Protein AF-0000000084582503 (afdb_homodimer)

Secondary structure (DSSP, 8-state):
--HHHHHHHHHHHHHHHHHHHH-HHHHHHHHHHHHH--S--TT-HHHHHHHS--TT--HHHHHHHHHHHHHHHHHH-THHHH-SS-EEEEETT--HHHHHHHHHTT-EEEEE-HHHHHHHHHTTSS--HHHHHHHHHHHSPBPSSPPTTHHHHHHHHHHH-TT--S--EEEE---SSS-SEEEETTTTEEEEETT---SSSSSSS-SS---HHHHHHHHHHHHHHHHHHHHTT-------HHHHHHHHIIIIIS-TT-HHHHHHHHHTTTTTTSS----HHHHHTTS--GGG-----------------------------------/--HHHHHHHHHHHHHHHHHHHH-HHHHHHHHHHHHH--S--TT-HHHHHHHS--TT--HHHHHHHHHHHHHHHHHH-HHHHH-SS-EEEEETT--HHHHHHHHHTT-EEEEE-HHHHHHHHHTTSS--HHHHHHHHHHHSPBPSSPPTTHHHHHHHHHHH-TT--S--EEEE---SSS-SEEEETTTTEEEEETT---SSSSSSS-SS---HHHHHHHHHHHHHHHHHHHTTT-------HHHHHHHHIIIIIS-TT-HHHHHHHHHTTTTSSSS----HHHHHTTS--TT------------------------------------

Radius of gyration: 34.37 Å; Cα contacts (8 Å, |Δi|>4): 760; chains: 2; bounding box: 88×118×80 Å

Sequence (654 aa):
MGALSELYLSTLGAALDVAFRSLPDLAVELAIDMLTDPRSEPHSLGRSLALAPLADIDEEGAVRYRDAFVEAWRMIDPSTAAASLPPYPCSTAASSEETELVQSLGYRPILVQTHVRQILEASQAYPSIKMHAESLLLGSPGSAQDPAGTDRLIAALTLLFPALEGDIVSIRRYDRPYPRVLWDSGTQMFVMSGSLGCAEHLTDNRTEPCFCWVGSALLDAVASWRAKTASDGGGGQHISDEAVFHALLRCVGSDAGDEERLQQSTSSWSSYSSGKACSEEEVRARLPCAEDAGSGELEYIDPTGPPPVRPSSSQFSHPSAADATAHMGALSELYLSTLGAALDVAFRSLPDLAVELAIDMLTDPRSEPHSLGRSLALAPLADIDEEGAVRYRDAFVEAWRMIDPSTAAASLPPYPCSTAASSEETELVQSLGYRPILVQTHVRQILEASQAYPSIKMHAESLLLGSPGSAQDPAGTDRLIAALTLLFPALEGDIVSIRRYDRPYPRVLWDSGTQMFVMSGSLGCAEHLTDNRTEPCFCWVGSALLDAVASWRAKTASDGGGGQHISDEAVFHALLRCVGSDAGDEERLQQSTSSWSSYSSGKACSEEEVRARLPCAEDAGSGELEYIDPTGPPPVRPSSSQFSHPSAADATAH

Foldseek 3Di:
DDPVVLVVLQVLLVVLLCCLLPPLVVLLVLLLCQQPVPDPPCRGSLNSNLVYQLPPQDPSSLQSNLVSNQVNCCVVPVVQVVDPFHEAEDEPPDDPVQQVLCVLVRHHYDYGHPSNVSNNCSNVNHNRSLVVLVLCQVLAFFDPDADPCVLLLLQLVCQQCVVDDEAQETEGADQGVPDAWAQDPVVNHIYGYRNFADPPVVPDDDPDGDNVSSLVHLVSHVVNVCVVVVVVVPPDDDDDPVSSVVSNCVRPVPPPVVVVVSVVSCVRHVPPPPDDRPDPVVSVVVPPPVPPPPPPPPPPPPPPDPDPDPDDPPDPDDDDDDDPPPD/DDPVVLVVLQVLLVVLLCCLLPPLVVLLVLLLCQQPVPDPPCRGSLNSNLVYQLPPQDPSSLQSNLSSNQVNCCVVPVVQVVDPFHEAEDEPPDDPVQQVLCVLVRHHYDYGHPSNVSNNCSNVNHNRSLVVLVVCLVLAFFDPDADPCVLLLLQLVCQQCVVDDEAQETEGADQGVPPAWAQDPVVNHIYGYRNFADPPPVPDPDPDGDNVSSLVHLVSHVVNVCVVVVVVVPPDDDDDPVSSVVSNCVRPVDCVVVVVVSVVSCVRHVPPPPPDRPDNVVSVVVPPPVPPPPPPPPPPPPPPDDDPDPPDPPDPDDDDDDDPDDD

pLDDT: mean 72.65, std 26.57, range [20.52, 97.75]

Nearest PDB structures (foldseek):
  3s6d-assembly1_A-2  TM=3.192E-01  e=8.938E+00  Coccidioides immitis RS
  6g4q-assembly1_B  TM=2.443E-01  e=4.879E+00  Homo sapiens
  7jl3-assembly1_A  TM=1.257E-01  e=9.978E+00  Homo sapiens
  6g4q-assembly1_B  TM=2.442E-01  e=5.165E+00  Homo sapiens
  7jl3-assembly1_A  TM=1.384E-01  e=4.634E+00  Homo sapiens

Structure (mmCIF, N/CA/C/O backbone):
data_AF-0000000084582503-model_v1
#
loop_
_entity.id
_entity.type
_entity.pdbx_description
1 polymer 'Uncharacterized protein'
#
loop_
_atom_site.group_PDB
_atom_site.id
_atom_site.type_symbol
_atom_site.label_atom_id
_atom_site.label_alt_id
_atom_site.label_comp_id
_atom_site.label_asym_id
_atom_site.label_entity_id
_atom_site.label_seq_id
_atom_site.pdbx_PDB_ins_code
_atom_site.Cartn_x
_atom_site.Cartn_y
_atom_site.Cartn_z
_atom_site.occupancy
_atom_site.B_iso_or_equiv
_atom_site.auth_seq_id
_atom_site.auth_comp_id
_atom_site.auth_asym_id
_atom_site.auth_atom_id
_atom_site.pdbx_PDB_model_num
ATOM 1 N N . MET A 1 1 ? 9.305 -29.672 -8.227 1 52.03 1 MET A N 1
ATOM 2 C CA . MET A 1 1 ? 10.68 -29.922 -8.641 1 52.03 1 MET A CA 1
ATOM 3 C C . MET A 1 1 ? 11.359 -30.906 -7.699 1 52.03 1 MET A C 1
ATOM 5 O O . MET A 1 1 ? 11.07 -30.938 -6.5 1 52.03 1 MET A O 1
ATOM 9 N N . GLY A 1 2 ? 11.859 -31.953 -8.25 1 56.31 2 GLY A N 1
ATOM 10 C CA . GLY A 1 2 ? 12.516 -32.938 -7.41 1 56.31 2 GLY A CA 1
ATOM 11 C C . GLY A 1 2 ? 13.773 -32.406 -6.742 1 56.31 2 GLY A C 1
ATOM 12 O O . GLY A 1 2 ? 14.305 -31.375 -7.137 1 56.31 2 GLY A O 1
ATOM 13 N N . ALA A 1 3 ? 14.203 -32.938 -5.719 1 67.44 3 ALA A N 1
ATOM 14 C CA . ALA A 1 3 ? 15.367 -32.562 -4.918 1 67.44 3 ALA A CA 1
ATOM 15 C C . ALA A 1 3 ? 16.609 -32.438 -5.789 1 67.44 3 ALA A C 1
ATOM 17 O O . ALA A 1 3 ? 17.422 -31.531 -5.602 1 67.44 3 ALA A O 1
ATOM 18 N N . LEU A 1 4 ? 16.766 -33.312 -6.699 1 68.19 4 LEU A N 1
ATOM 19 C CA . LEU A 1 4 ? 17.953 -33.281 -7.551 1 68.19 4 LEU A CA 1
ATOM 20 C C . LEU A 1 4 ? 17.922 -32.125 -8.508 1 68.19 4 LEU A C 1
ATOM 22 O O . LEU A 1 4 ? 18.953 -31.5 -8.773 1 68.19 4 LEU A O 1
ATOM 26 N N . SER A 1 5 ? 16.781 -31.859 -8.977 1 67.94 5 SER A N 1
ATOM 27 C CA . SER A 1 5 ? 16.625 -30.703 -9.859 1 67.94 5 SER A CA 1
ATOM 28 C C . SER A 1 5 ? 16.922 -29.406 -9.125 1 67.94 5 SER A C 1
ATOM 30 O O . SER A 1 5 ? 17.578 -28.516 -9.672 1 67.94 5 SER A O 1
ATOM 32 N N . GLU A 1 6 ? 16.531 -29.438 -7.875 1 69.62 6 GLU A N 1
ATOM 33 C CA . GLU A 1 6 ? 16.797 -28.25 -7.055 1 69.62 6 GLU A CA 1
ATOM 34 C C . GLU A 1 6 ? 18.297 -28.109 -6.785 1 69.62 6 GLU A C 1
ATOM 36 O O . GLU A 1 6 ? 18.828 -27 -6.824 1 69.62 6 GLU A O 1
ATOM 41 N N . LEU A 1 7 ? 18.906 -29.219 -6.531 1 74.5 7 LEU A N 1
ATOM 42 C CA . LEU A 1 7 ? 20.344 -29.203 -6.301 1 74.5 7 LEU A CA 1
ATOM 43 C C . LEU A 1 7 ? 21.094 -28.734 -7.547 1 74.5 7 LEU A C 1
ATOM 45 O O . LEU A 1 7 ? 22.062 -27.969 -7.457 1 74.5 7 LEU A O 1
ATOM 49 N N . TYR A 1 8 ? 20.641 -29.25 -8.656 1 71.69 8 TYR A N 1
ATOM 50 C CA . TYR A 1 8 ? 21.25 -28.844 -9.922 1 71.69 8 TYR A CA 1
ATOM 51 C C . TYR A 1 8 ? 21.141 -27.328 -10.125 1 71.69 8 TYR A C 1
ATOM 53 O O . TYR A 1 8 ? 22.125 -26.672 -10.43 1 71.69 8 TYR A O 1
ATOM 61 N N . LEU A 1 9 ? 20.031 -26.844 -9.891 1 74.81 9 LEU A N 1
ATOM 62 C CA . LEU A 1 9 ? 19.797 -25.422 -10.125 1 74.81 9 LEU A CA 1
ATOM 63 C C . LEU A 1 9 ? 20.594 -24.578 -9.141 1 74.81 9 LEU A C 1
ATOM 65 O O . LEU A 1 9 ? 21.141 -23.531 -9.508 1 74.81 9 LEU A O 1
ATOM 69 N N . SER A 1 10 ? 20.734 -25.062 -7.957 1 78.56 10 SER A N 1
ATOM 70 C CA . SER A 1 10 ? 21.5 -24.344 -6.945 1 78.56 10 SER A CA 1
ATOM 71 C C . SER A 1 10 ? 22.984 -24.312 -7.297 1 78.56 10 SER A C 1
ATOM 73 O O . SER A 1 10 ? 23.656 -23.281 -7.152 1 78.56 10 SER A O 1
ATOM 75 N N . THR A 1 11 ? 23.438 -25.422 -7.758 1 81.88 11 THR A N 1
ATOM 76 C CA . THR A 1 11 ? 24.844 -25.516 -8.133 1 81.88 11 THR A CA 1
ATOM 77 C C . THR A 1 11 ? 25.125 -24.656 -9.359 1 81.88 11 THR A C 1
ATOM 79 O O . THR A 1 11 ? 26.172 -24.016 -9.43 1 81.88 11 THR A O 1
ATOM 82 N N . LEU A 1 12 ? 24.234 -24.734 -10.25 1 82.38 12 LEU A N 1
ATOM 83 C CA . LEU A 1 12 ? 24.375 -23.891 -11.43 1 82.38 12 LEU A CA 1
ATOM 84 C C . LEU A 1 12 ? 24.391 -22.422 -11.047 1 82.38 12 LEU A C 1
ATOM 86 O O . LEU A 1 12 ? 25.219 -21.656 -11.539 1 82.38 12 LEU A O 1
ATOM 90 N N . GLY A 1 13 ? 23.562 -22.047 -10.211 1 85.62 13 GLY A N 1
ATOM 91 C CA . GLY A 1 13 ? 23.516 -20.688 -9.727 1 85.62 13 GLY A CA 1
ATOM 92 C C . GLY A 1 13 ? 24.812 -20.234 -9.07 1 85.62 13 GLY A C 1
ATOM 93 O O . GLY A 1 13 ? 25.297 -19.125 -9.32 1 85.62 13 GLY A O 1
ATOM 94 N N . ALA A 1 14 ? 25.344 -21.094 -8.305 1 84.81 14 ALA A N 1
ATOM 95 C CA . ALA A 1 14 ? 26.594 -20.797 -7.637 1 84.81 14 ALA A CA 1
ATOM 96 C C . ALA A 1 14 ? 27.734 -20.625 -8.648 1 84.81 14 ALA A C 1
ATOM 98 O O . ALA A 1 14 ? 28.578 -19.75 -8.5 1 84.81 14 ALA A O 1
ATOM 99 N N . ALA A 1 15 ? 27.719 -21.469 -9.562 1 86.56 15 ALA A N 1
ATOM 100 C CA . ALA A 1 15 ? 28.734 -21.391 -10.602 1 86.56 15 ALA A CA 1
ATOM 101 C C . ALA A 1 15 ? 28.641 -20.078 -11.375 1 86.56 15 ALA A C 1
ATOM 103 O O . ALA A 1 15 ? 29.656 -19.453 -11.703 1 86.56 15 ALA A O 1
ATOM 104 N N . LEU A 1 16 ? 27.469 -19.75 -11.648 1 89.25 16 LEU A N 1
ATOM 105 C CA . LEU A 1 16 ? 27.234 -18.516 -12.367 1 89.25 16 LEU A CA 1
ATOM 106 C C . LEU A 1 16 ? 27.703 -17.312 -11.547 1 89.25 16 LEU A C 1
ATOM 108 O O . LEU A 1 16 ? 28.281 -16.375 -12.094 1 89.25 16 LEU A O 1
ATOM 112 N N . ASP A 1 17 ? 27.453 -17.328 -10.312 1 91.12 17 ASP A N 1
ATOM 113 C CA . ASP A 1 17 ? 27.891 -16.266 -9.422 1 91.12 17 ASP A CA 1
ATOM 114 C C . ASP A 1 17 ? 29.406 -16.125 -9.461 1 91.12 17 ASP A C 1
ATOM 116 O O . ASP A 1 17 ? 29.938 -15 -9.547 1 91.12 17 ASP A O 1
ATOM 120 N N . VAL A 1 18 ? 30.031 -17.234 -9.422 1 88 18 VAL A N 1
ATOM 121 C CA . VAL A 1 18 ? 31.484 -17.219 -9.477 1 88 18 VAL A CA 1
ATOM 122 C C . VAL A 1 18 ? 31.953 -16.609 -10.797 1 88 18 VAL A C 1
ATOM 124 O O . VAL A 1 18 ? 32.906 -15.828 -10.828 1 88 18 VAL A O 1
ATOM 127 N N . ALA A 1 19 ? 31.297 -16.969 -11.812 1 89.5 19 ALA A N 1
ATOM 128 C CA . ALA A 1 19 ? 31.656 -16.453 -13.133 1 89.5 19 ALA A CA 1
ATOM 129 C C . ALA A 1 19 ? 31.5 -14.93 -13.164 1 89.5 19 ALA A C 1
ATOM 131 O O . ALA A 1 19 ? 32.375 -14.227 -13.664 1 89.5 19 ALA A O 1
ATOM 132 N N . PHE A 1 20 ? 30.484 -14.383 -12.656 1 93.38 20 PHE A N 1
ATOM 133 C CA . PHE A 1 20 ? 30.234 -12.953 -12.656 1 93.38 20 PHE A CA 1
ATOM 134 C C . PHE A 1 20 ? 31.312 -12.219 -11.844 1 93.38 20 PHE A C 1
ATOM 136 O O . PHE A 1 20 ? 31.719 -11.109 -12.211 1 93.38 20 PHE A O 1
ATOM 143 N N . ARG A 1 21 ? 31.781 -12.859 -10.836 1 92.25 21 ARG A N 1
ATOM 144 C CA . ARG A 1 21 ? 32.688 -12.18 -9.906 1 92.25 21 ARG A CA 1
ATOM 145 C C . ARG A 1 21 ? 34.125 -12.32 -10.352 1 92.25 21 ARG A C 1
ATOM 147 O O . ARG A 1 21 ? 34.969 -11.5 -10.008 1 92.25 21 ARG A O 1
ATOM 154 N N . SER A 1 22 ? 34.344 -13.406 -11.133 1 91.88 22 SER A N 1
ATOM 155 C CA . SER A 1 22 ? 35.781 -13.703 -11.328 1 91.88 22 SER A CA 1
ATOM 156 C C . SER A 1 22 ? 36.125 -13.703 -12.805 1 91.88 22 SER A C 1
ATOM 158 O O . SER A 1 22 ? 37.312 -13.641 -13.164 1 91.88 22 SER A O 1
ATOM 160 N N . LEU A 1 23 ? 35.188 -13.812 -13.688 1 92.5 23 LEU A N 1
ATOM 161 C CA . LEU A 1 23 ? 35.469 -13.898 -15.117 1 92.5 23 LEU A CA 1
ATOM 162 C C . LEU A 1 23 ? 34.719 -12.805 -15.883 1 92.5 23 LEU A C 1
ATOM 164 O O . LEU A 1 23 ? 33.625 -13.039 -16.391 1 92.5 23 LEU A O 1
ATOM 168 N N . PRO A 1 24 ? 35.375 -11.68 -16.094 1 93.19 24 PRO A N 1
ATOM 169 C CA . PRO A 1 24 ? 34.656 -10.508 -16.625 1 93.19 24 PRO A CA 1
ATOM 170 C C . PRO A 1 24 ? 34.094 -10.734 -18.016 1 93.19 24 PRO A C 1
ATOM 172 O O . PRO A 1 24 ? 32.969 -10.367 -18.297 1 93.19 24 PRO A O 1
ATOM 175 N N . ASP A 1 25 ? 34.844 -11.367 -18.891 1 90.81 25 ASP A N 1
ATOM 176 C CA . ASP A 1 25 ? 34.406 -11.562 -20.266 1 90.81 25 ASP A CA 1
ATOM 177 C C . ASP A 1 25 ? 33.219 -12.516 -20.328 1 90.81 25 ASP A C 1
ATOM 179 O O . ASP A 1 25 ? 32.25 -12.266 -21.047 1 90.81 25 ASP A O 1
ATOM 183 N N . LEU A 1 26 ? 33.344 -13.469 -19.516 1 92.19 26 LEU A N 1
ATOM 184 C CA . LEU A 1 26 ? 32.25 -14.422 -19.469 1 92.19 26 LEU A CA 1
ATOM 185 C C . LEU A 1 26 ? 31.016 -13.789 -18.844 1 92.19 26 LEU A C 1
ATOM 187 O O . LEU A 1 26 ? 29.891 -14.07 -19.266 1 92.19 26 LEU A O 1
ATOM 191 N N . ALA A 1 27 ? 31.266 -13.023 -17.844 1 93.75 27 ALA A N 1
ATOM 192 C CA . ALA A 1 27 ? 30.172 -12.359 -17.156 1 93.75 27 ALA A CA 1
ATOM 193 C C . ALA A 1 27 ? 29.328 -11.523 -18.141 1 93.75 27 ALA A C 1
ATOM 195 O O . ALA A 1 27 ? 28.109 -11.523 -18.062 1 93.75 27 ALA A O 1
ATOM 196 N N . VAL A 1 28 ? 29.938 -10.938 -19.047 1 93.44 28 VAL A N 1
ATOM 197 C CA . VAL A 1 28 ? 29.266 -10.109 -20.031 1 93.44 28 VAL A CA 1
ATOM 198 C C . VAL A 1 28 ? 28.406 -10.992 -20.938 1 93.44 28 VAL A C 1
ATOM 200 O O . VAL A 1 28 ? 27.234 -10.664 -21.203 1 93.44 28 VAL A O 1
ATOM 203 N N . GLU A 1 29 ? 28.922 -12.094 -21.375 1 91 29 GLU A N 1
ATOM 204 C CA . GLU A 1 29 ? 28.188 -13.016 -22.234 1 91 29 GLU A CA 1
ATOM 205 C C . GLU A 1 29 ? 26.969 -13.586 -21.516 1 91 29 GLU A C 1
ATOM 207 O O . GLU A 1 29 ? 25.891 -13.711 -22.109 1 91 29 GLU A O 1
ATOM 212 N N . LEU A 1 30 ? 27.219 -13.859 -20.328 1 90.75 30 LEU A N 1
ATOM 213 C CA . LEU A 1 30 ? 26.109 -14.375 -19.516 1 90.75 30 LEU A CA 1
ATOM 214 C C . LEU A 1 30 ? 25.031 -13.312 -19.344 1 90.75 30 LEU A C 1
ATOM 216 O O . LEU A 1 30 ? 23.828 -13.617 -19.406 1 90.75 30 LEU A O 1
ATOM 220 N N . ALA A 1 31 ? 25.438 -12.117 -19.062 1 93.12 31 ALA A N 1
ATOM 221 C CA . ALA A 1 31 ? 24.5 -11.016 -18.922 1 93.12 31 ALA A CA 1
ATOM 222 C C . ALA A 1 31 ? 23.688 -10.82 -20.203 1 93.12 31 ALA A C 1
ATOM 224 O O . ALA A 1 31 ? 22.469 -10.617 -20.156 1 93.12 31 ALA A O 1
ATOM 225 N N . ILE A 1 32 ? 24.328 -10.945 -21.344 1 90.25 32 ILE A N 1
ATOM 226 C CA . ILE A 1 32 ? 23.656 -10.812 -22.625 1 90.25 32 ILE A CA 1
ATOM 227 C C . ILE A 1 32 ? 22.609 -11.914 -22.766 1 90.25 32 ILE A C 1
ATOM 229 O O . ILE A 1 32 ? 21.469 -11.656 -23.188 1 90.25 32 ILE A O 1
ATOM 233 N N . ASP A 1 33 ? 23 -13.078 -22.406 1 87.31 33 ASP A N 1
ATOM 234 C CA . ASP A 1 33 ? 22.062 -14.203 -22.484 1 87.31 33 ASP A CA 1
ATOM 235 C C . ASP A 1 33 ? 20.828 -13.961 -21.609 1 87.31 33 ASP A C 1
ATOM 237 O O . ASP A 1 33 ? 19.703 -14.172 -22.062 1 87.31 33 ASP A O 1
ATOM 241 N N . MET A 1 34 ? 21.016 -13.469 -20.469 1 88.12 34 MET A N 1
ATOM 242 C CA . MET A 1 34 ? 19.922 -13.234 -19.547 1 88.12 34 MET A CA 1
ATOM 243 C C . MET A 1 34 ? 19 -12.133 -20.047 1 88.12 34 MET A C 1
ATOM 245 O O . MET A 1 34 ? 17.781 -12.203 -19.875 1 88.12 34 MET A O 1
ATOM 249 N N . LEU A 1 35 ? 19.547 -11.18 -20.672 1 89.94 35 LEU A N 1
ATOM 250 C CA . LEU A 1 35 ? 18.797 -10.016 -21.125 1 89.94 35 LEU A CA 1
ATOM 251 C C . LEU A 1 35 ? 18.016 -10.328 -22.406 1 89.94 35 LEU A C 1
ATOM 253 O O . LEU A 1 35 ? 17 -9.695 -22.688 1 89.94 35 LEU A O 1
ATOM 257 N N . THR A 1 36 ? 18.469 -11.234 -23.109 1 85.62 36 THR A N 1
ATOM 258 C CA . THR A 1 36 ? 17.844 -11.516 -24.406 1 85.62 36 THR A CA 1
ATOM 259 C C . THR A 1 36 ? 17.016 -12.797 -24.328 1 85.62 36 THR A C 1
ATOM 261 O O . THR A 1 36 ? 16.406 -13.203 -25.328 1 85.62 36 THR A O 1
ATOM 264 N N . ASP A 1 37 ? 17.094 -13.352 -23.188 1 74.62 37 ASP A N 1
ATOM 265 C CA . ASP A 1 37 ? 16.312 -14.562 -23 1 74.62 37 ASP A CA 1
ATOM 266 C C . ASP A 1 37 ? 14.82 -14.281 -23.125 1 74.62 37 ASP A C 1
ATOM 268 O O . ASP A 1 37 ? 14.258 -13.516 -22.344 1 74.62 37 ASP A O 1
ATOM 272 N N . PRO A 1 38 ? 14.281 -14.641 -24.281 1 60.06 38 PRO A N 1
ATOM 273 C CA . PRO A 1 38 ? 12.859 -14.312 -24.453 1 60.06 38 PRO A CA 1
ATOM 274 C C . PRO A 1 38 ? 11.992 -14.883 -23.328 1 60.06 38 PRO A C 1
ATOM 276 O O . PRO A 1 38 ? 11.031 -14.242 -22.906 1 60.06 38 PRO A O 1
ATOM 279 N N . ARG A 1 39 ? 11.664 -16.266 -23.438 1 58.84 39 ARG A N 1
ATOM 280 C CA . ARG A 1 39 ? 10.539 -16.938 -22.797 1 58.84 39 ARG A CA 1
ATOM 281 C C . ARG A 1 39 ? 10.875 -17.297 -21.359 1 58.84 39 ARG A C 1
ATOM 283 O O . ARG A 1 39 ? 12.055 -17.406 -21 1 58.84 39 ARG A O 1
ATOM 290 N N . SER A 1 40 ? 10.062 -16.984 -20.547 1 53.19 40 SER A N 1
ATOM 291 C CA . SER A 1 40 ? 9.867 -17.453 -19.172 1 53.19 40 SER A CA 1
ATOM 292 C C . SER A 1 40 ? 10.242 -18.922 -19.031 1 53.19 40 SER A C 1
ATOM 294 O O . SER A 1 40 ? 9.492 -19.719 -18.453 1 53.19 40 SER A O 1
ATOM 296 N N . GLU A 1 41 ? 11.367 -19.312 -19.719 1 53.97 41 GLU A N 1
ATOM 297 C CA . GLU A 1 41 ? 11.68 -20.719 -19.469 1 53.97 41 GLU A CA 1
ATOM 298 C C . GLU A 1 41 ? 12.156 -20.922 -18.031 1 53.97 41 GLU A C 1
ATOM 300 O O . GLU A 1 41 ? 13.031 -20.203 -17.547 1 53.97 41 GLU A O 1
ATOM 305 N N . PRO A 1 42 ? 11.531 -21.703 -17.344 1 58.03 42 PRO A N 1
ATOM 306 C CA . PRO A 1 42 ? 11.82 -21.906 -15.93 1 58.03 42 PRO A CA 1
ATOM 307 C C . PRO A 1 42 ? 13.273 -22.297 -15.664 1 58.03 42 PRO A C 1
ATOM 309 O O . PRO A 1 42 ? 13.789 -22.047 -14.57 1 58.03 42 PRO A O 1
ATOM 312 N N . HIS A 1 43 ? 14.039 -22.781 -16.781 1 62.19 43 HIS A N 1
ATOM 313 C CA . HIS A 1 43 ? 15.383 -23.281 -16.5 1 62.19 43 HIS A CA 1
ATOM 314 C C . HIS A 1 43 ? 16.438 -22.453 -17.203 1 62.19 43 HIS A C 1
ATOM 316 O O . HIS A 1 43 ? 17.531 -22.953 -17.516 1 62.19 43 HIS A O 1
ATOM 322 N N . SER A 1 44 ? 16.203 -21.281 -17.422 1 72.88 44 SER A N 1
ATOM 323 C CA . SER A 1 44 ? 17.188 -20.391 -18.016 1 72.88 44 SER A CA 1
ATOM 324 C C . SER A 1 44 ? 18.281 -20.031 -17 1 72.88 44 SER A C 1
ATOM 326 O O . SER A 1 44 ? 18.094 -20.188 -15.797 1 72.88 44 SER A O 1
ATOM 328 N N . LEU A 1 45 ? 19.5 -19.625 -17.547 1 75.62 45 LEU A N 1
ATOM 329 C CA . LEU A 1 45 ? 20.625 -19.234 -16.688 1 75.62 45 LEU A CA 1
ATOM 330 C C . LEU A 1 45 ? 20.219 -18.125 -15.742 1 75.62 45 LEU A C 1
ATOM 332 O O . LEU A 1 45 ? 20.562 -18.156 -14.555 1 75.62 45 LEU A O 1
ATOM 336 N N . GLY A 1 46 ? 19.484 -17.234 -16.297 1 79.94 46 GLY A N 1
ATOM 337 C CA . GLY A 1 46 ? 19.047 -16.109 -15.484 1 79.94 46 GLY A CA 1
ATOM 338 C C . GLY A 1 46 ? 18.141 -16.531 -14.344 1 79.94 46 GLY A C 1
ATOM 339 O O . GLY A 1 46 ? 18.281 -16.047 -13.211 1 79.94 46 GLY A O 1
ATOM 340 N N . ARG A 1 47 ? 17.297 -17.375 -14.586 1 77.69 47 ARG A N 1
ATOM 341 C CA . ARG A 1 47 ? 16.359 -17.844 -13.562 1 77.69 47 ARG A CA 1
ATOM 342 C C . ARG A 1 47 ? 17.062 -18.719 -12.531 1 77.69 47 ARG A C 1
ATOM 344 O O . ARG A 1 47 ? 16.734 -18.688 -11.344 1 77.69 47 ARG A O 1
ATOM 351 N N . SER A 1 48 ? 18.031 -19.469 -13 1 76.25 48 SER A N 1
ATOM 352 C CA . SER A 1 48 ? 18.828 -20.266 -12.078 1 76.25 48 SER A CA 1
ATOM 353 C C . SER A 1 48 ? 19.625 -19.391 -11.125 1 76.25 48 SER A C 1
ATOM 355 O O . SER A 1 48 ? 19.719 -19.688 -9.93 1 76.25 48 SER A O 1
ATOM 357 N N . LEU A 1 49 ? 20.172 -18.391 -11.672 1 85.12 49 LEU A N 1
ATOM 358 C CA . LEU A 1 49 ? 20.969 -17.469 -10.859 1 85.12 49 LEU A CA 1
ATOM 359 C C . LEU A 1 49 ? 20.078 -16.719 -9.883 1 85.12 49 LEU A C 1
ATOM 361 O O . LEU A 1 49 ? 20.469 -16.469 -8.742 1 85.12 49 LEU A O 1
ATOM 365 N N . ALA A 1 50 ? 18.906 -16.438 -10.344 1 79.62 50 ALA A N 1
ATOM 366 C CA . ALA A 1 50 ? 17.969 -15.672 -9.516 1 79.62 50 ALA A CA 1
ATOM 367 C C . ALA A 1 50 ? 17.531 -16.484 -8.297 1 79.62 50 ALA A C 1
ATOM 369 O O . ALA A 1 50 ? 17.141 -15.906 -7.273 1 79.62 50 ALA A O 1
ATOM 370 N N . LEU A 1 51 ? 17.578 -17.672 -8.406 1 73.12 51 LEU A N 1
ATOM 371 C CA . LEU A 1 51 ? 17.156 -18.547 -7.328 1 73.12 51 LEU A CA 1
ATOM 372 C C . LEU A 1 51 ? 18.312 -18.828 -6.363 1 73.12 51 LEU A C 1
ATOM 374 O O . LEU A 1 51 ? 18.094 -19.312 -5.258 1 73.12 51 LEU A O 1
ATOM 378 N N . ALA A 1 52 ? 19.516 -18.484 -6.809 1 73.75 52 ALA A N 1
ATOM 379 C CA . ALA A 1 52 ? 20.688 -18.734 -5.984 1 73.75 52 ALA A CA 1
ATOM 380 C C . ALA A 1 52 ? 20.828 -17.703 -4.875 1 73.75 52 ALA A C 1
ATOM 382 O O . ALA A 1 52 ? 20.453 -16.547 -5.055 1 73.75 52 ALA A O 1
ATOM 383 N N . PRO A 1 53 ? 21.125 -18.156 -3.717 1 75 53 PRO A N 1
ATOM 384 C CA . PRO A 1 53 ? 21.375 -17.188 -2.65 1 75 53 PRO A CA 1
ATOM 385 C C . PRO A 1 53 ? 22.594 -16.297 -2.93 1 75 53 PRO A C 1
ATOM 387 O O . PRO A 1 53 ? 23.734 -16.734 -2.768 1 75 53 PRO A O 1
ATOM 390 N N . LEU A 1 54 ? 22.422 -15.266 -3.615 1 75.19 54 LEU A N 1
ATOM 391 C CA . LEU A 1 54 ? 23.484 -14.305 -3.857 1 75.19 54 LEU A CA 1
ATOM 392 C C . LEU A 1 54 ? 23.797 -13.5 -2.598 1 75.19 54 LEU A C 1
ATOM 394 O O . LEU A 1 54 ? 24.047 -12.297 -2.67 1 75.19 54 LEU A O 1
ATOM 398 N N . ALA A 1 55 ? 23.734 -14.227 -1.506 1 66.94 55 ALA A N 1
ATOM 399 C CA . ALA A 1 55 ? 23.984 -13.57 -0.227 1 66.94 55 ALA A CA 1
ATOM 400 C C . ALA A 1 55 ? 25.469 -13.258 -0.052 1 66.94 55 ALA A C 1
ATOM 402 O O . ALA A 1 55 ? 26.328 -13.961 -0.601 1 66.94 55 ALA A O 1
ATOM 403 N N . ASP A 1 56 ? 25.875 -12.148 0.403 1 77.31 56 ASP A N 1
ATOM 404 C CA . ASP A 1 56 ? 27.203 -11.758 0.88 1 77.31 56 ASP A CA 1
ATOM 405 C C . ASP A 1 56 ? 28.078 -11.281 -0.272 1 77.31 56 ASP A C 1
ATOM 407 O O . ASP A 1 56 ? 29.266 -11.641 -0.354 1 77.31 56 ASP A O 1
ATOM 411 N N . ILE A 1 57 ? 27.453 -10.781 -1.192 1 85.31 57 ILE A N 1
ATOM 412 C CA . ILE A 1 57 ? 28.25 -10.156 -2.246 1 85.31 57 ILE A CA 1
ATOM 413 C C . ILE A 1 57 ? 28.844 -8.852 -1.734 1 85.31 57 ILE A C 1
ATOM 415 O O . ILE A 1 57 ? 28.125 -7.961 -1.278 1 85.31 57 ILE A O 1
ATOM 419 N N . ASP A 1 58 ? 30.141 -8.789 -1.771 1 86.31 58 ASP A N 1
ATOM 420 C CA . ASP A 1 58 ? 30.828 -7.594 -1.304 1 86.31 58 ASP A CA 1
ATOM 421 C C . ASP A 1 58 ? 30.812 -6.496 -2.365 1 86.31 58 ASP A C 1
ATOM 423 O O . ASP A 1 58 ? 30.203 -6.668 -3.43 1 86.31 58 ASP A O 1
ATOM 427 N N . GLU A 1 59 ? 31.438 -5.453 -2.088 1 90.5 59 GLU A N 1
ATOM 428 C CA . GLU A 1 59 ? 31.406 -4.281 -2.959 1 90.5 59 GLU A CA 1
ATOM 429 C C . GLU A 1 59 ? 32.062 -4.582 -4.309 1 90.5 59 GLU A C 1
ATOM 431 O O . GLU A 1 59 ? 31.547 -4.164 -5.352 1 90.5 59 GLU A O 1
ATOM 436 N N . GLU A 1 60 ? 33.094 -5.316 -4.238 1 92.06 60 GLU A N 1
ATOM 437 C CA . GLU A 1 60 ? 33.812 -5.66 -5.477 1 92.06 60 GLU A CA 1
ATOM 438 C C . GLU A 1 60 ? 32.938 -6.523 -6.379 1 92.06 60 GLU A C 1
ATOM 440 O O . GLU A 1 60 ? 32.875 -6.312 -7.594 1 92.06 60 GLU A O 1
ATOM 445 N N . GLY A 1 61 ? 32.344 -7.414 -5.734 1 92 61 GLY A N 1
ATOM 446 C CA . GLY A 1 61 ? 31.438 -8.258 -6.484 1 92 61 GLY A CA 1
ATOM 447 C C . GLY A 1 61 ? 30.297 -7.488 -7.113 1 92 61 GLY A C 1
ATOM 448 O O . GLY A 1 61 ? 29.922 -7.738 -8.266 1 92 61 GLY A O 1
ATOM 449 N N . ALA A 1 62 ? 29.766 -6.594 -6.406 1 93.75 62 ALA A N 1
ATOM 450 C CA . ALA A 1 62 ? 28.672 -5.762 -6.902 1 93.75 62 ALA A CA 1
ATOM 451 C C . ALA A 1 62 ? 29.109 -4.961 -8.125 1 93.75 62 ALA A C 1
ATOM 453 O O . ALA A 1 62 ? 28.359 -4.863 -9.102 1 93.75 62 ALA A O 1
ATOM 454 N N . VAL A 1 63 ? 30.297 -4.516 -8.047 1 94.31 63 VAL A N 1
ATOM 455 C CA . VAL A 1 63 ? 30.828 -3.723 -9.148 1 94.31 63 VAL A CA 1
ATOM 456 C C . VAL A 1 63 ? 31.016 -4.602 -10.383 1 94.31 63 VAL A C 1
ATOM 458 O O . VAL A 1 63 ? 30.703 -4.184 -11.5 1 94.31 63 VAL A O 1
ATOM 461 N N . ARG A 1 64 ? 31.438 -5.809 -10.125 1 94.44 64 ARG A N 1
ATOM 462 C CA . ARG A 1 64 ? 31.656 -6.727 -11.242 1 94.44 64 ARG A CA 1
ATOM 463 C C . ARG A 1 64 ? 30.328 -7.051 -11.938 1 94.44 64 ARG A C 1
ATOM 465 O O . ARG A 1 64 ? 30.266 -7.082 -13.172 1 94.44 64 ARG A O 1
ATOM 472 N N . TYR A 1 65 ? 29.344 -7.281 -11.141 1 95.19 65 TYR A N 1
ATOM 473 C CA . TYR A 1 65 ? 28.031 -7.516 -11.711 1 95.19 65 TYR A CA 1
ATOM 474 C C . TYR A 1 65 ? 27.562 -6.316 -12.531 1 95.19 65 TYR A C 1
ATOM 476 O O . TYR A 1 65 ? 27.078 -6.473 -13.648 1 95.19 65 TYR A O 1
ATOM 484 N N . ARG A 1 66 ? 27.688 -5.199 -11.977 1 94.94 66 ARG A N 1
ATOM 485 C CA . ARG A 1 66 ? 27.25 -3.977 -12.633 1 94.94 66 ARG A CA 1
ATOM 486 C C . ARG A 1 66 ? 27.984 -3.773 -13.953 1 94.94 66 ARG A C 1
ATOM 488 O O . ARG A 1 66 ? 27.359 -3.492 -14.984 1 94.94 66 ARG A O 1
ATOM 495 N N . ASP A 1 67 ? 29.25 -3.932 -13.898 1 93.62 67 ASP A N 1
ATOM 496 C CA . ASP A 1 67 ? 30.062 -3.734 -15.102 1 93.62 67 ASP A CA 1
ATOM 497 C C . ASP A 1 67 ? 29.641 -4.695 -16.203 1 93.62 67 ASP A C 1
ATOM 499 O O . ASP A 1 67 ? 29.562 -4.312 -17.375 1 93.62 67 ASP A O 1
ATOM 503 N N . ALA A 1 68 ? 29.406 -5.859 -15.773 1 94.69 68 ALA A N 1
ATOM 504 C CA . ALA A 1 68 ? 29.016 -6.871 -16.75 1 94.69 68 ALA A CA 1
ATOM 505 C C . ALA A 1 68 ? 27.719 -6.48 -17.453 1 94.69 68 ALA A C 1
ATOM 507 O O . ALA A 1 68 ? 27.625 -6.543 -18.672 1 94.69 68 ALA A O 1
ATOM 508 N N . PHE A 1 69 ? 26.734 -6.059 -16.719 1 94.62 69 PHE A N 1
ATOM 509 C CA . PHE A 1 69 ? 25.438 -5.75 -17.297 1 94.62 69 PHE A CA 1
ATOM 510 C C . PHE A 1 69 ? 25.484 -4.441 -18.078 1 94.62 69 PHE A C 1
ATOM 512 O O . PHE A 1 69 ? 24.828 -4.297 -19.109 1 94.62 69 PHE A O 1
ATOM 519 N N . VAL A 1 70 ? 26.219 -3.484 -17.594 1 93.06 70 VAL A N 1
ATOM 520 C CA . VAL A 1 70 ? 26.359 -2.225 -18.312 1 93.06 70 VAL A CA 1
ATOM 521 C C . VAL A 1 70 ? 26.984 -2.486 -19.688 1 93.06 70 VAL A C 1
ATOM 523 O O . VAL A 1 70 ? 26.516 -1.963 -20.703 1 93.06 70 VAL A O 1
ATOM 526 N N . GLU A 1 71 ? 28.016 -3.287 -19.656 1 92.38 71 GLU A N 1
ATOM 527 C CA . GLU A 1 71 ? 28.641 -3.631 -20.922 1 92.38 71 GLU A CA 1
ATOM 528 C C . GLU A 1 71 ? 27.688 -4.406 -21.828 1 92.38 71 GLU A C 1
ATOM 530 O O . GLU A 1 71 ? 27.641 -4.172 -23.047 1 92.38 71 GLU A O 1
ATOM 535 N N . ALA A 1 72 ? 26.984 -5.266 -21.234 1 93.25 72 ALA A N 1
ATOM 536 C CA . ALA A 1 72 ? 26 -6.023 -22.016 1 93.25 72 ALA A CA 1
ATOM 537 C C . ALA A 1 72 ? 24.984 -5.098 -22.656 1 93.25 72 ALA A C 1
ATOM 539 O O . ALA A 1 72 ? 24.688 -5.234 -23.844 1 93.25 72 ALA A O 1
ATOM 540 N N . TRP A 1 73 ? 24.453 -4.184 -21.891 1 92.31 73 TRP A N 1
ATOM 541 C CA . TRP A 1 73 ? 23.484 -3.23 -22.422 1 92.31 73 TRP A CA 1
ATOM 542 C C . TRP A 1 73 ? 24.094 -2.43 -23.578 1 92.31 73 TRP A C 1
ATOM 544 O O . TRP A 1 73 ? 23.422 -2.197 -24.594 1 92.31 73 TRP A O 1
ATOM 554 N N . ARG A 1 74 ? 25.266 -2.006 -23.422 1 90.62 74 ARG A N 1
ATOM 555 C CA . ARG A 1 74 ? 25.953 -1.241 -24.469 1 90.62 74 ARG A CA 1
ATOM 556 C C . ARG A 1 74 ? 26.062 -2.045 -25.75 1 90.62 74 ARG A C 1
ATOM 558 O O . ARG A 1 74 ? 25.922 -1.497 -26.844 1 90.62 74 ARG A O 1
ATOM 565 N N . MET A 1 75 ? 26.344 -3.258 -25.609 1 90.69 75 MET A N 1
ATOM 566 C CA . MET A 1 75 ? 26.531 -4.121 -26.766 1 90.69 75 MET A CA 1
ATOM 567 C C . MET A 1 75 ? 25.203 -4.406 -27.453 1 90.69 75 MET A C 1
ATOM 569 O O . MET A 1 75 ? 25.141 -4.48 -28.688 1 90.69 75 MET A O 1
ATOM 573 N N . ILE A 1 76 ? 24.156 -4.582 -26.656 1 90.56 76 ILE A N 1
ATOM 574 C CA . ILE A 1 76 ? 22.828 -4.891 -27.203 1 90.56 76 ILE A CA 1
ATOM 575 C C . ILE A 1 76 ? 22.25 -3.654 -27.891 1 90.56 76 ILE A C 1
ATOM 577 O O . ILE A 1 76 ? 21.641 -3.754 -28.953 1 90.56 76 ILE A O 1
ATOM 581 N N . ASP A 1 77 ? 22.297 -2.549 -27.188 1 87.31 77 ASP A N 1
ATOM 582 C CA . ASP A 1 77 ? 21.797 -1.277 -27.703 1 87.31 77 ASP A CA 1
ATOM 583 C C . ASP A 1 77 ? 22.828 -0.167 -27.516 1 87.31 77 ASP A C 1
ATOM 585 O O . ASP A 1 77 ? 22.891 0.465 -26.453 1 87.31 77 ASP A O 1
ATOM 589 N N . PRO A 1 78 ? 23.469 0.148 -28.516 1 83.12 78 PRO A N 1
ATOM 590 C CA . PRO A 1 78 ? 24.547 1.131 -28.422 1 83.12 78 PRO A CA 1
ATOM 591 C C . PRO A 1 78 ? 24.047 2.527 -28.062 1 83.12 78 PRO A C 1
ATOM 593 O O . PRO A 1 78 ? 24.828 3.375 -27.625 1 83.12 78 PRO A O 1
ATOM 596 N N . SER A 1 79 ? 22.75 2.74 -28.203 1 80.69 79 SER A N 1
ATOM 597 C CA . SER A 1 79 ? 22.203 4.047 -27.828 1 80.69 79 SER A CA 1
ATOM 598 C C . SER A 1 79 ? 22.25 4.262 -26.328 1 80.69 79 SER A C 1
ATOM 600 O O . SER A 1 79 ? 22.219 5.402 -25.859 1 80.69 79 SER A O 1
ATOM 602 N N . THR A 1 80 ? 22.344 3.162 -25.625 1 75.69 80 THR A N 1
ATOM 603 C CA . THR A 1 80 ? 22.438 3.252 -24.172 1 75.69 80 THR A CA 1
ATOM 604 C C . THR A 1 80 ? 23.734 3.961 -23.766 1 75.69 80 THR A C 1
ATOM 606 O O . THR A 1 80 ? 23.75 4.715 -22.797 1 75.69 80 THR A O 1
ATOM 609 N N . ALA A 1 81 ? 24.75 3.662 -24.531 1 67.12 81 ALA A N 1
ATOM 610 C CA . ALA A 1 81 ? 26.047 4.289 -24.266 1 67.12 81 ALA A CA 1
ATOM 611 C C . ALA A 1 81 ? 26 5.785 -24.547 1 67.12 81 ALA A C 1
ATOM 613 O O . ALA A 1 81 ? 26.734 6.566 -23.938 1 67.12 81 ALA A O 1
ATOM 614 N N . ALA A 1 82 ? 25.188 6.109 -25.406 1 67.06 82 ALA A N 1
ATOM 615 C CA . ALA A 1 82 ? 25.109 7.5 -25.844 1 67.06 82 ALA A CA 1
ATOM 616 C C . ALA A 1 82 ? 24.203 8.32 -24.938 1 67.06 82 ALA A C 1
ATOM 618 O O . ALA A 1 82 ? 24.203 9.555 -25 1 67.06 82 ALA A O 1
ATOM 619 N N . ALA A 1 83 ? 23.672 7.629 -24.094 1 69.25 83 ALA A N 1
ATOM 620 C CA . ALA A 1 83 ? 22.688 8.328 -23.266 1 69.25 83 ALA A CA 1
ATOM 621 C C . ALA A 1 83 ? 23.375 9.188 -22.219 1 69.25 83 ALA A C 1
ATOM 623 O O . ALA A 1 83 ? 24.422 8.812 -21.672 1 69.25 83 ALA A O 1
ATOM 624 N N . SER A 1 84 ? 22.891 10.305 -22.062 1 78.5 84 SER A N 1
ATOM 625 C CA . SER A 1 84 ? 23.422 11.289 -21.141 1 78.5 84 SER A CA 1
ATOM 626 C C . SER A 1 84 ? 23.234 10.836 -19.688 1 78.5 84 SER A C 1
ATOM 628 O O . SER A 1 84 ? 24.031 11.188 -18.812 1 78.5 84 SER A O 1
ATOM 630 N N . LEU A 1 85 ? 22.281 9.953 -19.516 1 86.88 85 LEU A N 1
ATOM 631 C CA . LEU A 1 85 ? 22 9.516 -18.156 1 86.88 85 LEU A CA 1
ATOM 632 C C . LEU A 1 85 ? 22.406 8.055 -17.953 1 86.88 85 LEU A C 1
ATOM 634 O O . LEU A 1 85 ? 22.203 7.23 -18.859 1 86.88 85 LEU A O 1
ATOM 638 N N . PRO A 1 86 ? 23 7.785 -16.891 1 88.88 86 PRO A N 1
ATOM 639 C CA . PRO A 1 86 ? 23.344 6.387 -16.609 1 88.88 86 PRO A CA 1
ATOM 640 C C . PRO A 1 86 ? 22.109 5.492 -16.484 1 88.88 86 PRO A C 1
ATOM 642 O O . PRO A 1 86 ? 21.062 5.941 -16 1 88.88 86 PRO A O 1
ATOM 645 N N . PRO A 1 87 ? 22.297 4.309 -16.828 1 90.38 87 PRO A N 1
ATOM 646 C CA . PRO A 1 87 ? 21.156 3.395 -16.797 1 90.38 87 PRO A CA 1
ATOM 647 C C . PRO A 1 87 ? 20.844 2.904 -15.383 1 90.38 87 PRO A C 1
ATOM 649 O O . PRO A 1 87 ? 21.75 2.75 -14.555 1 90.38 87 PRO A O 1
ATOM 652 N N . TYR A 1 88 ? 19.562 2.697 -15.109 1 94.69 88 TYR A N 1
ATOM 653 C CA . TYR A 1 88 ? 19.078 2.023 -13.906 1 94.69 88 TYR A CA 1
ATOM 654 C C . TYR A 1 88 ? 17.984 1.012 -14.258 1 94.69 88 TYR A C 1
ATOM 656 O O . TYR A 1 88 ? 16.938 1.378 -14.797 1 94.69 88 TYR A O 1
ATOM 664 N N . PRO A 1 89 ? 18.219 -0.192 -14.023 1 95 89 PRO A N 1
ATOM 665 C CA . PRO A 1 89 ? 17.281 -1.237 -14.453 1 95 89 PRO A CA 1
ATOM 666 C C . PRO A 1 89 ? 15.984 -1.23 -13.656 1 95 89 PRO A C 1
ATOM 668 O O . PRO A 1 89 ? 16.016 -1.097 -12.43 1 95 89 PRO A O 1
ATOM 671 N N . CYS A 1 90 ? 14.891 -1.345 -14.352 1 94.19 90 CYS A N 1
ATOM 672 C CA . CYS A 1 90 ? 13.555 -1.496 -13.781 1 94.19 90 CYS A CA 1
ATOM 673 C C . CYS A 1 90 ? 12.875 -2.756 -14.312 1 94.19 90 CYS A C 1
ATOM 675 O O . CYS A 1 90 ? 13.031 -3.102 -15.484 1 94.19 90 CYS A O 1
ATOM 677 N N . SER A 1 91 ? 12.188 -3.344 -13.414 1 92.44 91 SER A N 1
ATOM 678 C CA . SER A 1 91 ? 11.445 -4.52 -13.852 1 92.44 91 SER A CA 1
ATOM 679 C C . SER A 1 91 ? 10.359 -4.148 -14.859 1 92.44 91 SER A C 1
ATOM 681 O O . SER A 1 91 ? 9.727 -3.1 -14.734 1 92.44 91 SER A O 1
ATOM 683 N N . THR A 1 92 ? 10.141 -5.051 -15.781 1 88.62 92 THR A N 1
ATOM 684 C CA . THR A 1 92 ? 9.031 -4.871 -16.703 1 88.62 92 THR A CA 1
ATOM 685 C C . THR A 1 92 ? 7.699 -4.848 -15.961 1 88.62 92 THR A C 1
ATOM 687 O O . THR A 1 92 ? 6.699 -4.344 -16.484 1 88.62 92 THR A O 1
ATOM 690 N N . ALA A 1 93 ? 7.727 -5.375 -14.797 1 85.12 93 ALA A N 1
ATOM 691 C CA . ALA A 1 93 ? 6.527 -5.391 -13.961 1 85.12 93 ALA A CA 1
ATOM 692 C C . ALA A 1 93 ? 6.496 -4.188 -13.023 1 85.12 93 ALA A C 1
ATOM 694 O O . ALA A 1 93 ? 5.598 -4.066 -12.188 1 85.12 93 ALA A O 1
ATOM 695 N N . ALA A 1 94 ? 7.438 -3.332 -13.219 1 85.38 94 ALA A N 1
ATOM 696 C CA . ALA A 1 94 ? 7.539 -2.195 -12.312 1 85.38 94 ALA A CA 1
ATOM 697 C C . ALA A 1 94 ? 6.406 -1.2 -12.547 1 85.38 94 ALA A C 1
ATOM 699 O O . ALA A 1 94 ? 5.914 -1.066 -13.672 1 85.38 94 ALA A O 1
ATOM 700 N N . SER A 1 95 ? 6.055 -0.563 -11.508 1 84.31 95 SER A N 1
ATOM 701 C CA . SER A 1 95 ? 5.031 0.473 -11.602 1 84.31 95 SER A CA 1
ATOM 702 C C . SER A 1 95 ? 5.562 1.715 -12.305 1 84.31 95 SER A C 1
ATOM 704 O O . SER A 1 95 ? 6.777 1.915 -12.391 1 84.31 95 SER A O 1
ATOM 706 N N . SER A 1 96 ? 4.633 2.447 -12.789 1 87.5 96 SER A N 1
ATOM 707 C CA . SER A 1 96 ? 5.008 3.719 -13.398 1 87.5 96 SER A CA 1
ATOM 708 C C . SER A 1 96 ? 5.68 4.641 -12.391 1 87.5 96 SER A C 1
ATOM 710 O O . SER A 1 96 ? 6.598 5.387 -12.734 1 87.5 96 SER A O 1
ATOM 712 N N . GLU A 1 97 ? 5.301 4.547 -11.203 1 85.56 97 GLU A N 1
ATOM 713 C CA . GLU A 1 97 ? 5.871 5.363 -10.141 1 85.56 97 GLU A CA 1
ATOM 714 C C . GLU A 1 97 ? 7.355 5.066 -9.953 1 85.56 97 GLU A C 1
ATOM 716 O O . GLU A 1 97 ? 8.156 5.98 -9.727 1 85.56 97 GLU A O 1
ATOM 721 N N . GLU A 1 98 ? 7.633 3.838 -10.109 1 90.12 98 GLU A N 1
ATOM 722 C CA . 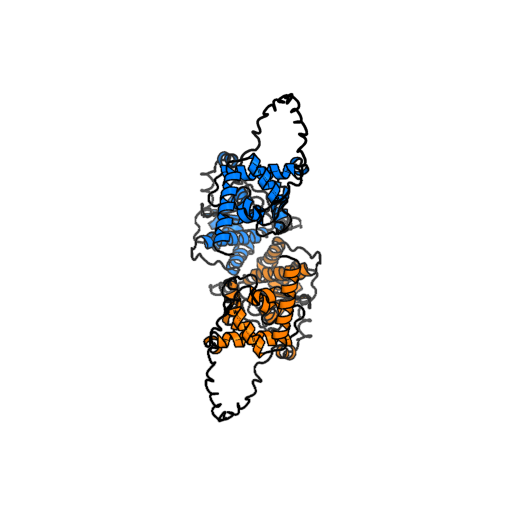GLU A 1 98 ? 9.031 3.443 -9.961 1 90.12 98 GLU A CA 1
ATOM 723 C C . GLU A 1 98 ? 9.891 4.008 -11.094 1 90.12 98 GLU A C 1
ATOM 725 O O . GLU A 1 98 ? 10.977 4.527 -10.852 1 90.12 98 GLU A O 1
ATOM 730 N N . THR A 1 99 ? 9.383 3.951 -12.234 1 92.25 99 THR A N 1
ATOM 731 C CA . THR A 1 99 ? 10.102 4.469 -13.391 1 92.25 99 THR A CA 1
ATOM 732 C C . THR A 1 99 ? 10.281 5.98 -13.289 1 92.25 99 THR A C 1
ATOM 734 O O . THR A 1 99 ? 11.344 6.512 -13.617 1 92.25 99 THR A O 1
ATOM 737 N N . GLU A 1 100 ? 9.266 6.629 -12.836 1 92.31 100 GLU A N 1
ATOM 738 C CA . GLU A 1 100 ? 9.336 8.078 -12.656 1 92.31 100 GLU A CA 1
ATOM 739 C C . GLU A 1 100 ? 10.375 8.453 -11.609 1 92.31 100 GLU A C 1
ATOM 741 O O . GLU A 1 100 ? 11.078 9.453 -11.758 1 92.31 100 GLU A O 1
ATOM 746 N N . LEU A 1 101 ? 10.43 7.672 -10.633 1 93.5 101 LEU A N 1
ATOM 747 C CA . LEU A 1 101 ? 11.422 7.93 -9.594 1 93.5 101 LEU A CA 1
ATOM 748 C C . LEU A 1 101 ? 12.836 7.785 -10.148 1 93.5 101 LEU A C 1
ATOM 750 O O . LEU A 1 101 ? 13.711 8.594 -9.836 1 93.5 101 LEU A O 1
ATOM 754 N N . VAL A 1 102 ? 13.039 6.777 -10.953 1 94.94 102 VAL A N 1
ATOM 755 C CA . VAL A 1 102 ? 14.336 6.574 -11.578 1 94.94 102 VAL A CA 1
ATOM 756 C C . VAL A 1 102 ? 14.727 7.82 -12.375 1 94.94 102 VAL A C 1
ATOM 758 O O . VAL A 1 102 ? 15.852 8.32 -12.25 1 94.94 102 VAL A O 1
ATOM 761 N N . GLN A 1 103 ? 13.82 8.32 -13.062 1 93.62 103 GLN A N 1
ATOM 762 C CA . GLN A 1 103 ? 14.062 9.508 -13.883 1 93.62 103 GLN A CA 1
ATOM 763 C C . GLN A 1 103 ? 14.305 10.734 -13.008 1 93.62 103 GLN A C 1
ATOM 765 O O . GLN A 1 103 ? 15.211 11.523 -13.281 1 93.62 103 GLN A O 1
ATOM 770 N N . SER A 1 104 ? 13.555 10.82 -11.984 1 93.38 104 SER A N 1
ATOM 771 C CA . SER A 1 104 ? 13.68 11.969 -11.094 1 93.38 104 SER A CA 1
ATOM 772 C C . SER A 1 104 ? 15.039 11.992 -10.398 1 93.38 104 SER A C 1
ATOM 774 O O . SER A 1 104 ? 15.516 13.047 -9.984 1 93.38 104 SER A O 1
ATOM 776 N N . LEU A 1 105 ? 15.641 10.844 -10.305 1 94.44 105 LEU A N 1
ATOM 777 C CA . LEU A 1 105 ? 16.938 10.742 -9.641 1 94.44 105 LEU A CA 1
ATOM 778 C C . LEU A 1 105 ? 18.078 10.922 -10.641 1 94.44 105 LEU A C 1
ATOM 780 O O . LEU A 1 105 ? 19.25 10.828 -10.273 1 94.44 105 LEU A O 1
ATOM 784 N N . GLY A 1 106 ? 17.719 11.125 -11.867 1 91.69 106 GLY A N 1
ATOM 785 C CA . GLY A 1 106 ? 18.719 11.438 -12.875 1 91.69 106 GLY A CA 1
ATOM 786 C C . GLY A 1 106 ? 19.234 10.203 -13.594 1 91.69 106 GLY A C 1
ATOM 787 O O . GLY A 1 106 ? 20.375 10.18 -14.055 1 91.69 106 GLY A O 1
ATOM 788 N N . TYR A 1 107 ? 18.453 9.148 -13.578 1 93.12 107 TYR A N 1
ATOM 789 C CA . TYR A 1 107 ? 18.828 7.926 -14.273 1 93.12 107 TYR A CA 1
ATOM 790 C C . TYR A 1 107 ? 17.891 7.645 -15.438 1 93.12 107 TYR A C 1
ATOM 792 O O . TYR A 1 107 ? 16.797 8.203 -15.5 1 93.12 107 TYR A O 1
ATOM 800 N N . ARG A 1 108 ? 18.375 6.832 -16.328 1 91.81 108 ARG A N 1
ATOM 801 C CA . ARG A 1 108 ? 17.547 6.324 -17.422 1 91.81 108 ARG A CA 1
ATOM 802 C C . ARG A 1 108 ? 16.984 4.945 -17.094 1 91.81 108 ARG A C 1
ATOM 804 O O . ARG A 1 108 ? 17.75 3.992 -16.906 1 91.81 108 ARG A O 1
ATOM 811 N N . PRO A 1 109 ? 15.75 4.871 -17.094 1 93.38 109 PRO A N 1
ATOM 812 C CA . PRO A 1 109 ? 15.203 3.541 -16.828 1 93.38 109 PRO A CA 1
ATOM 813 C C . PRO A 1 109 ? 15.406 2.57 -17.984 1 93.38 109 PRO A C 1
ATOM 815 O O . PRO A 1 109 ? 15.125 2.908 -19.141 1 93.38 109 PRO A O 1
ATOM 818 N N . ILE A 1 110 ? 15.945 1.4 -17.688 1 91.94 110 ILE A N 1
ATOM 819 C CA . ILE A 1 110 ? 16.062 0.304 -18.641 1 91.94 110 ILE A CA 1
ATOM 820 C C . ILE A 1 110 ? 15.203 -0.873 -18.188 1 91.94 110 ILE A C 1
ATOM 822 O O . ILE A 1 110 ? 15.352 -1.357 -17.062 1 91.94 110 ILE A O 1
ATOM 826 N N . LEU A 1 111 ? 14.305 -1.264 -19.031 1 91 111 LEU A N 1
ATOM 827 C CA . LEU A 1 111 ? 13.391 -2.334 -18.656 1 91 111 LEU A CA 1
ATOM 828 C C . LEU A 1 111 ? 14.062 -3.695 -18.781 1 91 111 LEU A C 1
ATOM 830 O O . LEU A 1 111 ? 14.688 -3.992 -19.797 1 91 111 LEU A O 1
ATOM 834 N N . VAL A 1 112 ? 13.945 -4.43 -17.75 1 91.88 112 VAL A N 1
ATOM 835 C CA . VAL A 1 112 ? 14.484 -5.781 -17.734 1 91.88 112 VAL A CA 1
ATOM 836 C C . VAL A 1 112 ? 13.445 -6.754 -17.188 1 91.88 112 VAL A C 1
ATOM 838 O O . VAL A 1 112 ? 12.508 -6.344 -16.5 1 91.88 112 VAL A O 1
ATOM 841 N N . GLN A 1 113 ? 13.617 -8.008 -17.484 1 88.31 113 GLN A N 1
ATOM 842 C CA . GLN A 1 113 ? 12.727 -9.031 -16.953 1 88.31 113 GLN A CA 1
ATOM 843 C C . GLN A 1 113 ? 12.844 -9.117 -15.43 1 88.31 113 GLN A C 1
ATOM 845 O O . GLN A 1 113 ? 13.883 -8.781 -14.867 1 88.31 113 GLN A O 1
ATOM 850 N N . THR A 1 114 ? 11.867 -9.602 -14.805 1 88.19 114 THR A N 1
ATOM 851 C CA . THR A 1 114 ? 11.766 -9.609 -13.352 1 88.19 114 THR A CA 1
ATOM 852 C C . THR A 1 114 ? 12.922 -10.391 -12.727 1 88.19 114 THR A C 1
ATOM 854 O O . THR A 1 114 ? 13.484 -9.969 -11.719 1 88.19 114 THR A O 1
ATOM 857 N N . HIS A 1 115 ? 13.25 -11.477 -13.344 1 85.75 115 HIS A N 1
ATOM 858 C CA . HIS A 1 115 ? 14.297 -12.297 -12.742 1 85.75 115 HIS A CA 1
ATOM 859 C C . HIS A 1 115 ? 15.656 -11.609 -12.844 1 85.75 115 HIS A C 1
ATOM 861 O O . HIS A 1 115 ? 16.5 -11.758 -11.953 1 85.75 115 HIS A O 1
ATOM 867 N N . VAL A 1 116 ? 15.836 -10.883 -13.859 1 91.06 116 VAL A N 1
ATOM 868 C CA . VAL A 1 116 ? 17.094 -10.141 -14.008 1 91.06 116 VAL A CA 1
ATOM 869 C C . VAL A 1 116 ? 17.172 -9.055 -12.945 1 91.06 116 VAL A C 1
ATOM 871 O O . VAL A 1 116 ? 18.234 -8.859 -12.336 1 91.06 116 VAL A O 1
ATOM 874 N N . ARG A 1 117 ? 16.062 -8.375 -12.766 1 93.69 117 ARG A N 1
ATOM 875 C CA . ARG A 1 117 ? 16.016 -7.34 -11.734 1 93.69 117 ARG A CA 1
ATOM 876 C C . ARG A 1 117 ? 16.344 -7.926 -10.367 1 93.69 117 ARG A C 1
ATOM 878 O O . ARG A 1 117 ? 17.078 -7.309 -9.578 1 93.69 117 ARG A O 1
ATOM 885 N N . GLN A 1 118 ? 15.922 -9.078 -10.172 1 89.75 118 GLN A N 1
ATOM 886 C CA . GLN A 1 118 ? 16.172 -9.766 -8.906 1 89.75 118 GLN A CA 1
ATOM 887 C C . GLN A 1 118 ? 17.656 -10.062 -8.727 1 89.75 118 GLN A C 1
ATOM 889 O O . GLN A 1 118 ? 18.203 -9.898 -7.633 1 89.75 118 GLN A O 1
ATOM 894 N N . ILE A 1 119 ? 18.266 -10.445 -9.75 1 91.44 119 ILE A N 1
ATOM 895 C CA . ILE A 1 119 ? 19.688 -10.742 -9.719 1 91.44 119 ILE A CA 1
ATOM 896 C C . ILE A 1 119 ? 20.469 -9.469 -9.391 1 91.44 119 ILE A C 1
ATOM 898 O O . ILE A 1 119 ? 21.359 -9.484 -8.531 1 91.44 119 ILE A O 1
ATOM 902 N N . LEU A 1 120 ? 20.094 -8.469 -10.016 1 94.69 120 LEU A N 1
ATOM 903 C CA . LEU A 1 120 ? 20.828 -7.215 -9.883 1 94.69 120 LEU A CA 1
ATOM 904 C C . LEU A 1 120 ? 20.625 -6.621 -8.492 1 94.69 120 LEU A C 1
ATOM 906 O O . LEU A 1 120 ? 21.531 -5.977 -7.949 1 94.69 120 LEU A O 1
ATOM 910 N N . GLU A 1 121 ? 19.516 -6.82 -7.922 1 92.5 121 GLU A N 1
ATOM 911 C CA . GLU A 1 121 ? 19.266 -6.371 -6.559 1 92.5 121 GLU A CA 1
ATOM 912 C C . GLU A 1 121 ? 19.984 -7.246 -5.543 1 92.5 121 GLU A C 1
ATOM 914 O O . GLU A 1 121 ? 20.641 -6.738 -4.629 1 92.5 121 GLU A O 1
ATOM 919 N N . ALA A 1 122 ? 19.922 -8.508 -5.801 1 90 122 ALA A N 1
ATOM 920 C CA . ALA A 1 122 ? 20.531 -9.461 -4.871 1 90 122 ALA A CA 1
ATOM 921 C C . ALA A 1 122 ? 22.047 -9.32 -4.871 1 90 122 ALA A C 1
ATOM 923 O O . ALA A 1 122 ? 22.703 -9.516 -3.838 1 90 122 ALA A O 1
ATOM 924 N N . SER A 1 123 ? 22.578 -9.031 -5.977 1 92.44 123 SER A N 1
ATOM 925 C CA . SER A 1 123 ? 24.016 -8.859 -6.105 1 92.44 123 SER A CA 1
ATOM 926 C C . SER A 1 123 ? 24.453 -7.488 -5.594 1 92.44 123 SER A C 1
ATOM 928 O O . SER A 1 123 ? 25.641 -7.172 -5.594 1 92.44 123 SER A O 1
ATOM 930 N N . GLN A 1 124 ? 23.469 -6.594 -5.312 1 91.44 124 GLN A N 1
ATOM 931 C CA . GLN A 1 124 ? 23.703 -5.238 -4.824 1 91.44 124 GLN A CA 1
ATOM 932 C C . GLN A 1 124 ? 24.297 -4.359 -5.922 1 91.44 124 GLN A C 1
ATOM 934 O O . GLN A 1 124 ? 24.766 -3.252 -5.648 1 91.44 124 GLN A O 1
ATOM 939 N N . ALA A 1 125 ? 24.297 -4.945 -7.117 1 93.44 125 ALA A N 1
ATOM 940 C CA . ALA A 1 125 ? 24.766 -4.137 -8.242 1 93.44 125 ALA A CA 1
ATOM 941 C C . ALA A 1 125 ? 23.859 -2.928 -8.461 1 93.44 125 ALA A C 1
ATOM 943 O O . ALA A 1 125 ? 24.328 -1.827 -8.75 1 93.44 125 ALA A O 1
ATOM 944 N N . TYR A 1 126 ? 22.594 -3.189 -8.336 1 94.38 126 TYR A N 1
ATOM 945 C CA . TYR A 1 126 ? 21.578 -2.158 -8.422 1 94.38 126 TYR A CA 1
ATOM 946 C C . TYR A 1 126 ? 20.5 -2.357 -7.355 1 94.38 126 TYR A C 1
ATOM 948 O O . TYR A 1 126 ? 19.484 -3.014 -7.598 1 94.38 126 TYR A O 1
ATOM 956 N N . PRO A 1 127 ? 20.688 -1.718 -6.289 1 92.56 127 PRO A N 1
ATOM 957 C CA . PRO A 1 127 ? 19.641 -1.809 -5.277 1 92.56 127 PRO A CA 1
ATOM 958 C C . PRO A 1 127 ? 18.297 -1.262 -5.773 1 92.56 127 PRO A C 1
ATOM 960 O O . PRO A 1 127 ? 18.234 -0.654 -6.844 1 92.56 127 PRO A O 1
ATOM 963 N N . SER A 1 128 ? 17.234 -1.591 -5.004 1 93.69 128 SER A N 1
ATOM 964 C CA . SER A 1 128 ? 15.969 -0.976 -5.367 1 93.69 128 SER A CA 1
ATOM 965 C C . SER A 1 128 ? 16.094 0.541 -5.453 1 93.69 128 SER A C 1
ATOM 967 O O . SER A 1 128 ? 16.844 1.153 -4.688 1 93.69 128 SER A O 1
ATOM 969 N N . ILE A 1 129 ? 15.375 1.084 -6.379 1 94.5 129 ILE A N 1
ATOM 970 C CA . ILE A 1 129 ? 15.484 2.523 -6.598 1 94.5 129 ILE A CA 1
ATOM 971 C C . ILE A 1 129 ? 15.062 3.268 -5.332 1 94.5 129 ILE A C 1
ATOM 973 O O . ILE A 1 129 ? 15.602 4.336 -5.027 1 94.5 129 ILE A O 1
ATOM 977 N N . LYS A 1 130 ? 14.125 2.736 -4.605 1 93.81 130 LYS A N 1
ATOM 978 C CA . LYS A 1 130 ? 13.695 3.338 -3.348 1 93.81 130 LYS A CA 1
ATOM 979 C C . LYS A 1 130 ? 14.812 3.324 -2.316 1 93.81 130 LYS A C 1
ATOM 981 O O . LYS A 1 130 ? 15.094 4.344 -1.677 1 93.81 130 LYS A O 1
ATOM 986 N N . MET A 1 131 ? 15.5 2.221 -2.25 1 92.94 131 MET A N 1
ATOM 987 C CA . MET A 1 131 ? 16.625 2.111 -1.321 1 92.94 131 MET A CA 1
ATOM 988 C C . MET A 1 131 ? 17.75 3.064 -1.712 1 92.94 131 MET A C 1
ATOM 990 O O . MET A 1 131 ? 18.375 3.67 -0.846 1 92.94 131 MET A O 1
ATOM 994 N N . HIS A 1 132 ? 17.891 3.088 -2.963 1 93.94 132 HIS A N 1
ATOM 995 C CA . HIS A 1 132 ? 18.906 4.008 -3.463 1 93.94 132 HIS A CA 1
ATOM 996 C C . HIS A 1 132 ? 18.562 5.449 -3.094 1 93.94 132 HIS A C 1
ATOM 998 O O . HIS A 1 132 ? 19.422 6.188 -2.602 1 93.94 132 HIS A O 1
ATOM 1004 N N . ALA A 1 133 ? 17.375 5.848 -3.293 1 96.62 133 ALA A N 1
ATOM 1005 C CA . ALA A 1 133 ? 16.922 7.199 -2.965 1 96.62 133 ALA A CA 1
ATOM 1006 C C . ALA A 1 133 ? 17.078 7.48 -1.474 1 96.62 133 ALA A C 1
ATOM 1008 O O . ALA A 1 133 ? 17.484 8.57 -1.082 1 96.62 133 ALA A O 1
ATOM 1009 N N . GLU A 1 134 ? 16.719 6.562 -0.655 1 96.12 134 GLU A N 1
ATOM 1010 C CA . GLU A 1 134 ? 16.844 6.707 0.792 1 96.12 134 GLU A CA 1
ATOM 1011 C C . GLU A 1 134 ? 18.297 6.938 1.205 1 96.12 134 GLU A C 1
ATOM 1013 O O . GLU A 1 134 ? 18.578 7.785 2.053 1 96.12 134 GLU A O 1
ATOM 1018 N N . SER A 1 135 ? 19.156 6.164 0.561 1 94.31 135 SER A N 1
ATOM 1019 C CA . SER A 1 135 ? 20.562 6.324 0.858 1 94.31 135 SER A CA 1
ATOM 1020 C C . SER A 1 135 ? 21.062 7.711 0.463 1 94.31 135 SER A C 1
ATOM 1022 O O . SER A 1 135 ? 21.906 8.297 1.153 1 94.31 135 SER A O 1
ATOM 1024 N N . LEU A 1 136 ? 20.562 8.195 -0.59 1 95.56 136 LEU A N 1
ATOM 1025 C CA . LEU A 1 136 ? 20.953 9.523 -1.046 1 95.56 136 LEU A CA 1
ATOM 1026 C C . LEU A 1 136 ? 20.531 10.586 -0.035 1 95.56 136 LEU A C 1
ATOM 1028 O O . LEU A 1 136 ? 21.312 11.492 0.28 1 95.56 136 LEU A O 1
ATOM 1032 N N . LEU A 1 137 ? 19.328 10.508 0.427 1 96.88 137 LEU A N 1
ATOM 1033 C CA . LEU A 1 137 ? 18.859 11.453 1.43 1 96.88 137 LEU A CA 1
ATOM 1034 C C . LEU A 1 137 ? 19.703 11.375 2.693 1 96.88 137 LEU A C 1
ATOM 1036 O O . LEU A 1 137 ? 20.156 12.406 3.207 1 96.88 137 LEU A O 1
ATOM 1040 N N . LEU A 1 138 ? 19.953 10.188 3.156 1 96.38 138 LEU A N 1
ATOM 1041 C CA . LEU A 1 138 ? 20.703 9.992 4.395 1 96.38 138 LEU A CA 1
ATOM 1042 C C . LEU A 1 138 ? 22.141 10.492 4.254 1 96.38 138 LEU A C 1
ATOM 1044 O O . LEU A 1 138 ? 22.75 10.93 5.23 1 96.38 138 LEU A O 1
ATOM 1048 N N . GLY A 1 139 ? 22.625 10.398 3.055 1 95.06 139 GLY A N 1
ATOM 1049 C CA . GLY A 1 139 ? 24.016 10.797 2.807 1 95.06 139 GLY A CA 1
ATOM 1050 C C . GLY A 1 139 ? 24.156 12.258 2.432 1 95.06 139 GLY A C 1
ATOM 1051 O O . GLY A 1 139 ? 25.266 12.758 2.295 1 95.06 139 GLY A O 1
ATOM 1052 N N . SER A 1 140 ? 23.109 12.906 2.271 1 95.81 140 SER A N 1
ATOM 1053 C CA . SER A 1 140 ? 23.156 14.312 1.862 1 95.81 140 SER A CA 1
ATOM 1054 C C . SER A 1 140 ? 23.625 15.211 3.002 1 95.81 140 SER A C 1
ATOM 1056 O O . SER A 1 140 ? 23.391 14.898 4.176 1 95.81 140 SER A O 1
ATOM 1058 N N . PRO A 1 141 ? 24.203 16.344 2.619 1 95.38 141 PRO A N 1
ATOM 1059 C CA . PRO A 1 141 ? 24.672 17.266 3.654 1 95.38 141 PRO A CA 1
ATOM 1060 C C . PRO A 1 141 ? 23.516 17.984 4.359 1 95.38 141 PRO A C 1
ATOM 1062 O O . PRO A 1 141 ? 22.422 18.078 3.814 1 95.38 141 PRO A O 1
ATOM 1065 N N . GLY A 1 142 ? 23.766 18.5 5.562 1 94.69 142 GLY A N 1
ATOM 1066 C CA . GLY A 1 142 ? 22.781 19.266 6.309 1 94.69 142 GLY A CA 1
ATOM 1067 C C . GLY A 1 142 ? 22.359 20.531 5.598 1 94.69 142 GLY A C 1
ATOM 1068 O O . GLY A 1 142 ? 23.156 21.156 4.895 1 94.69 142 GLY A O 1
ATOM 1069 N N . SER A 1 143 ? 21.109 20.797 5.801 1 91.5 143 SER A N 1
ATOM 1070 C CA . SER A 1 143 ? 20.578 22.031 5.211 1 91.5 143 SER A CA 1
ATOM 1071 C C . SER A 1 143 ? 20.75 23.219 6.156 1 91.5 143 SER A C 1
ATOM 1073 O O . SER A 1 143 ? 20.594 23.078 7.371 1 91.5 143 SER A O 1
ATOM 1075 N N . ALA A 1 144 ? 21 24.391 5.562 1 85.12 144 ALA A N 1
ATOM 1076 C CA . ALA A 1 144 ? 21.125 25.625 6.344 1 85.12 144 ALA A CA 1
ATOM 1077 C C . ALA A 1 144 ? 19.766 26.25 6.617 1 85.12 144 ALA A C 1
ATOM 1079 O O . ALA A 1 144 ? 19.609 27.016 7.566 1 85.12 144 ALA A O 1
ATOM 1080 N N . GLN A 1 145 ? 18.859 25.984 5.805 1 88 145 GLN A N 1
ATOM 1081 C CA . GLN A 1 145 ? 17.531 26.578 5.914 1 88 145 GLN A CA 1
ATOM 1082 C C . GLN A 1 145 ? 16.469 25.5 6.133 1 88 145 GLN A C 1
ATOM 1084 O O . GLN A 1 145 ? 16.531 24.438 5.516 1 88 145 GLN A O 1
ATOM 1089 N N . ASP A 1 146 ? 15.578 25.906 7.039 1 88.44 146 ASP A N 1
ATOM 1090 C CA . ASP A 1 146 ? 14.469 25 7.312 1 88.44 146 ASP A CA 1
ATOM 1091 C C . ASP A 1 146 ? 13.203 25.453 6.586 1 88.44 146 ASP A C 1
ATOM 1093 O O . ASP A 1 146 ? 12.875 26.641 6.59 1 88.44 146 ASP A O 1
ATOM 1097 N N . PRO A 1 147 ? 12.586 24.562 5.988 1 89.5 147 PRO A N 1
ATOM 1098 C CA . PRO A 1 147 ? 11.297 24.953 5.402 1 89.5 147 PRO A CA 1
ATOM 1099 C C . PRO A 1 147 ? 10.328 25.5 6.438 1 89.5 147 PRO A C 1
ATOM 1101 O O . PRO A 1 147 ? 10.312 25.062 7.586 1 89.5 147 PRO A O 1
ATOM 1104 N N . ALA A 1 148 ? 9.562 26.469 5.949 1 87.56 148 ALA A N 1
ATOM 1105 C CA . ALA A 1 148 ? 8.516 26.984 6.832 1 87.56 148 ALA A CA 1
ATOM 1106 C C . ALA A 1 148 ? 7.559 25.875 7.262 1 87.56 148 ALA A C 1
ATOM 1108 O O . ALA A 1 148 ? 7.094 25.094 6.43 1 87.56 148 ALA A O 1
ATOM 1109 N N . GLY A 1 149 ? 7.328 25.719 8.586 1 90.19 149 GLY A N 1
ATOM 1110 C CA . GLY A 1 149 ? 6.43 24.688 9.078 1 90.19 149 GLY A CA 1
ATOM 1111 C C . GLY A 1 149 ? 7.152 23.547 9.766 1 90.19 149 GLY A C 1
ATOM 1112 O O . GLY A 1 149 ? 6.52 22.672 10.367 1 90.19 149 GLY A O 1
ATOM 1113 N N . THR A 1 150 ? 8.477 23.594 9.664 1 91.94 150 THR A N 1
ATOM 1114 C CA . THR A 1 150 ? 9.281 22.547 10.289 1 91.94 150 THR A CA 1
ATOM 1115 C C . THR A 1 150 ? 9 22.469 11.781 1 91.94 150 THR A C 1
ATOM 1117 O O . THR A 1 150 ? 8.977 21.375 12.367 1 91.94 150 THR A O 1
ATOM 1120 N N . ASP A 1 151 ? 8.82 23.641 12.375 1 90.44 151 ASP A N 1
ATOM 1121 C CA . ASP A 1 151 ? 8.516 23.703 13.797 1 90.44 151 ASP A CA 1
ATOM 1122 C C . ASP A 1 151 ? 7.219 22.953 14.109 1 90.44 151 ASP A C 1
ATOM 1124 O O . ASP A 1 151 ? 7.117 22.266 15.125 1 90.44 151 ASP A O 1
ATOM 1128 N N . ARG A 1 152 ? 6.262 23.062 13.219 1 91.62 152 ARG A N 1
ATOM 1129 C CA . ARG A 1 152 ? 4.988 22.375 13.391 1 91.62 152 ARG A CA 1
ATOM 1130 C C . ARG A 1 152 ? 5.16 20.859 13.25 1 91.62 152 ARG A C 1
ATOM 1132 O O . ARG A 1 152 ? 4.551 20.094 14 1 91.62 152 ARG A O 1
ATOM 1139 N N . LEU A 1 153 ? 5.965 20.484 12.289 1 94.38 153 LEU A N 1
ATOM 1140 C CA . LEU A 1 153 ? 6.25 19.062 12.125 1 94.38 153 LEU A CA 1
ATOM 1141 C C . LEU A 1 153 ? 6.926 18.5 13.367 1 94.38 153 LEU A C 1
ATOM 1143 O O . LEU A 1 153 ? 6.539 17.438 13.859 1 94.38 153 LEU A O 1
ATOM 1147 N N . ILE A 1 154 ? 7.879 19.219 13.859 1 93.81 154 ILE A N 1
ATOM 1148 C CA . ILE A 1 154 ? 8.609 18.781 15.039 1 93.81 154 ILE A CA 1
ATOM 1149 C C . ILE A 1 154 ? 7.656 18.641 16.219 1 93.81 154 ILE A C 1
ATOM 1151 O O . ILE A 1 154 ? 7.715 17.672 16.969 1 93.81 154 ILE A O 1
ATOM 1155 N N . ALA A 1 155 ? 6.781 19.594 16.391 1 92.25 155 ALA A N 1
ATOM 1156 C CA . ALA A 1 155 ? 5.789 19.547 17.469 1 92.25 155 ALA A CA 1
ATOM 1157 C C . ALA A 1 155 ? 4.918 18.297 17.344 1 92.25 155 ALA A C 1
ATOM 1159 O O . ALA A 1 155 ? 4.672 17.609 18.344 1 92.25 155 ALA A O 1
ATOM 1160 N N . ALA A 1 156 ? 4.465 18.016 16.172 1 93.94 156 ALA A N 1
ATOM 1161 C CA . ALA A 1 156 ? 3.613 16.844 15.945 1 93.94 156 ALA A CA 1
ATOM 1162 C C . ALA A 1 156 ? 4.367 15.555 16.234 1 93.94 156 ALA A C 1
ATOM 1164 O O . ALA A 1 156 ? 3.836 14.648 16.891 1 93.94 156 ALA A O 1
ATOM 1165 N N . LEU A 1 157 ? 5.586 15.516 15.758 1 95.38 157 LEU A N 1
ATOM 1166 C CA . LEU A 1 157 ? 6.395 14.32 15.969 1 95.38 157 LEU A CA 1
ATOM 1167 C C . LEU A 1 157 ? 6.688 14.117 17.453 1 95.38 157 LEU A C 1
ATOM 1169 O O . LEU A 1 157 ? 6.715 12.984 17.938 1 95.38 157 LEU A O 1
ATOM 1173 N N . THR A 1 158 ? 6.887 15.195 18.156 1 92.25 158 THR A N 1
ATOM 1174 C CA . THR A 1 158 ? 7.145 15.109 19.594 1 92.25 158 THR A CA 1
ATOM 1175 C C . THR A 1 158 ? 5.934 14.547 20.328 1 92.25 158 THR A C 1
ATOM 1177 O O . THR A 1 158 ? 6.082 13.805 21.297 1 92.25 158 THR A O 1
ATOM 1180 N N . LEU A 1 159 ? 4.785 14.883 19.875 1 89.94 159 LEU A N 1
ATOM 1181 C CA . LEU A 1 159 ? 3.562 14.344 20.469 1 89.94 159 LEU A CA 1
ATOM 1182 C C . LEU A 1 159 ? 3.432 12.852 20.188 1 89.94 159 LEU A C 1
ATOM 1184 O O . LEU A 1 159 ? 2.994 12.086 21.047 1 89.94 159 LEU A O 1
ATOM 1188 N N . LEU A 1 160 ? 3.805 12.461 19 1 93.25 160 LEU A N 1
ATOM 1189 C CA . LEU A 1 160 ? 3.645 11.078 18.562 1 93.25 160 LEU A CA 1
ATOM 1190 C C . LEU A 1 160 ? 4.73 10.188 19.172 1 93.25 160 LEU A C 1
ATOM 1192 O O . LEU A 1 160 ? 4.508 9 19.406 1 93.25 160 LEU A O 1
ATOM 1196 N N . PHE A 1 161 ? 5.898 10.836 19.312 1 92.56 161 PHE A N 1
ATOM 1197 C CA . PHE A 1 161 ? 7.047 10.086 19.797 1 92.56 161 PHE A CA 1
ATOM 1198 C C . PHE A 1 161 ? 7.629 10.734 21.047 1 92.56 161 PHE A C 1
ATOM 1200 O O . PHE A 1 161 ? 8.766 11.219 21.047 1 92.56 161 PHE A O 1
ATOM 1207 N N . PRO A 1 162 ? 6.93 10.539 22.125 1 89.12 162 PRO A N 1
ATOM 1208 C CA . PRO A 1 162 ? 7.344 11.234 23.344 1 89.12 162 PRO A CA 1
ATOM 1209 C C . PRO A 1 162 ? 8.656 10.703 23.922 1 89.12 162 PRO A C 1
ATOM 1211 O O . PRO A 1 162 ? 9.312 11.383 24.703 1 89.12 162 PRO A O 1
ATOM 1214 N N . ALA A 1 163 ? 9.031 9.578 23.484 1 86.69 163 ALA A N 1
ATOM 1215 C CA . ALA A 1 163 ? 10.234 8.953 24.031 1 86.69 163 ALA A CA 1
ATOM 1216 C C . ALA A 1 163 ? 11.492 9.523 23.375 1 86.69 163 ALA A C 1
ATOM 1218 O O . ALA A 1 163 ? 12.602 9.328 23.859 1 86.69 163 ALA A O 1
ATOM 1219 N N . LEU A 1 164 ? 11.227 10.164 22.25 1 87.94 164 LEU A N 1
ATOM 1220 C CA . LEU A 1 164 ? 12.383 10.742 21.562 1 87.94 164 LEU A CA 1
ATOM 1221 C C . LEU A 1 164 ? 12.836 12.023 22.25 1 87.94 164 LEU A C 1
ATOM 1223 O O . LEU A 1 164 ? 12.016 12.883 22.578 1 87.94 164 LEU A O 1
ATOM 1227 N N . GLU A 1 165 ? 14.141 12.039 22.594 1 83.25 165 GLU A N 1
ATOM 1228 C CA . GLU A 1 165 ? 14.703 13.195 23.281 1 83.25 165 GLU A CA 1
ATOM 1229 C C . GLU A 1 165 ? 15.664 13.969 22.391 1 83.25 165 GLU A C 1
ATOM 1231 O O . GLU A 1 165 ? 16.266 13.398 21.484 1 83.25 165 GLU A O 1
ATOM 1236 N N . GLY A 1 166 ? 15.719 15.297 22.578 1 83.44 166 GLY A N 1
ATOM 1237 C CA . GLY A 1 166 ? 16.672 16.109 21.844 1 83.44 166 GLY A CA 1
ATOM 1238 C C . GLY A 1 166 ? 16.172 16.516 20.469 1 83.44 166 GLY A C 1
ATOM 1239 O O . GLY A 1 166 ? 14.992 16.812 20.297 1 83.44 166 GLY A O 1
ATOM 1240 N N . ASP A 1 167 ? 17.172 16.641 19.531 1 87.81 167 ASP A N 1
ATOM 1241 C CA . ASP A 1 167 ? 16.828 16.938 18.141 1 87.81 167 ASP A CA 1
ATOM 1242 C C . ASP A 1 167 ? 16.281 15.703 17.438 1 87.81 167 ASP A C 1
ATOM 1244 O O . ASP A 1 167 ? 16.984 14.703 17.281 1 87.81 167 ASP A O 1
ATOM 1248 N N . ILE A 1 168 ? 15.094 15.859 17.062 1 93.75 168 ILE A N 1
ATOM 1249 C CA . ILE A 1 168 ? 14.453 14.648 16.562 1 93.75 168 ILE A CA 1
ATOM 1250 C C . ILE A 1 168 ? 14.398 14.688 15.039 1 93.75 168 ILE A C 1
ATOM 1252 O O . ILE A 1 168 ? 14.07 13.688 14.398 1 93.75 168 ILE A O 1
ATOM 1256 N N . VAL A 1 169 ? 14.742 15.891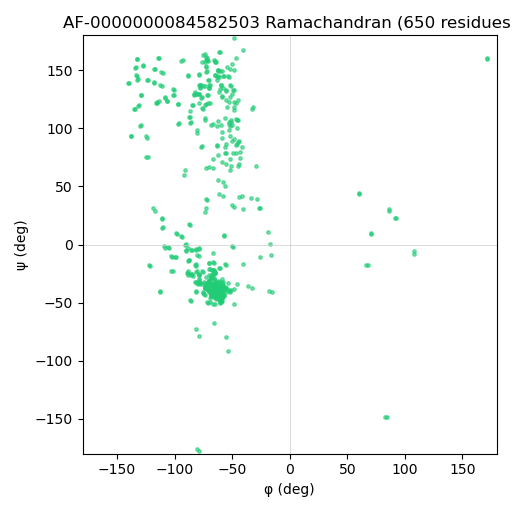 14.461 1 96.31 169 VAL A N 1
ATOM 1257 C CA . VAL A 1 169 ? 14.656 16 13.008 1 96.31 169 VAL A CA 1
ATOM 1258 C C . VAL A 1 169 ? 15.969 16.562 12.461 1 96.31 169 VAL A C 1
ATOM 1260 O O . VAL A 1 169 ? 16.5 17.547 12.984 1 96.31 169 VAL A O 1
ATOM 1263 N N . SER A 1 170 ? 16.547 15.914 11.492 1 96.25 170 SER A N 1
ATOM 1264 C CA . SER A 1 170 ? 17.688 16.406 10.719 1 96.25 170 SER A CA 1
ATOM 1265 C C . SER A 1 170 ? 17.266 16.781 9.297 1 96.25 170 SER A C 1
ATOM 1267 O O . SER A 1 170 ? 16.656 15.969 8.594 1 96.25 170 SER A O 1
ATOM 1269 N N . ILE A 1 171 ? 17.594 17.984 8.945 1 96.75 171 ILE A N 1
ATOM 1270 C CA . ILE A 1 171 ? 17.203 18.469 7.629 1 96.75 171 ILE A CA 1
ATOM 1271 C C . ILE A 1 171 ? 18.391 18.391 6.672 1 96.75 171 ILE A C 1
ATOM 1273 O O . ILE A 1 171 ? 19.484 18.859 7 1 96.75 171 ILE A O 1
ATOM 1277 N N . ARG A 1 172 ? 18.188 17.781 5.523 1 97.12 172 ARG A N 1
ATOM 1278 C CA . ARG A 1 172 ? 19.266 17.562 4.555 1 97.12 172 ARG A CA 1
ATOM 1279 C C . ARG A 1 172 ? 18.969 18.297 3.25 1 97.12 172 ARG A C 1
ATOM 1281 O O . ARG A 1 172 ? 17.812 18.469 2.867 1 97.12 172 ARG A O 1
ATOM 1288 N N . ARG A 1 173 ? 20.062 18.688 2.562 1 95.69 173 ARG A N 1
ATOM 1289 C CA . ARG A 1 173 ? 19.938 19.297 1.236 1 95.69 173 ARG A CA 1
ATOM 1290 C C . ARG A 1 173 ? 19.656 18.234 0.179 1 95.69 173 ARG A C 1
ATOM 1292 O O . ARG A 1 173 ? 20.578 17.734 -0.465 1 95.69 173 ARG A O 1
ATOM 1299 N N . TYR A 1 174 ? 18.516 17.906 0.037 1 94.94 174 TYR A N 1
ATOM 1300 C CA . TYR A 1 174 ? 17.984 16.891 -0.868 1 94.94 174 TYR A CA 1
ATOM 1301 C C . TYR A 1 174 ? 16.812 17.438 -1.669 1 94.94 174 TYR A C 1
ATOM 1303 O O . TYR A 1 174 ? 15.797 17.859 -1.095 1 94.94 174 TYR A O 1
ATOM 1311 N N . ASP A 1 175 ? 16.938 17.453 -2.986 1 90.75 175 ASP A N 1
ATOM 1312 C CA . ASP A 1 175 ? 15.953 18.156 -3.807 1 90.75 175 ASP A CA 1
ATOM 1313 C C . ASP A 1 175 ? 15.109 17.172 -4.617 1 90.75 175 ASP A C 1
ATOM 1315 O O . ASP A 1 175 ? 14.375 17.578 -5.523 1 90.75 175 ASP A O 1
ATOM 1319 N N . ARG A 1 176 ? 15.156 15.93 -4.297 1 91.62 176 ARG A N 1
ATOM 1320 C CA . ARG A 1 176 ? 14.344 14.938 -4.996 1 91.62 176 ARG A CA 1
ATOM 1321 C C . ARG A 1 176 ? 13.016 14.711 -4.277 1 91.62 176 ARG A C 1
ATOM 1323 O O . ARG A 1 176 ? 12.906 14.961 -3.074 1 91.62 176 ARG A O 1
ATOM 1330 N N . PRO A 1 177 ? 12 14.188 -5.004 1 87.94 177 PRO A N 1
ATOM 1331 C CA . PRO A 1 177 ? 10.656 14.086 -4.438 1 87.94 177 PRO A CA 1
ATOM 1332 C C . PRO A 1 177 ? 10.523 12.938 -3.438 1 87.94 177 PRO A C 1
ATOM 1334 O O . PRO A 1 177 ? 9.633 12.961 -2.578 1 87.94 177 PRO A O 1
ATOM 1337 N N . TYR A 1 178 ? 11.406 11.961 -3.568 1 93.25 178 TYR A N 1
ATOM 1338 C CA . TYR A 1 178 ? 11.359 10.82 -2.656 1 93.25 178 TYR A CA 1
ATOM 1339 C C . TYR A 1 178 ? 12.75 10.492 -2.127 1 93.25 178 TYR A C 1
ATOM 1341 O O . TYR A 1 178 ? 13.727 10.523 -2.877 1 93.25 178 TYR A O 1
ATOM 1349 N N . PRO A 1 179 ? 12.773 10.055 -0.921 1 95.94 179 PRO A N 1
ATOM 1350 C CA . PRO A 1 179 ? 11.75 10.195 0.121 1 95.94 179 PRO A CA 1
ATOM 1351 C C . PRO A 1 179 ? 11.68 11.609 0.694 1 95.94 179 PRO A C 1
ATOM 1353 O O . PRO A 1 179 ? 12.617 12.398 0.521 1 95.94 179 PRO A O 1
ATOM 1356 N N . ARG A 1 180 ? 10.578 11.891 1.384 1 94.88 180 ARG A N 1
ATOM 1357 C CA . ARG A 1 180 ? 10.43 13.18 2.062 1 94.88 180 ARG A CA 1
ATOM 1358 C C . ARG A 1 180 ? 11.039 13.133 3.461 1 94.88 180 ARG A C 1
ATOM 1360 O O . ARG A 1 180 ? 11.742 14.055 3.869 1 94.88 180 ARG A O 1
ATOM 1367 N N . VAL A 1 181 ? 10.703 12.117 4.164 1 97.19 181 VAL A N 1
ATOM 1368 C CA . VAL A 1 181 ? 11.148 11.922 5.539 1 97.19 181 VAL A CA 1
ATOM 1369 C C . VAL A 1 181 ? 11.477 10.445 5.766 1 97.19 181 VAL A C 1
ATOM 1371 O O . VAL A 1 181 ? 10.773 9.562 5.273 1 97.19 181 VAL A O 1
ATOM 1374 N N . LEU A 1 182 ? 12.547 10.211 6.473 1 97.56 182 LEU A N 1
ATOM 1375 C CA . LEU A 1 182 ? 12.961 8.859 6.832 1 97.56 182 LEU A CA 1
ATOM 1376 C C . LEU A 1 182 ? 13.289 8.766 8.312 1 97.56 182 LEU A C 1
ATOM 1378 O O . LEU A 1 182 ? 13.867 9.695 8.891 1 97.56 182 LEU A O 1
ATOM 1382 N N . TRP A 1 183 ? 12.914 7.637 8.852 1 96.12 183 TRP A N 1
ATOM 1383 C CA . TRP A 1 183 ? 13.406 7.293 10.188 1 96.12 183 TRP A CA 1
ATOM 1384 C C . TRP A 1 183 ? 14.773 6.629 10.102 1 96.12 183 TRP A C 1
ATOM 1386 O O . TRP A 1 183 ? 14.938 5.617 9.414 1 96.12 183 TRP A O 1
ATOM 1396 N N . ASP A 1 184 ? 15.695 7.215 10.703 1 94.12 184 ASP A N 1
ATOM 1397 C CA . ASP A 1 184 ? 17.016 6.621 10.812 1 94.12 184 ASP A CA 1
ATOM 1398 C C . ASP A 1 184 ? 17.188 5.891 12.141 1 94.12 184 ASP A C 1
ATOM 1400 O O . ASP A 1 184 ? 17.453 6.52 13.172 1 94.12 184 ASP A O 1
ATOM 1404 N N . SER A 1 185 ? 17.141 4.66 12.094 1 89.31 185 SER A N 1
ATOM 1405 C CA . SER A 1 185 ? 17.203 3.85 13.312 1 89.31 185 SER A CA 1
ATOM 1406 C C . SER A 1 185 ? 18.562 3.934 13.969 1 89.31 185 SER A C 1
ATOM 1408 O O . SER A 1 185 ? 18.688 3.742 15.18 1 89.31 185 SER A O 1
ATOM 1410 N N . GLY A 1 186 ? 19.578 4.164 13.227 1 88.25 186 GLY A N 1
ATOM 1411 C CA . GLY A 1 186 ? 20.922 4.281 13.773 1 88.25 186 GLY A CA 1
ATOM 1412 C C . GLY A 1 186 ? 21.094 5.484 14.68 1 88.25 186 GLY A C 1
ATOM 1413 O O . GLY A 1 186 ? 21.594 5.359 15.797 1 88.25 186 GLY A O 1
ATOM 1414 N N . THR A 1 187 ? 20.594 6.586 14.234 1 90 187 THR A N 1
ATOM 1415 C CA . THR A 1 187 ? 20.75 7.824 14.992 1 90 187 THR A CA 1
ATOM 1416 C C . THR A 1 187 ? 19.5 8.133 15.797 1 90 187 THR A C 1
ATOM 1418 O O . THR A 1 187 ? 19.484 9.047 16.625 1 90 187 THR A O 1
ATOM 1421 N N . GLN A 1 188 ? 18.422 7.449 15.57 1 90.69 188 GLN A N 1
ATOM 1422 C CA . GLN A 1 188 ? 17.125 7.633 16.234 1 90.69 188 GLN A CA 1
ATOM 1423 C C . GLN A 1 188 ? 16.578 9.039 15.992 1 90.69 188 GLN A C 1
ATOM 1425 O O . GLN A 1 188 ? 16.172 9.719 16.938 1 90.69 188 GLN A O 1
ATOM 1430 N N . MET A 1 189 ? 16.703 9.453 14.703 1 94.94 189 MET A N 1
ATOM 1431 C CA . MET A 1 189 ? 16.203 10.75 14.266 1 94.94 189 MET A CA 1
ATOM 1432 C C . MET A 1 189 ? 15.43 10.609 12.945 1 94.94 189 MET A C 1
ATOM 1434 O O . MET A 1 189 ? 15.656 9.664 12.188 1 94.94 189 MET A O 1
ATOM 1438 N N . PHE A 1 190 ? 14.539 11.492 12.828 1 97.31 190 PHE A N 1
ATOM 1439 C CA . PHE A 1 190 ? 13.922 11.625 11.508 1 97.31 190 PHE A CA 1
ATOM 1440 C C . PHE A 1 190 ? 14.773 12.492 10.594 1 97.31 190 PHE A C 1
ATOM 1442 O O . PHE A 1 190 ? 15.195 13.578 10.992 1 97.31 190 PHE A O 1
ATOM 1449 N N . VAL A 1 191 ? 15.062 12.023 9.43 1 97.69 191 VAL A N 1
ATOM 1450 C CA . VAL A 1 191 ? 15.82 12.766 8.43 1 97.69 191 VAL A CA 1
ATOM 1451 C C . VAL A 1 191 ? 14.891 13.227 7.309 1 97.69 191 VAL A C 1
ATOM 1453 O O . VAL A 1 191 ? 14.188 12.414 6.699 1 97.69 191 VAL A O 1
ATOM 1456 N N . MET A 1 192 ? 14.828 14.531 7.035 1 97.44 192 MET A N 1
ATOM 1457 C CA . MET A 1 192 ? 13.859 15.039 6.066 1 97.44 192 MET A CA 1
ATOM 1458 C C . MET A 1 192 ? 14.547 15.891 5.004 1 97.44 192 MET A C 1
ATOM 1460 O O . MET A 1 192 ? 15.633 16.422 5.246 1 97.44 192 MET A O 1
ATOM 1464 N N . SER A 1 193 ? 13.93 15.945 3.9 1 96.12 193 SER A N 1
ATOM 1465 C CA . SER A 1 193 ? 14.383 16.812 2.812 1 96.12 193 SER A CA 1
ATOM 1466 C C . SER A 1 193 ? 14.172 18.281 3.148 1 96.12 193 SER A C 1
ATOM 1468 O O . SER A 1 193 ? 13.109 18.656 3.656 1 96.12 193 SER A O 1
ATOM 1470 N N . GLY A 1 194 ? 15.117 19.094 2.852 1 94.44 194 GLY A N 1
ATOM 1471 C CA . GLY A 1 194 ? 15.016 20.531 3.064 1 94.44 194 GLY A CA 1
ATOM 1472 C C . GLY A 1 194 ? 14.211 21.234 1.992 1 94.44 194 GLY A C 1
ATOM 1473 O O . GLY A 1 194 ? 13.93 22.422 2.105 1 94.44 194 GLY A O 1
ATOM 1474 N N . SER A 1 195 ? 13.773 20.516 1.01 1 90.56 195 SER A N 1
ATOM 1475 C CA . SER A 1 195 ? 13.07 21.125 -0.11 1 90.56 195 SER A CA 1
ATOM 1476 C C . SER A 1 195 ? 11.555 20.984 0.046 1 90.56 195 SER A C 1
ATOM 1478 O O . SER A 1 195 ? 10.805 21.266 -0.884 1 90.56 195 SER A O 1
ATOM 1480 N N . LEU A 1 196 ? 11.133 20.547 1.217 1 90.94 196 LEU A N 1
ATOM 1481 C CA . LEU A 1 196 ? 9.703 20.359 1.434 1 90.94 196 LEU A CA 1
ATOM 1482 C C . LEU A 1 196 ? 8.984 21.703 1.517 1 90.94 196 LEU A C 1
ATOM 1484 O O . LEU A 1 196 ? 9.57 22.688 1.959 1 90.94 196 LEU A O 1
ATOM 1488 N N . GLY A 1 197 ? 7.844 21.734 0.961 1 85.06 197 GLY A N 1
ATOM 1489 C CA . GLY A 1 197 ? 7 22.906 0.917 1 85.06 197 GLY A CA 1
ATOM 1490 C C . GLY A 1 197 ? 5.785 22.75 0.021 1 85.06 197 GLY A C 1
ATOM 1491 O O . GLY A 1 197 ? 5.637 21.719 -0.649 1 85.06 197 GLY A O 1
ATOM 1492 N N . CYS A 1 198 ? 4.84 23.594 0.28 1 83.19 198 CYS A N 1
ATOM 1493 C CA . CYS A 1 198 ? 3.631 23.547 -0.533 1 83.19 198 CYS A CA 1
ATOM 1494 C C . CYS A 1 198 ? 3.785 24.391 -1.796 1 83.19 198 CYS A C 1
ATOM 1496 O O . CYS A 1 198 ? 3.881 25.609 -1.723 1 83.19 198 CYS A O 1
ATOM 1498 N N . ALA A 1 199 ? 3.98 23.781 -2.924 1 74.31 199 ALA A N 1
ATOM 1499 C CA . ALA A 1 199 ? 4.105 24.516 -4.176 1 74.31 199 ALA A CA 1
ATOM 1500 C C . ALA A 1 199 ? 2.73 24.828 -4.766 1 74.31 199 ALA A C 1
ATOM 1502 O O . ALA A 1 199 ? 2.564 25.828 -5.477 1 74.31 199 ALA A O 1
ATOM 1503 N N . GLU A 1 200 ? 1.784 24.109 -4.512 1 74.44 200 GLU A N 1
ATOM 1504 C CA . GLU A 1 200 ? 0.476 24.156 -5.156 1 74.44 200 GLU A CA 1
ATOM 1505 C C . GLU A 1 200 ? -0.387 25.266 -4.57 1 74.44 200 GLU A C 1
ATOM 1507 O O . GLU A 1 200 ? -1.158 25.906 -5.293 1 74.44 200 GLU A O 1
ATOM 1512 N N . HIS A 1 201 ? -0.206 25.484 -3.357 1 74.19 201 HIS A N 1
ATOM 1513 C CA . HIS A 1 201 ? -1.126 26.406 -2.705 1 74.19 201 HIS A CA 1
ATOM 1514 C C . HIS A 1 201 ? -0.431 27.719 -2.352 1 74.19 201 HIS A C 1
ATOM 1516 O O . HIS A 1 201 ? -1.013 28.578 -1.68 1 74.19 201 HIS A O 1
ATOM 1522 N N . LEU A 1 202 ? 0.904 27.812 -2.666 1 60.16 202 LEU A N 1
ATOM 1523 C CA . LEU A 1 202 ? 1.653 29.031 -2.416 1 60.16 202 LEU A CA 1
ATOM 1524 C C . LEU A 1 202 ? 1.062 30.203 -3.201 1 60.16 202 LEU A C 1
ATOM 1526 O O . LEU A 1 202 ? 1.161 31.359 -2.777 1 60.16 202 LEU A O 1
ATOM 1530 N N . THR A 1 203 ? 0.635 29.953 -4.449 1 49.78 203 THR A N 1
ATOM 1531 C CA . THR A 1 203 ? 0.338 31.047 -5.355 1 49.78 203 THR A CA 1
ATOM 1532 C C . THR A 1 203 ? -0.851 31.859 -4.848 1 49.78 203 THR A C 1
ATOM 1534 O O . THR A 1 203 ? -1.105 32.969 -5.332 1 49.78 203 THR A O 1
ATOM 1537 N N . ASP A 1 204 ? -1.889 31.109 -4.555 1 44.22 204 ASP A N 1
ATOM 1538 C CA . ASP A 1 204 ? -2.979 32.062 -4.348 1 44.22 204 ASP A CA 1
ATOM 1539 C C . ASP A 1 204 ? -2.553 33.188 -3.412 1 44.22 204 ASP A C 1
ATOM 1541 O O . ASP A 1 204 ? -1.557 33.062 -2.695 1 44.22 204 ASP A O 1
ATOM 1545 N N . ASN A 1 205 ? -3.461 34.219 -3.141 1 40.56 205 ASN A N 1
ATOM 1546 C CA . ASN A 1 205 ? -3.242 35.531 -2.576 1 40.56 205 ASN A CA 1
ATOM 1547 C C . ASN A 1 205 ? -2.389 35.469 -1.312 1 40.56 205 ASN A C 1
ATOM 1549 O O . ASN A 1 205 ? -2.227 36.469 -0.617 1 40.56 205 ASN A O 1
ATOM 1553 N N . ARG A 1 206 ? -2.803 34.562 -0.322 1 44.53 206 ARG A N 1
ATOM 1554 C CA . ARG A 1 206 ? -2.752 34.969 1.077 1 44.53 206 ARG A CA 1
ATOM 1555 C C . ARG A 1 206 ? -1.337 34.875 1.631 1 44.53 206 ARG A C 1
ATOM 1557 O O . ARG A 1 206 ? -0.558 34.031 1.188 1 44.53 206 ARG A O 1
ATOM 1564 N N . THR A 1 207 ? -0.647 35.781 2.135 1 51.62 207 THR A N 1
ATOM 1565 C CA . THR A 1 207 ? 0.425 36.219 3.023 1 51.62 207 THR A CA 1
ATOM 1566 C C . THR A 1 207 ? 0.803 35.094 4 1 51.62 207 THR A C 1
ATOM 1568 O O . THR A 1 207 ? 1.839 35.156 4.664 1 51.62 207 THR A O 1
ATOM 1571 N N . GLU A 1 208 ? 0.057 34 4.062 1 61.97 208 GLU A N 1
ATOM 1572 C CA . GLU A 1 208 ? 0.411 33.062 5.117 1 61.97 208 GLU A CA 1
ATOM 1573 C C . GLU A 1 208 ? 0.883 31.719 4.531 1 61.97 208 GLU A C 1
ATOM 1575 O O . GLU A 1 208 ? 0.29 31.219 3.58 1 61.97 208 GLU A O 1
ATOM 1580 N N . PRO A 1 209 ? 2.096 31.297 4.855 1 71.44 209 PRO A N 1
ATOM 1581 C CA . PRO A 1 209 ? 2.641 30.031 4.367 1 71.44 209 PRO A CA 1
ATOM 1582 C C . PRO A 1 209 ? 1.668 28.859 4.543 1 71.44 209 PRO A C 1
ATOM 1584 O O . PRO A 1 209 ? 0.89 28.844 5.5 1 71.44 209 PRO A O 1
ATOM 1587 N N . CYS A 1 210 ? 1.525 28.078 3.469 1 83.19 210 CYS A N 1
ATOM 1588 C CA . CYS A 1 210 ? 0.714 26.859 3.514 1 83.19 210 CYS A CA 1
ATOM 1589 C C . CYS A 1 210 ? 1.487 25.703 4.145 1 83.19 210 CYS A C 1
ATOM 1591 O O . CYS A 1 210 ? 2.635 25.453 3.773 1 83.19 210 CYS A O 1
ATOM 1593 N N . PHE A 1 211 ? 0.877 24.984 5.16 1 86.56 211 PHE A N 1
ATOM 1594 C CA . PHE A 1 211 ? 1.59 23.953 5.902 1 86.56 211 PHE A CA 1
ATOM 1595 C C . PHE A 1 211 ? 1.041 22.578 5.57 1 86.56 211 PHE A C 1
ATOM 1597 O O . PHE A 1 211 ? 1.201 21.625 6.352 1 86.56 211 PHE A O 1
ATOM 1604 N N . CYS A 1 212 ? 0.402 22.516 4.395 1 90.38 212 CYS A N 1
ATOM 1605 C CA . CYS A 1 212 ? -0.224 21.25 4.02 1 90.38 212 CYS A CA 1
ATOM 1606 C C . CYS A 1 212 ? 0.824 20.172 3.807 1 90.38 212 CYS A C 1
ATOM 1608 O O . CYS A 1 212 ? 0.535 18.984 3.965 1 90.38 212 CYS A O 1
ATOM 1610 N N . TRP A 1 213 ? 2.068 20.594 3.473 1 92.25 213 TRP A N 1
ATOM 1611 C CA . TRP A 1 213 ? 3.135 19.609 3.27 1 92.25 213 TRP A CA 1
ATOM 1612 C C . TRP A 1 213 ? 3.463 18.891 4.566 1 92.25 213 TRP A C 1
ATOM 1614 O O . TRP A 1 213 ? 3.996 17.781 4.547 1 92.25 213 TRP A O 1
ATOM 1624 N N . VAL A 1 214 ? 3.162 19.453 5.758 1 93.81 214 VAL A N 1
ATOM 1625 C CA . VAL A 1 214 ? 3.469 18.875 7.059 1 93.81 214 VAL A CA 1
ATOM 1626 C C . VAL A 1 214 ? 2.703 17.562 7.234 1 93.81 214 VAL A C 1
ATOM 1628 O O . VAL A 1 214 ? 3.227 16.594 7.801 1 93.81 214 VAL A O 1
ATOM 1631 N N . GLY A 1 215 ? 1.479 17.578 6.723 1 94.44 215 GLY A N 1
ATOM 1632 C CA . GLY A 1 215 ? 0.683 16.359 6.805 1 94.44 215 GLY A CA 1
ATOM 1633 C C . GLY A 1 215 ? 1.304 15.188 6.066 1 94.44 215 GLY A C 1
ATOM 1634 O O . GLY A 1 215 ? 1.421 14.094 6.617 1 94.44 215 GLY A O 1
ATOM 1635 N N . SER A 1 216 ? 1.762 15.414 4.824 1 93.94 216 SER A N 1
ATOM 1636 C CA . SER A 1 216 ? 2.393 14.359 4.027 1 93.94 216 SER A CA 1
ATOM 1637 C C . SER A 1 216 ? 3.693 13.891 4.668 1 93.94 216 SER A C 1
ATOM 1639 O O . SER A 1 216 ? 3.965 12.688 4.723 1 93.94 216 SER A O 1
ATOM 1641 N N . ALA A 1 217 ? 4.414 14.844 5.141 1 95.88 217 ALA A N 1
ATOM 1642 C CA . ALA A 1 217 ? 5.688 14.523 5.773 1 95.88 217 ALA A CA 1
ATOM 1643 C C . ALA A 1 217 ? 5.473 13.695 7.039 1 95.88 217 ALA A C 1
ATOM 1645 O O . ALA A 1 217 ? 6.227 12.758 7.312 1 95.88 217 ALA A O 1
ATOM 1646 N N . LEU A 1 218 ? 4.492 14.062 7.809 1 96.5 218 LEU A N 1
ATOM 1647 C CA . LEU A 1 218 ? 4.191 13.367 9.047 1 96.5 218 LEU A CA 1
ATOM 1648 C C . LEU A 1 218 ? 3.795 11.914 8.773 1 96.5 218 LEU A C 1
ATOM 1650 O O . LEU A 1 218 ? 4.266 11 9.453 1 96.5 218 LEU A O 1
ATOM 1654 N N . LEU A 1 219 ? 3.002 11.734 7.758 1 96 219 LEU A N 1
ATOM 1655 C CA . LEU A 1 219 ? 2.592 10.383 7.379 1 96 219 LEU A CA 1
ATOM 1656 C C . LEU A 1 219 ? 3.791 9.555 6.93 1 96 219 LEU A C 1
ATOM 1658 O O . LEU A 1 219 ? 3.926 8.391 7.312 1 96 219 LEU A O 1
ATOM 1662 N N . ASP A 1 220 ? 4.625 10.164 6.184 1 96.25 220 ASP A N 1
ATOM 1663 C CA . ASP A 1 220 ? 5.82 9.469 5.715 1 96.25 220 ASP A CA 1
ATOM 1664 C C . ASP A 1 220 ? 6.738 9.102 6.879 1 96.25 220 ASP A C 1
ATOM 1666 O O . ASP A 1 220 ? 7.324 8.016 6.895 1 96.25 220 ASP A O 1
ATOM 1670 N N . ALA A 1 221 ? 6.832 10.031 7.797 1 97 221 ALA A N 1
ATOM 1671 C CA . ALA A 1 221 ? 7.676 9.781 8.969 1 97 221 ALA A CA 1
ATOM 1672 C C . ALA A 1 221 ? 7.195 8.562 9.742 1 97 221 ALA A C 1
ATOM 1674 O O . ALA A 1 221 ? 7.984 7.664 10.047 1 97 221 ALA A O 1
ATOM 1675 N N . VAL A 1 222 ? 5.965 8.523 10.008 1 95.94 222 VAL A N 1
ATOM 1676 C CA . VAL A 1 222 ? 5.387 7.434 10.789 1 95.94 222 VAL A CA 1
ATOM 1677 C C . VAL A 1 222 ? 5.504 6.125 10.008 1 95.94 222 VAL A C 1
ATOM 1679 O O . VAL A 1 222 ? 5.836 5.086 10.578 1 95.94 222 VAL A O 1
ATOM 1682 N N . ALA A 1 223 ? 5.227 6.223 8.719 1 94.56 223 ALA A N 1
ATOM 1683 C CA . ALA A 1 223 ? 5.344 5.027 7.887 1 94.56 223 ALA A CA 1
ATOM 1684 C C . ALA A 1 223 ? 6.766 4.48 7.906 1 94.56 223 ALA A C 1
ATOM 1686 O O . ALA A 1 223 ? 6.973 3.27 8.008 1 94.56 223 ALA A O 1
ATOM 1687 N N . SER A 1 224 ? 7.707 5.379 7.746 1 95 224 SER A N 1
ATOM 1688 C CA . SER A 1 224 ? 9.109 4.969 7.773 1 95 224 SER A CA 1
ATOM 1689 C C . SER A 1 224 ? 9.477 4.348 9.117 1 95 224 SER A C 1
ATOM 1691 O O . SER A 1 224 ? 10.156 3.318 9.164 1 95 224 SER A O 1
ATOM 1693 N N . TRP A 1 225 ? 9.008 4.961 10.188 1 94.38 225 TRP A N 1
ATOM 1694 C CA . TRP A 1 225 ? 9.258 4.449 11.531 1 94.38 225 TRP A CA 1
ATOM 1695 C C . TRP A 1 225 ? 8.656 3.061 11.711 1 94.38 225 TRP A C 1
ATOM 1697 O O . TRP A 1 225 ? 9.32 2.148 12.211 1 94.38 225 TRP A O 1
ATOM 1707 N N . ARG A 1 226 ? 7.453 2.885 11.266 1 90.88 226 ARG A N 1
ATOM 1708 C CA . ARG A 1 226 ? 6.77 1.599 11.367 1 90.88 226 ARG A CA 1
ATOM 1709 C C . ARG A 1 226 ? 7.535 0.515 10.609 1 90.88 226 ARG A C 1
ATOM 1711 O O . ARG A 1 226 ? 7.711 -0.595 11.117 1 90.88 226 ARG A O 1
ATOM 1718 N N . ALA A 1 227 ? 7.91 0.855 9.422 1 88.5 227 ALA A N 1
ATOM 1719 C CA . ALA A 1 227 ? 8.586 -0.109 8.562 1 88.5 227 ALA A CA 1
ATOM 1720 C C . ALA A 1 227 ? 9.914 -0.555 9.18 1 88.5 227 ALA A C 1
ATOM 1722 O O . ALA A 1 227 ? 10.266 -1.736 9.117 1 88.5 227 ALA A O 1
ATOM 1723 N N . LYS A 1 228 ? 10.586 0.319 9.766 1 87.44 228 LYS A N 1
ATOM 1724 C CA . LYS A 1 228 ? 11.914 0.013 10.305 1 87.44 228 LYS A CA 1
ATOM 1725 C C . LYS A 1 228 ? 11.805 -0.663 11.664 1 87.44 228 LYS A C 1
ATOM 1727 O O . LYS A 1 228 ? 12.648 -1.489 12.023 1 87.44 228 LYS A O 1
ATOM 1732 N N . THR A 1 229 ? 10.789 -0.307 12.422 1 83.38 229 THR A N 1
ATOM 1733 C CA . THR A 1 229 ? 10.633 -0.892 13.75 1 83.38 229 THR A CA 1
ATOM 1734 C C . THR A 1 229 ? 9.984 -2.271 13.656 1 83.38 229 THR A C 1
ATOM 1736 O O . THR A 1 229 ? 10.211 -3.127 14.516 1 83.38 229 THR A O 1
ATOM 1739 N N . ALA A 1 230 ? 9.031 -2.438 12.82 1 73.44 230 ALA A N 1
ATOM 1740 C CA . ALA A 1 230 ? 8.469 -3.768 12.602 1 73.44 230 ALA A CA 1
ATOM 1741 C C . ALA A 1 230 ? 9.555 -4.785 12.281 1 73.44 230 ALA A C 1
ATOM 1743 O O . ALA A 1 230 ? 9.492 -5.934 12.727 1 73.44 230 ALA A O 1
ATOM 1744 N N . SER A 1 231 ? 10.414 -4.422 11.586 1 65.25 231 SER A N 1
ATOM 1745 C CA . SER A 1 231 ? 11.508 -5.305 11.188 1 65.25 231 SER A CA 1
ATOM 1746 C C . SER A 1 231 ? 12.391 -5.652 12.383 1 65.25 231 SER A C 1
ATOM 1748 O O . SER A 1 231 ? 13.008 -6.719 12.406 1 65.25 231 SER A O 1
ATOM 1750 N N . ASP A 1 232 ? 12.422 -4.789 13.328 1 60.47 232 ASP A N 1
ATOM 1751 C CA . ASP A 1 232 ? 13.312 -5.008 14.469 1 60.47 232 ASP A CA 1
ATOM 1752 C C . ASP A 1 232 ? 12.641 -5.859 15.539 1 60.47 232 ASP A C 1
ATOM 1754 O O . ASP A 1 232 ? 13.25 -6.164 16.562 1 60.47 232 ASP A O 1
ATOM 1758 N N . GLY A 1 233 ? 11.523 -6.562 15.156 1 56.38 233 GLY A N 1
ATOM 1759 C CA . GLY A 1 233 ? 10.883 -7.488 16.078 1 56.38 233 GLY A CA 1
ATOM 1760 C C . GLY A 1 233 ? 10.234 -6.797 17.266 1 56.38 233 GLY A C 1
ATOM 1761 O O . GLY A 1 233 ? 9.75 -7.457 18.188 1 56.38 233 GLY A O 1
ATOM 1762 N N . GLY A 1 234 ? 10.555 -5.625 17.547 1 50.44 234 GLY A N 1
ATOM 1763 C CA . GLY A 1 234 ? 10.102 -4.988 18.766 1 50.44 234 GLY A CA 1
ATOM 1764 C C . GLY A 1 234 ? 8.633 -4.609 18.734 1 50.44 234 GLY A C 1
ATOM 1765 O O . GLY A 1 234 ? 8.055 -4.434 17.656 1 50.44 234 GLY A O 1
ATOM 1766 N N . GLY A 1 235 ? 7.762 -5.301 19.438 1 51.5 235 GLY A N 1
ATOM 1767 C CA . GLY A 1 235 ? 6.367 -4.988 19.703 1 51.5 235 GLY A CA 1
ATOM 1768 C C . GLY A 1 235 ? 6.066 -3.5 19.656 1 51.5 235 GLY A C 1
ATOM 1769 O O . GLY A 1 235 ? 5.922 -2.859 20.703 1 51.5 235 GLY A O 1
ATOM 1770 N N . GLY A 1 236 ? 6.734 -2.803 18.875 1 52.38 236 GLY A N 1
ATOM 1771 C CA . GLY A 1 236 ? 6.789 -1.353 18.969 1 52.38 236 GLY A CA 1
ATOM 1772 C C . GLY A 1 236 ? 5.422 -0.705 19.047 1 52.38 236 GLY A C 1
ATOM 1773 O O . GLY A 1 236 ? 4.402 -1.369 18.844 1 52.38 236 GLY A O 1
ATOM 1774 N N . GLN A 1 237 ? 5.379 0.505 19.625 1 61.97 237 GLN A N 1
ATOM 1775 C CA . GLN A 1 237 ? 4.258 1.418 19.828 1 61.97 237 GLN A CA 1
ATOM 1776 C C . GLN A 1 237 ? 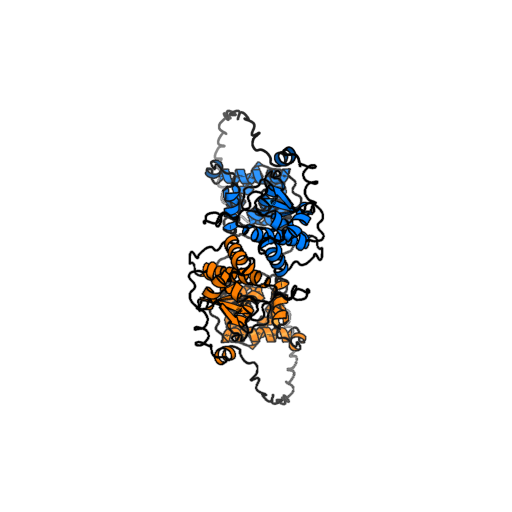3.432 1.57 18.547 1 61.97 237 GLN A C 1
ATOM 1778 O O . GLN A 1 237 ? 3.986 1.754 17.469 1 61.97 237 GLN A O 1
ATOM 1783 N N . HIS A 1 238 ? 2.24 1.011 18.516 1 79.69 238 HIS A N 1
ATOM 1784 C CA . HIS A 1 238 ? 1.297 1.187 17.422 1 79.69 238 HIS A CA 1
ATOM 1785 C C . HIS A 1 238 ? 0.768 2.617 17.359 1 79.69 238 HIS A C 1
ATOM 1787 O O . HIS A 1 238 ? 0.241 3.123 18.359 1 79.69 238 HIS A O 1
ATOM 1793 N N . ILE A 1 239 ? 1.262 3.355 16.469 1 86.62 239 ILE A N 1
ATOM 1794 C CA . ILE A 1 239 ? 0.718 4.688 16.219 1 86.62 239 ILE A CA 1
ATOM 1795 C C . ILE A 1 239 ? -0.44 4.598 15.234 1 86.62 239 ILE A C 1
ATOM 1797 O O . ILE A 1 239 ? -0.241 4.258 14.062 1 86.62 239 ILE A O 1
ATOM 1801 N N . SER A 1 240 ? -1.599 4.832 15.781 1 85.94 240 SER A N 1
ATOM 1802 C CA . SER A 1 240 ? -2.781 4.754 14.93 1 85.94 240 SER A CA 1
ATOM 1803 C C . SER A 1 240 ? -2.859 5.949 13.984 1 85.94 240 SER A C 1
ATOM 1805 O O . SER A 1 240 ? -2.23 6.98 14.227 1 85.94 240 SER A O 1
ATOM 1807 N N . ASP A 1 241 ? -3.586 5.836 12.992 1 85.81 241 ASP A N 1
ATOM 1808 C CA . ASP A 1 241 ? -3.807 6.941 12.062 1 85.81 241 ASP A CA 1
ATOM 1809 C C . ASP A 1 241 ? -4.484 8.117 12.766 1 85.81 241 ASP A C 1
ATOM 1811 O O . ASP A 1 241 ? -4.172 9.273 12.484 1 85.81 241 ASP A O 1
ATOM 1815 N N . GLU A 1 242 ? -5.352 7.816 13.641 1 86.5 242 GLU A N 1
ATOM 1816 C CA . GLU A 1 242 ? -6.051 8.867 14.383 1 86.5 242 GLU A CA 1
ATOM 1817 C C . GLU A 1 242 ? -5.078 9.688 15.227 1 86.5 242 GLU A C 1
ATOM 1819 O O . GLU A 1 242 ? -5.238 10.898 15.352 1 86.5 242 GLU A O 1
ATOM 1824 N N . ALA A 1 243 ? -4.133 8.969 15.734 1 90.31 243 ALA A N 1
ATOM 1825 C CA . ALA A 1 243 ? -3.123 9.672 16.531 1 90.31 243 ALA A CA 1
ATOM 1826 C C . ALA A 1 243 ? -2.324 10.641 15.656 1 90.31 243 ALA A C 1
ATOM 1828 O O . ALA A 1 243 ? -1.982 11.742 16.094 1 90.31 243 ALA A O 1
ATOM 1829 N N . VAL A 1 244 ? -2.068 10.211 14.461 1 94.06 244 VAL A N 1
ATOM 1830 C CA . VAL A 1 244 ? -1.315 11.047 13.531 1 94.06 244 VAL A CA 1
ATOM 1831 C C . VAL A 1 244 ? -2.121 12.305 13.195 1 94.06 244 VAL A C 1
ATOM 1833 O O . VAL A 1 244 ? -1.601 13.414 13.258 1 94.06 244 VAL A O 1
ATOM 1836 N N . PHE A 1 245 ? -3.359 12.07 12.969 1 93.31 245 PHE A N 1
ATOM 1837 C CA . PHE A 1 245 ? -4.199 13.203 12.602 1 93.31 245 PHE A CA 1
ATOM 1838 C C . PHE A 1 245 ? -4.484 14.078 13.812 1 93.31 245 PHE A C 1
ATOM 1840 O O . PHE A 1 245 ? -4.609 15.305 13.688 1 93.31 245 PHE A O 1
ATOM 1847 N N . HIS A 1 246 ? -4.562 13.469 14.93 1 91.25 246 HIS A N 1
ATOM 1848 C CA . HIS A 1 246 ? -4.688 14.258 16.156 1 91.25 246 HIS A CA 1
ATOM 1849 C C . HIS A 1 246 ? -3.496 15.195 16.328 1 91.25 246 HIS A C 1
ATOM 1851 O O . HIS A 1 246 ? -3.668 16.391 16.578 1 91.25 246 HIS A O 1
ATOM 1857 N N . ALA A 1 247 ? -2.348 14.664 16.172 1 91.94 247 ALA A N 1
ATOM 1858 C CA . ALA A 1 247 ? -1.128 15.453 16.297 1 91.94 247 ALA A CA 1
ATOM 1859 C C . ALA A 1 247 ? -1.076 16.562 15.242 1 91.94 247 ALA A C 1
ATOM 1861 O O . ALA A 1 247 ? -0.733 17.703 15.539 1 91.94 247 ALA A O 1
ATOM 1862 N N . LEU A 1 248 ? -1.441 16.172 14.062 1 93.12 248 LEU A N 1
ATOM 1863 C CA . LEU A 1 248 ? -1.426 17.125 12.961 1 93.12 248 LEU A CA 1
ATOM 1864 C C . LEU A 1 248 ? -2.361 18.297 13.242 1 93.12 248 LEU A C 1
ATOM 1866 O O . LEU A 1 248 ? -1.96 19.453 13.133 1 93.12 248 LEU A O 1
ATOM 1870 N N . LEU A 1 249 ? -3.557 18 13.609 1 88.75 249 LEU A N 1
ATOM 1871 C CA . LEU A 1 249 ? -4.566 19.031 13.805 1 88.75 249 LEU A CA 1
ATOM 1872 C C . LEU A 1 249 ? -4.246 19.875 15.031 1 88.75 249 LEU A C 1
ATOM 1874 O O . LEU A 1 249 ? -4.523 21.078 15.047 1 88.75 249 LEU A O 1
ATOM 1878 N N . ARG A 1 250 ? -3.65 19.281 15.93 1 86 250 ARG A N 1
ATOM 1879 C CA . ARG A 1 250 ? -3.279 20.016 17.141 1 86 250 ARG A CA 1
ATOM 1880 C C . ARG A 1 250 ? -2.107 20.953 16.875 1 86 250 ARG A C 1
ATOM 1882 O O . ARG A 1 250 ? -2.074 22.062 17.391 1 86 250 ARG A O 1
ATOM 1889 N N . CYS A 1 251 ? -1.245 20.5 16.047 1 87.94 251 CYS A N 1
ATOM 1890 C CA . CYS A 1 251 ? 0.012 21.234 15.93 1 87.94 251 CYS A CA 1
ATOM 1891 C C . CYS A 1 251 ? 0.019 22.109 14.68 1 87.94 251 CYS A C 1
ATOM 1893 O O . CYS A 1 251 ? 0.806 23.062 14.578 1 87.94 251 CYS A O 1
ATOM 1895 N N . VAL A 1 252 ? -0.767 21.766 13.75 1 80.81 252 VAL A N 1
ATOM 1896 C CA . VAL A 1 252 ? -0.725 22.5 12.484 1 80.81 252 VAL A CA 1
ATOM 1897 C C . VAL A 1 252 ? -2.021 23.281 12.297 1 80.81 252 VAL A C 1
ATOM 1899 O O . VAL A 1 252 ? -2.016 24.375 11.719 1 80.81 252 VAL A O 1
ATOM 1902 N N . GLY A 1 253 ? -3.238 22.656 12.664 1 63.44 253 GLY A N 1
ATOM 1903 C CA . GLY A 1 253 ? -4.535 23.281 12.461 1 63.44 253 GLY A CA 1
ATOM 1904 C C . GLY A 1 253 ? -4.746 24.516 13.32 1 63.44 253 GLY A C 1
ATOM 1905 O O . GLY A 1 253 ? -5.504 25.422 12.953 1 63.44 253 GLY A O 1
ATOM 1906 N N . SER A 1 254 ? -4.508 24.422 14.742 1 52.56 254 SER A N 1
ATOM 1907 C CA . SER A 1 254 ? -4.805 25.516 15.656 1 52.56 254 SER A CA 1
ATOM 1908 C C . SER A 1 254 ? -4.16 26.812 15.188 1 52.56 254 SER A C 1
ATOM 1910 O O . SER A 1 254 ? -3.105 26.797 14.547 1 52.56 254 SER A O 1
ATOM 1912 N N . ASP A 1 255 ? -4.941 27.875 14.977 1 39.47 255 ASP A N 1
ATOM 1913 C CA . ASP A 1 255 ? -4.301 29.188 15.031 1 39.47 255 ASP A CA 1
ATOM 1914 C C . ASP A 1 255 ? -3.107 29.172 15.984 1 39.47 255 ASP A C 1
ATOM 1916 O O . ASP A 1 255 ? -3.277 29.031 17.203 1 39.47 255 ASP A O 1
ATOM 1920 N N . ALA A 1 256 ? -2.135 28.531 15.695 1 39.28 256 ALA A N 1
ATOM 1921 C CA . ALA A 1 256 ? -0.871 28.531 16.422 1 39.28 256 ALA A CA 1
ATOM 1922 C C . ALA A 1 256 ? -0.761 29.766 17.312 1 39.28 256 ALA A C 1
ATOM 1924 O O . ALA A 1 256 ? 0.109 30.625 17.109 1 39.28 256 ALA A O 1
ATOM 1925 N N . GLY A 1 257 ? -1.703 30.453 17.484 1 34.53 257 GLY A N 1
ATOM 1926 C CA . GLY A 1 257 ? -1.55 31.5 18.484 1 34.53 257 GLY A CA 1
ATOM 1927 C C . GLY A 1 257 ? -0.971 31 19.781 1 34.53 257 GLY A C 1
ATOM 1928 O O . GLY A 1 257 ? -0.751 31.781 20.719 1 34.53 257 GLY A O 1
ATOM 1929 N N . ASP A 1 258 ? -1.347 29.844 20.203 1 34.5 258 ASP A N 1
ATOM 1930 C CA . ASP A 1 258 ? -0.708 29.703 21.516 1 34.5 258 ASP A CA 1
ATOM 1931 C C . ASP A 1 258 ? 0.795 29.469 21.359 1 34.5 258 ASP A C 1
ATOM 1933 O O . ASP A 1 258 ? 1.23 28.359 21.047 1 34.5 258 ASP A O 1
ATOM 1937 N N . GLU A 1 259 ? 1.515 30.375 20.891 1 35.59 259 GLU A N 1
ATOM 1938 C CA . GLU A 1 259 ? 2.947 30.656 20.922 1 35.59 259 GLU A CA 1
ATOM 1939 C C . GLU A 1 259 ? 3.635 29.875 22.031 1 35.59 259 GLU A C 1
ATOM 1941 O O . GLU A 1 259 ? 4.828 29.578 21.953 1 35.59 259 GLU A O 1
ATOM 1946 N N . GLU A 1 260 ? 3.023 29.781 23.141 1 35.25 260 GLU A N 1
ATOM 1947 C CA . GLU A 1 260 ? 3.699 29.25 24.312 1 35.25 260 GLU A CA 1
ATOM 1948 C C . GLU A 1 260 ? 4.086 27.781 24.109 1 35.25 260 GLU A C 1
ATOM 1950 O O . GLU A 1 260 ? 5.164 27.359 24.531 1 35.25 260 GLU A O 1
ATOM 1955 N N . ARG A 1 261 ? 3.277 27.062 23.594 1 34.56 261 ARG A N 1
ATOM 1956 C CA . ARG A 1 261 ? 3.631 25.656 23.5 1 34.56 261 ARG A CA 1
ATOM 1957 C C . ARG A 1 261 ? 4.598 25.406 22.344 1 34.56 261 ARG A C 1
ATOM 1959 O O . ARG A 1 261 ? 5.363 24.438 22.359 1 34.56 261 ARG A O 1
ATOM 1966 N N . LEU A 1 262 ? 4.559 26.156 21.266 1 35.59 262 LEU A N 1
ATOM 1967 C CA . LEU A 1 262 ? 5.598 26.078 20.25 1 35.59 262 LEU A CA 1
ATOM 1968 C C . LEU A 1 262 ? 6.953 26.469 20.828 1 35.59 262 LEU A C 1
ATOM 1970 O O . LEU A 1 262 ? 7.988 25.984 20.375 1 35.59 262 LEU A O 1
ATOM 1974 N N . GLN A 1 263 ? 7.094 27.5 21.719 1 33.72 263 GLN A N 1
ATOM 1975 C CA . GLN A 1 263 ? 8.328 27.953 22.359 1 33.72 263 GLN A CA 1
ATOM 1976 C C . GLN A 1 263 ? 8.953 26.828 23.188 1 33.72 263 GLN A C 1
ATOM 1978 O O . GLN A 1 263 ? 10.172 26.75 23.328 1 33.72 263 GLN A O 1
ATOM 1983 N N . GLN A 1 264 ? 8.227 26.062 23.828 1 32.12 264 GLN A N 1
ATOM 1984 C CA . GLN A 1 264 ? 8.867 25.047 24.672 1 32.12 264 GLN A CA 1
ATOM 1985 C C . GLN A 1 264 ? 9.516 23.953 23.828 1 32.12 264 GLN A C 1
ATOM 1987 O O . GLN A 1 264 ? 10.523 23.375 24.219 1 32.12 264 GLN A O 1
ATOM 1992 N N . SER A 1 265 ? 8.969 23.641 22.703 1 30.78 265 SER A N 1
ATOM 1993 C CA . SER A 1 265 ? 9.602 22.578 21.922 1 30.78 265 SER A CA 1
ATOM 1994 C C . SER A 1 265 ? 10.82 23.094 21.172 1 30.78 265 SER A C 1
ATOM 1996 O O . SER A 1 265 ? 11.711 22.312 20.812 1 30.78 265 SER A O 1
ATOM 1998 N N . THR A 1 266 ? 10.906 24.344 20.703 1 30.78 266 THR A N 1
ATOM 1999 C CA . THR A 1 266 ? 12.062 24.906 20.016 1 30.78 266 THR A CA 1
ATOM 2000 C C . THR A 1 266 ? 13.203 25.172 21 1 30.78 266 THR A C 1
ATOM 2002 O O . THR A 1 266 ? 14.344 25.391 20.594 1 30.78 266 THR A O 1
ATOM 2005 N N . SER A 1 267 ? 13.055 25.594 22.234 1 30.08 267 SER A N 1
ATOM 2006 C CA . SER A 1 267 ? 14.172 25.984 23.094 1 30.08 267 SER A CA 1
ATOM 2007 C C . SER A 1 267 ? 15.164 24.844 23.266 1 30.08 267 SER A C 1
ATOM 2009 O O . SER A 1 267 ? 16.359 25.078 23.469 1 30.08 267 SER A O 1
ATOM 2011 N N . SER A 1 268 ? 14.805 23.594 23.266 1 29.61 268 SER A N 1
ATOM 2012 C CA . SER A 1 268 ? 15.859 22.641 23.531 1 29.61 268 SER A CA 1
ATOM 2013 C C . SER A 1 268 ? 16.688 22.344 22.281 1 29.61 268 SER A C 1
ATOM 2015 O O . SER A 1 268 ? 17.656 21.594 22.328 1 29.61 268 SER A O 1
ATOM 2017 N N . TRP A 1 269 ? 16.297 22.922 21.141 1 28.73 269 TRP A N 1
ATOM 2018 C CA . TRP A 1 269 ? 16.906 22.531 19.875 1 28.73 269 TRP A CA 1
ATOM 2019 C C . TRP A 1 269 ? 18.156 23.359 19.594 1 28.73 269 TRP A C 1
ATOM 2021 O O . TRP A 1 269 ? 18.922 23.047 18.672 1 28.73 269 TRP A O 1
ATOM 2031 N N . SER A 1 270 ? 18.422 24.547 20.094 1 28.28 270 SER A N 1
ATOM 2032 C CA . SER A 1 270 ? 19.562 25.359 19.672 1 28.28 270 SER A CA 1
ATOM 2033 C C . SER A 1 270 ? 20.875 24.625 19.891 1 28.28 270 SER A C 1
ATOM 2035 O O . SER A 1 270 ? 21.906 25.031 19.344 1 28.28 270 SER A O 1
ATOM 2037 N N . SER A 1 271 ? 21.047 23.828 20.844 1 26.64 271 SER A N 1
ATOM 2038 C CA . SER A 1 271 ? 22.422 23.453 21.172 1 26.64 271 SER A CA 1
ATOM 2039 C C . SER A 1 271 ? 22.938 22.359 20.266 1 26.64 271 SER A C 1
ATOM 2041 O O . SER A 1 271 ? 24.109 21.984 20.328 1 26.64 271 SER A O 1
ATOM 2043 N N . TYR A 1 272 ? 22.031 21.578 19.688 1 24.78 272 TYR A N 1
ATOM 2044 C CA . TYR A 1 272 ? 22.656 20.359 19.156 1 24.78 272 TYR A CA 1
ATOM 2045 C C . TYR A 1 272 ? 23.141 20.594 17.734 1 24.78 272 TYR A C 1
ATOM 2047 O O . TYR A 1 272 ? 23.547 19.641 17.047 1 24.78 272 TYR A O 1
ATOM 2055 N N . SER A 1 273 ? 22.969 21.719 17.047 1 26.08 273 SER A N 1
ATOM 2056 C CA . SER A 1 273 ? 23.391 21.953 15.672 1 26.08 273 SER A CA 1
ATOM 2057 C C . SER A 1 273 ? 24.891 21.688 15.5 1 26.08 273 SER A C 1
ATOM 2059 O O . SER A 1 273 ? 25.422 21.812 14.398 1 26.08 273 SER A O 1
ATOM 2061 N N . SER A 1 274 ? 25.734 22.016 16.453 1 25.45 274 SER A N 1
ATOM 2062 C CA . SER A 1 274 ? 27.125 22.25 16.109 1 25.45 274 SER A CA 1
ATOM 2063 C C . SER A 1 274 ? 27.828 20.953 15.688 1 25.45 274 SER A C 1
ATOM 2065 O O . SER A 1 274 ? 28.891 20.984 15.078 1 25.45 274 SER A O 1
ATOM 2067 N N . GLY A 1 275 ? 27.719 19.875 16.453 1 24.95 275 GLY A N 1
ATOM 2068 C CA . GLY A 1 275 ? 28.938 19.078 16.422 1 24.95 275 GLY A CA 1
ATOM 2069 C C . GLY A 1 275 ? 29.062 18.219 15.164 1 24.95 275 GLY A C 1
ATOM 2070 O O . GLY A 1 275 ? 30.125 18.156 14.555 1 24.95 275 GLY A O 1
ATOM 2071 N N . LYS A 1 276 ? 28.359 17.016 15.039 1 28.19 276 LYS A N 1
ATOM 2072 C CA . LYS A 1 276 ? 29.047 16 14.234 1 28.19 276 LYS A CA 1
ATOM 2073 C C . LYS A 1 276 ? 28.625 16.109 12.766 1 28.19 276 LYS A C 1
ATOM 2075 O O . LYS A 1 276 ? 27.594 15.57 12.367 1 28.19 276 LYS A O 1
ATOM 2080 N N . ALA A 1 277 ? 28.891 17.172 12.023 1 27.66 277 ALA A N 1
ATOM 2081 C CA . ALA A 1 277 ? 28.891 17.312 10.57 1 27.66 277 ALA A CA 1
ATOM 2082 C C . ALA A 1 277 ? 29.531 16.094 9.906 1 27.66 277 ALA A C 1
ATOM 2084 O O . ALA A 1 277 ? 30.719 15.812 10.133 1 27.66 277 ALA A O 1
ATOM 2085 N N . CYS A 1 278 ? 28.875 15.055 9.68 1 26.28 278 CYS A N 1
ATOM 2086 C CA . CYS A 1 278 ? 29.547 14.016 8.898 1 26.28 278 CYS A CA 1
ATOM 2087 C C . CYS A 1 278 ? 30.188 14.602 7.648 1 26.28 278 CYS A C 1
ATOM 2089 O O . CYS A 1 278 ? 29.578 15.438 6.969 1 26.28 278 CYS A O 1
ATOM 2091 N N . SER A 1 279 ? 31.438 14.586 7.496 1 27.98 279 SER A N 1
ATOM 2092 C CA . SER A 1 279 ? 32.281 15.109 6.441 1 27.98 279 SER A CA 1
ATOM 2093 C C . SER A 1 279 ? 31.781 14.711 5.062 1 27.98 279 SER A C 1
ATOM 2095 O O . SER A 1 279 ? 31.219 13.625 4.891 1 27.98 279 SER A O 1
ATOM 2097 N N . GLU A 1 280 ? 31.5 15.68 4.203 1 30.31 280 GLU A N 1
ATOM 2098 C CA . GLU A 1 280 ? 31.25 15.594 2.77 1 30.31 280 GLU A CA 1
ATOM 2099 C C . GLU A 1 280 ? 32.062 14.477 2.127 1 30.31 280 GLU A C 1
ATOM 2101 O O . GLU A 1 280 ? 31.625 13.859 1.158 1 30.31 280 GLU A O 1
ATOM 2106 N N . GLU A 1 281 ? 33.281 14.328 2.613 1 31.78 281 GLU A N 1
ATOM 2107 C CA . GLU A 1 281 ? 34.25 13.422 2.021 1 31.78 281 GLU A CA 1
ATOM 2108 C C . GLU A 1 281 ? 33.812 11.969 2.145 1 31.78 281 GLU A C 1
ATOM 2110 O O . GLU A 1 281 ? 34 11.172 1.222 1 31.78 281 GLU A O 1
ATOM 2115 N N . GLU A 1 282 ? 33.188 11.602 3.324 1 30.52 282 GLU A N 1
ATOM 2116 C CA . GLU A 1 282 ? 32.844 10.195 3.512 1 30.52 282 GLU A CA 1
ATOM 2117 C C . GLU A 1 282 ? 31.672 9.789 2.631 1 30.52 282 GLU A C 1
ATOM 2119 O O . GLU A 1 282 ? 31.547 8.625 2.26 1 30.52 282 GLU A O 1
ATOM 2124 N N . VAL A 1 283 ? 30.781 10.727 2.291 1 31.09 283 VAL A N 1
ATOM 2125 C CA . VAL A 1 283 ? 29.688 10.414 1.38 1 31.09 283 VAL A CA 1
ATOM 2126 C C . VAL A 1 283 ? 30.219 10.32 -0.049 1 31.09 283 VAL A C 1
ATOM 2128 O O . VAL A 1 283 ? 29.781 9.461 -0.822 1 31.09 283 VAL A O 1
ATOM 2131 N N . ARG A 1 284 ? 31.141 11.227 -0.529 1 29.52 284 ARG A N 1
ATOM 2132 C CA . ARG A 1 284 ? 31.703 11.18 -1.876 1 29.52 284 ARG A CA 1
ATOM 2133 C C . ARG A 1 284 ? 32.5 9.898 -2.086 1 29.52 284 ARG A C 1
ATOM 2135 O O . ARG A 1 284 ? 32.625 9.422 -3.215 1 29.52 284 ARG A O 1
ATOM 2142 N N . ALA A 1 285 ? 33.219 9.406 -1.058 1 32.41 285 ALA A N 1
ATOM 2143 C CA . ALA A 1 285 ? 34.094 8.266 -1.243 1 32.41 285 ALA A CA 1
ATOM 2144 C C . ALA A 1 285 ? 33.312 7.004 -1.599 1 32.41 285 ALA A C 1
ATOM 2146 O O . ALA A 1 285 ? 33.906 5.988 -1.992 1 32.41 285 ALA A O 1
ATOM 2147 N N . ARG A 1 286 ? 32.094 6.879 -1.065 1 30.3 286 ARG A N 1
ATOM 2148 C CA . ARG A 1 286 ? 31.422 5.629 -1.408 1 30.3 286 ARG A CA 1
ATOM 2149 C C . ARG A 1 286 ? 30.828 5.691 -2.812 1 30.3 286 ARG A C 1
ATOM 2151 O O . ARG A 1 286 ? 30.234 4.715 -3.287 1 30.3 286 ARG A O 1
ATOM 2158 N N . LEU A 1 287 ? 30.5 6.82 -3.316 1 28.33 287 LEU A N 1
ATOM 2159 C CA . LEU A 1 287 ? 30.062 6.793 -4.703 1 28.33 287 LEU A CA 1
ATOM 2160 C C . LEU A 1 287 ? 31.25 6.742 -5.656 1 28.33 287 LEU A C 1
ATOM 2162 O O . LEU A 1 287 ? 32.156 7.555 -5.551 1 28.33 287 LEU A O 1
ATOM 2166 N N . PRO A 1 288 ? 31.625 5.625 -6.156 1 28.23 288 PRO A N 1
ATOM 2167 C CA . PRO A 1 288 ? 32.719 5.629 -7.117 1 28.23 288 PRO A CA 1
ATOM 2168 C C . PRO A 1 288 ? 32.594 6.727 -8.172 1 28.23 288 PRO A C 1
ATOM 2170 O O . PRO A 1 288 ? 31.5 6.934 -8.711 1 28.23 288 PRO A O 1
ATOM 2173 N N . CYS A 1 289 ? 33.125 7.895 -7.859 1 25.3 289 CYS A N 1
ATOM 2174 C CA . CYS A 1 289 ? 33.25 8.883 -8.922 1 25.3 289 CYS A CA 1
ATOM 2175 C C . CYS A 1 289 ? 33.812 8.242 -10.188 1 25.3 289 CYS A C 1
ATOM 2177 O O . CYS A 1 289 ? 34.875 7.598 -10.141 1 25.3 289 CYS A O 1
ATOM 2179 N N . ALA A 1 290 ? 32.969 8.047 -11.219 1 27.16 290 ALA A N 1
ATOM 2180 C CA . ALA A 1 290 ? 33.375 7.594 -12.555 1 27.16 290 ALA A CA 1
ATOM 2181 C C . ALA A 1 290 ? 34.531 8.43 -13.086 1 27.16 290 ALA A C 1
ATOM 2183 O O . ALA A 1 290 ? 34.938 8.273 -14.242 1 27.16 290 ALA A O 1
ATOM 2184 N N . GLU A 1 291 ? 34.938 9.414 -12.258 1 30.05 291 GLU A N 1
ATOM 2185 C CA . GLU A 1 291 ? 35.781 10.266 -13.102 1 30.05 291 GLU A CA 1
ATOM 2186 C C . GLU A 1 291 ? 37.062 9.555 -13.484 1 30.05 291 GLU A C 1
ATOM 2188 O O . GLU A 1 291 ? 37.875 10.078 -14.273 1 30.05 291 GLU A O 1
ATOM 2193 N N . ASP A 1 292 ? 37.562 8.719 -12.57 1 27.02 292 ASP A N 1
ATOM 2194 C CA . ASP A 1 292 ? 38.969 8.469 -12.922 1 27.02 292 ASP A CA 1
ATOM 2195 C C . ASP A 1 292 ? 39.062 7.559 -14.141 1 27.02 292 ASP A C 1
ATOM 2197 O O . ASP A 1 292 ? 39.5 6.402 -14.023 1 27.02 292 ASP A O 1
ATOM 2201 N N . ALA A 1 293 ? 38 7.586 -15.055 1 26.95 293 ALA A N 1
ATOM 2202 C CA . ALA A 1 293 ? 38.344 6.789 -16.219 1 26.95 293 ALA A CA 1
ATOM 2203 C C . ALA A 1 293 ? 39.656 7.293 -16.859 1 26.95 293 ALA A C 1
ATOM 2205 O O . ALA A 1 293 ? 39.719 8.438 -17.312 1 26.95 293 ALA A O 1
ATOM 2206 N N . GLY A 1 294 ? 40.75 6.941 -16.281 1 23.89 294 GLY A N 1
ATOM 2207 C CA . GLY A 1 294 ? 42.062 7.09 -16.891 1 23.89 294 GLY A CA 1
ATOM 2208 C C . GLY A 1 294 ? 42.031 6.949 -18.391 1 23.89 294 GLY A C 1
ATOM 2209 O O . GLY A 1 294 ? 41.219 6.199 -18.953 1 23.89 294 GLY A O 1
ATOM 2210 N N . SER A 1 295 ? 42.406 7.988 -19.141 1 28.36 295 SER A N 1
ATOM 2211 C CA . SER A 1 295 ? 42.781 8.055 -20.562 1 28.36 295 SER A CA 1
ATOM 2212 C C . SER A 1 295 ? 43.656 6.875 -20.969 1 28.36 295 SER A C 1
ATOM 2214 O O . SER A 1 295 ? 44.875 6.914 -20.797 1 28.36 295 SER A O 1
ATOM 2216 N N . GLY A 1 296 ? 43.344 5.684 -20.516 1 24.05 296 GLY A N 1
ATOM 2217 C CA . GLY A 1 296 ? 44.219 4.645 -21.062 1 24.05 296 GLY A CA 1
ATOM 2218 C C . GLY A 1 296 ? 44.312 4.699 -22.578 1 24.05 296 GLY A C 1
ATOM 2219 O O . GLY A 1 296 ? 43.312 4.848 -23.266 1 24.05 296 GLY A O 1
ATOM 2220 N N . GLU A 1 297 ? 45.438 5.152 -23.109 1 25.08 297 GLU A N 1
ATOM 2221 C CA . GLU A 1 297 ? 45.906 5.105 -24.484 1 25.08 297 GLU A CA 1
ATOM 2222 C C . GLU A 1 297 ? 45.719 3.717 -25.078 1 25.08 297 GLU A C 1
ATOM 2224 O O . GLU A 1 297 ? 46.219 2.725 -24.547 1 25.08 297 GLU A O 1
ATOM 2229 N N . LEU A 1 298 ? 44.531 3.479 -25.594 1 24.23 298 LEU A N 1
ATOM 2230 C CA . LEU A 1 298 ? 44.281 2.293 -26.422 1 24.23 298 LEU A CA 1
ATOM 2231 C C . LEU A 1 298 ? 45.438 2.064 -27.406 1 24.23 298 LEU A C 1
ATOM 2233 O O . LEU A 1 298 ? 45.625 2.863 -28.328 1 24.23 298 LEU A O 1
ATOM 2237 N N . GLU A 1 299 ? 46.562 1.579 -26.875 1 22.22 299 GLU A N 1
ATOM 2238 C CA . GLU A 1 299 ? 47.562 1.189 -27.859 1 22.22 299 GLU A CA 1
ATOM 2239 C C . GLU A 1 299 ? 46.969 0.257 -28.906 1 22.22 299 GLU A C 1
ATOM 2241 O O . GLU A 1 299 ? 46.344 -0.752 -28.578 1 22.22 299 GLU A O 1
ATOM 2246 N N . TYR A 1 300 ? 46.656 0.771 -30.094 1 22.27 300 TYR A N 1
ATOM 2247 C CA . TYR A 1 300 ? 46.25 0.108 -31.328 1 22.27 300 TYR A CA 1
ATOM 2248 C C . TYR A 1 300 ? 47.125 -1.105 -31.609 1 22.27 300 TYR A C 1
ATOM 2250 O O . TYR A 1 300 ? 48.312 -0.965 -31.875 1 22.27 300 TYR A O 1
ATOM 2258 N N . ILE A 1 301 ? 47 -2.16 -30.797 1 23.33 301 ILE A N 1
ATOM 2259 C CA . ILE A 1 301 ? 47.781 -3.326 -31.188 1 23.33 301 ILE A CA 1
ATOM 2260 C C . ILE A 1 301 ? 47.5 -3.656 -32.656 1 23.33 301 ILE A C 1
ATOM 2262 O O . ILE A 1 301 ? 46.344 -3.771 -33.062 1 23.33 301 ILE A O 1
ATOM 2266 N N . ASP A 1 302 ? 48.406 -3.369 -33.562 1 22.5 302 ASP A N 1
ATOM 2267 C CA . ASP A 1 302 ? 48.469 -3.66 -35 1 22.5 302 ASP A CA 1
ATOM 2268 C C . ASP A 1 302 ? 48.25 -5.145 -35.25 1 22.5 302 ASP A C 1
ATOM 2270 O O . ASP A 1 302 ? 49.031 -5.992 -34.844 1 22.5 302 ASP A O 1
ATOM 2274 N N . PRO A 1 303 ? 46.969 -5.598 -35.094 1 22.73 303 PRO A N 1
ATOM 2275 C CA . PRO A 1 303 ? 46.688 -7.02 -35.281 1 22.73 303 PRO A CA 1
ATOM 2276 C C . PRO A 1 303 ? 47.281 -7.594 -36.562 1 22.73 303 PRO A C 1
ATOM 2278 O O . PRO A 1 303 ? 46.75 -8.578 -37.094 1 22.73 303 PRO A O 1
ATOM 2281 N N . THR A 1 304 ? 48.375 -7.133 -37.031 1 25.95 304 THR A N 1
ATOM 2282 C CA . THR A 1 304 ? 48.844 -7.637 -38.312 1 25.95 304 THR A CA 1
ATOM 2283 C C . THR A 1 304 ? 49 -9.156 -38.281 1 25.95 304 THR A C 1
ATOM 2285 O O . THR A 1 304 ? 49.75 -9.727 -39.062 1 25.95 304 THR A O 1
ATOM 2288 N N . GLY A 1 305 ? 48.531 -9.781 -37.156 1 25.08 305 GLY A N 1
ATOM 2289 C CA . GLY A 1 305 ? 49.094 -11.109 -37.25 1 25.08 305 GLY A CA 1
ATOM 2290 C C . GLY A 1 305 ? 48.656 -11.859 -38.5 1 25.08 305 GLY A C 1
ATOM 2291 O O . GLY A 1 305 ? 47.656 -11.508 -39.125 1 25.08 305 GLY A O 1
ATOM 2292 N N . PRO A 1 306 ? 49.469 -12.805 -39.125 1 30.06 306 PRO A N 1
ATOM 2293 C CA . PRO A 1 306 ? 49.344 -13.391 -40.438 1 30.06 306 PRO A CA 1
ATOM 2294 C C . PRO A 1 306 ? 48.062 -14.211 -40.625 1 30.06 306 PRO A C 1
ATOM 2296 O O . PRO A 1 306 ? 47.5 -14.68 -39.656 1 30.06 306 PRO A O 1
ATOM 2299 N N . PRO A 1 307 ? 47.344 -14.211 -41.781 1 28.19 307 PRO A N 1
ATOM 2300 C CA . PRO A 1 307 ? 46.031 -14.781 -42.156 1 28.19 307 PRO A CA 1
ATOM 2301 C C . PRO A 1 307 ? 45.969 -16.297 -41.969 1 28.19 307 PRO A C 1
ATOM 2303 O O . PRO A 1 307 ? 46.938 -17.016 -42.312 1 28.19 307 PRO A O 1
ATOM 2306 N N . PRO A 1 308 ? 45.438 -16.812 -40.844 1 26.08 308 PRO A N 1
ATOM 2307 C CA . PRO A 1 308 ? 45.562 -18.25 -40.562 1 26.08 308 PRO A CA 1
ATOM 2308 C C . PRO A 1 308 ? 45.25 -19.125 -41.781 1 26.08 308 PRO A C 1
ATOM 2310 O O . PRO A 1 308 ? 44.406 -18.781 -42.625 1 26.08 308 PRO A O 1
ATOM 2313 N N . VAL A 1 309 ? 46.156 -20 -42.188 1 25.62 309 VAL A N 1
ATOM 2314 C CA . VAL A 1 309 ? 46.25 -20.906 -43.344 1 25.62 309 VAL A CA 1
ATOM 2315 C C . VAL A 1 309 ? 45.094 -21.906 -43.281 1 25.62 309 VAL A C 1
ATOM 2317 O O . VAL A 1 309 ? 44.844 -22.531 -42.25 1 25.62 309 VAL A O 1
ATOM 2320 N N . ARG A 1 310 ? 44.031 -21.781 -44.156 1 25.36 310 ARG A N 1
ATOM 2321 C CA . ARG A 1 310 ? 42.844 -22.578 -44.406 1 25.36 310 ARG A CA 1
ATOM 2322 C C . ARG A 1 310 ? 43.188 -24.047 -44.594 1 25.36 310 ARG A C 1
ATOM 2324 O O . ARG A 1 310 ? 43.969 -24.406 -45.469 1 25.36 310 ARG A O 1
ATOM 2331 N N . PRO A 1 311 ? 43.219 -24.859 -43.469 1 23.75 311 PRO A N 1
ATOM 2332 C CA . PRO A 1 311 ? 43.625 -26.25 -43.688 1 23.75 311 PRO A CA 1
ATOM 2333 C C . PRO A 1 311 ? 42.812 -26.906 -44.812 1 23.75 311 PRO A C 1
ATOM 2335 O O . PRO A 1 311 ? 41.688 -26.484 -45.094 1 23.75 311 PRO A O 1
ATOM 2338 N N . SER A 1 312 ? 43.438 -27.688 -45.719 1 21.77 312 SER A N 1
ATOM 2339 C CA . SER A 1 312 ? 43.125 -28.438 -46.938 1 21.77 312 SER A CA 1
ATOM 2340 C C . SER A 1 312 ? 42.062 -29.516 -46.688 1 21.77 312 SER A C 1
ATOM 2342 O O . SER A 1 312 ? 42 -30.047 -45.562 1 21.77 312 SER A O 1
ATOM 2344 N N . SER A 1 313 ? 41.031 -29.734 -47.562 1 22.98 313 SER A N 1
ATOM 2345 C CA . SER A 1 313 ? 39.844 -30.5 -47.844 1 22.98 313 SER A CA 1
ATOM 2346 C C . SER A 1 313 ? 40.125 -32 -47.844 1 22.98 313 SER A C 1
ATOM 2348 O O . SER A 1 313 ? 39.781 -32.719 -48.781 1 22.98 313 SER A O 1
ATOM 2350 N N . SER A 1 314 ? 40.812 -32.594 -46.75 1 21.81 314 SER A N 1
ATOM 2351 C CA . SER A 1 314 ? 41.188 -33.969 -47.094 1 21.81 314 SER A CA 1
ATOM 2352 C C . SER A 1 314 ? 39.938 -34.812 -47.406 1 21.81 314 SER A C 1
ATOM 2354 O O . SER A 1 314 ? 38.906 -34.656 -46.781 1 21.81 314 SER A O 1
ATOM 2356 N N . GLN A 1 315 ? 39.938 -35.625 -48.531 1 23.5 315 GLN A N 1
ATOM 2357 C CA . GLN A 1 315 ? 39.156 -36.5 -49.375 1 23.5 315 GLN A CA 1
ATOM 2358 C C . GLN A 1 315 ? 38.75 -37.781 -48.625 1 23.5 315 GLN A C 1
ATOM 2360 O O . GLN A 1 315 ? 39.625 -38.594 -48.25 1 23.5 315 GLN A O 1
ATOM 2365 N N . PHE A 1 316 ? 37.906 -37.719 -47.562 1 22.61 316 PHE A N 1
ATOM 2366 C CA . PHE A 1 316 ? 37.5 -38.969 -46.906 1 22.61 316 PHE A CA 1
ATOM 2367 C C . PHE A 1 316 ? 36.938 -39.969 -47.875 1 22.61 316 PHE A C 1
ATOM 2369 O O . PHE A 1 316 ? 36 -39.656 -48.625 1 22.61 316 PHE A O 1
ATOM 2376 N N . SER A 1 317 ? 37.75 -40.938 -48.312 1 23 317 SER A N 1
ATOM 2377 C CA . SER A 1 317 ? 37.562 -42.094 -49.188 1 23 317 SER A CA 1
ATOM 2378 C C . SER A 1 317 ? 36.438 -42.969 -48.688 1 23 317 SER A C 1
ATOM 2380 O O . SER A 1 317 ? 36.281 -43.156 -47.469 1 23 317 SER A O 1
ATOM 2382 N N . HIS A 1 318 ? 35.344 -43.281 -49.531 1 24.02 318 HIS A N 1
ATOM 2383 C CA . HIS A 1 318 ? 34.125 -44.031 -49.562 1 24.02 318 HIS A CA 1
ATOM 2384 C C . HIS A 1 318 ? 34.375 -45.531 -49.312 1 24.02 318 HIS A C 1
ATOM 2386 O O . HIS A 1 318 ? 35.031 -46.188 -50.094 1 24.02 318 HIS A O 1
ATOM 2392 N N . PRO A 1 319 ? 34.75 -45.938 -48.031 1 24.27 319 PRO A N 1
ATOM 2393 C CA . PRO A 1 319 ? 35.062 -47.375 -48 1 24.27 319 PRO A CA 1
ATOM 2394 C C . PRO A 1 319 ? 33.938 -48.25 -48.5 1 24.27 319 PRO A C 1
ATOM 2396 O O . PRO A 1 319 ? 32.781 -47.875 -48.469 1 24.27 319 PRO A O 1
ATOM 2399 N N . SER A 1 320 ? 34.281 -49.25 -49.438 1 23.41 320 SER A N 1
ATOM 2400 C CA . SER A 1 320 ? 33.656 -50.312 -50.219 1 23.41 320 SER A CA 1
ATOM 2401 C C . SER A 1 320 ? 32.969 -51.312 -49.281 1 23.41 320 SER A C 1
ATOM 2403 O O . SER A 1 320 ? 33.312 -51.469 -48.125 1 23.41 320 SER A O 1
ATOM 2405 N N . ALA A 1 321 ? 31.844 -51.938 -49.781 1 27.45 321 ALA A N 1
ATOM 2406 C CA . ALA A 1 321 ? 30.766 -52.875 -49.438 1 27.45 321 ALA A CA 1
ATOM 2407 C C . ALA A 1 321 ? 31.328 -54.219 -49 1 27.45 321 ALA A C 1
ATOM 2409 O O . ALA A 1 321 ? 31.625 -55.094 -49.844 1 27.45 321 ALA A O 1
ATOM 2410 N N . ALA A 1 322 ? 32.438 -54.344 -48.156 1 23.47 322 ALA A N 1
ATOM 2411 C CA . ALA A 1 322 ? 32.875 -55.719 -48.094 1 23.47 322 ALA A CA 1
ATOM 2412 C C . ALA A 1 322 ? 31.703 -56.656 -47.75 1 23.47 322 ALA A C 1
ATOM 2414 O O . ALA A 1 322 ? 30.734 -56.25 -47.125 1 23.47 322 ALA A O 1
ATOM 2415 N N . ASP A 1 323 ? 31.844 -57.938 -48.281 1 24.89 323 ASP A N 1
ATOM 2416 C CA . ASP A 1 323 ? 31.312 -59.281 -48.5 1 24.89 323 ASP A CA 1
ATOM 2417 C C . ASP A 1 323 ? 31.109 -60 -47.188 1 24.89 323 ASP A C 1
ATOM 2419 O O . ASP A 1 323 ? 32.062 -60.25 -46.469 1 24.89 323 ASP A O 1
ATOM 2423 N N . ALA A 1 324 ? 30.078 -59.719 -46.438 1 22.42 324 ALA A N 1
ATOM 2424 C CA . ALA A 1 324 ? 29.688 -60.5 -45.25 1 22.42 324 ALA A CA 1
ATOM 2425 C C . ALA A 1 324 ? 29.578 -61.969 -45.594 1 22.42 324 ALA A C 1
ATOM 2427 O O . ALA A 1 324 ? 28.609 -62.406 -46.219 1 22.42 324 ALA A O 1
ATOM 2428 N N . THR A 1 325 ? 30.703 -62.688 -46 1 21.61 325 THR A N 1
ATOM 2429 C CA . THR A 1 325 ? 30.797 -64.125 -46.031 1 21.61 325 THR A CA 1
ATOM 2430 C C . THR A 1 325 ? 30.625 -64.688 -44.625 1 21.61 325 THR A C 1
ATOM 2432 O O . THR A 1 325 ? 31.578 -64.75 -43.844 1 21.61 325 THR A O 1
ATOM 2435 N N . ALA A 1 326 ? 29.75 -64.312 -43.75 1 20.52 326 ALA A N 1
ATOM 2436 C CA . ALA A 1 326 ? 29.641 -65.125 -42.562 1 20.52 326 ALA A CA 1
ATOM 2437 C C . ALA A 1 326 ? 29.453 -66.625 -42.906 1 20.52 326 ALA A C 1
ATOM 2439 O O . ALA A 1 326 ? 28.469 -67 -43.594 1 20.52 326 ALA A O 1
ATOM 2440 N N . HIS A 1 327 ? 30.578 -67.438 -42.969 1 22.98 327 HIS A N 1
ATOM 2441 C CA . HIS A 1 327 ? 30.891 -68.812 -42.5 1 22.98 327 HIS A CA 1
ATOM 2442 C C . HIS A 1 327 ? 30.344 -69.062 -41.094 1 22.98 327 HIS A C 1
ATOM 2444 O O . HIS A 1 327 ? 30.438 -68.188 -40.219 1 22.98 327 HIS A O 1
ATOM 2450 N N . MET B 1 1 ? 5.488 -24.172 -20.641 1 52 1 MET B N 1
ATOM 2451 C CA . MET B 1 1 ? 4.441 -25.172 -20.875 1 52 1 MET B CA 1
ATOM 2452 C C . MET B 1 1 ? 4.016 -25.156 -22.344 1 52 1 MET B C 1
ATOM 2454 O O . MET B 1 1 ? 4.023 -24.109 -23 1 52 1 MET B O 1
ATOM 2458 N N . GLY B 1 2 ? 4.098 -26.281 -22.953 1 56.38 2 GLY B N 1
ATOM 2459 C CA . GLY B 1 2 ? 3.723 -26.328 -24.359 1 56.38 2 GLY B CA 1
ATOM 2460 C C . GLY B 1 2 ? 2.246 -26.062 -24.594 1 56.38 2 GLY B C 1
ATOM 2461 O O . GLY B 1 2 ? 1.448 -26.109 -23.641 1 56.38 2 GLY B O 1
ATOM 2462 N N . ALA B 1 3 ? 1.829 -25.688 -25.672 1 67.31 3 ALA B N 1
ATOM 2463 C CA . ALA B 1 3 ? 0.468 -25.344 -26.094 1 67.31 3 ALA B CA 1
ATOM 2464 C C . ALA B 1 3 ? -0.5 -26.484 -25.75 1 67.31 3 ALA B C 1
ATOM 2466 O O . ALA B 1 3 ? -1.625 -26.234 -25.297 1 67.31 3 ALA B O 1
ATOM 2467 N N . LEU B 1 4 ? -0.089 -27.672 -25.906 1 67.88 4 LEU B N 1
ATOM 2468 C CA . LEU B 1 4 ? -0.955 -28.812 -25.641 1 67.88 4 LEU B CA 1
ATOM 2469 C C . LEU B 1 4 ? -1.199 -28.984 -24.156 1 67.88 4 LEU B C 1
ATOM 2471 O O . LEU B 1 4 ? -2.309 -29.312 -23.734 1 67.88 4 LEU B O 1
ATOM 2475 N N . SER B 1 5 ? -0.172 -28.75 -23.453 1 67.94 5 SER B N 1
ATOM 2476 C CA . SER B 1 5 ? -0.301 -28.812 -22 1 67.94 5 SER B CA 1
ATOM 2477 C C . SER B 1 5 ? -1.251 -27.75 -21.484 1 67.94 5 SER B C 1
ATOM 2479 O O . SER B 1 5 ? -2.068 -28 -20.594 1 67.94 5 SER B O 1
ATOM 2481 N N . GLU B 1 6 ? -1.169 -26.625 -22.141 1 69.31 6 GLU B N 1
ATOM 2482 C CA . GLU B 1 6 ? -2.062 -25.531 -21.766 1 69.31 6 GLU B CA 1
ATOM 2483 C C . GLU B 1 6 ? -3.512 -25.859 -22.109 1 69.31 6 GLU B C 1
ATOM 2485 O O . GLU B 1 6 ? -4.422 -25.578 -21.328 1 69.31 6 GLU B O 1
ATOM 2490 N N . LEU B 1 7 ? -3.664 -26.453 -23.25 1 74.62 7 LEU B N 1
ATOM 2491 C CA . LEU B 1 7 ? -5.004 -26.859 -23.672 1 74.62 7 LEU B CA 1
ATOM 2492 C C . LEU B 1 7 ? -5.578 -27.922 -22.734 1 74.62 7 LEU B C 1
ATOM 2494 O O . LEU B 1 7 ? -6.758 -27.859 -22.391 1 74.62 7 LEU B O 1
ATOM 2498 N N . TYR B 1 8 ? -4.723 -28.812 -22.375 1 70.06 8 TYR B N 1
ATOM 2499 C CA . TYR B 1 8 ? -5.148 -29.859 -21.453 1 70.06 8 TYR B CA 1
ATOM 2500 C C . TYR B 1 8 ? -5.609 -29.25 -20.125 1 70.06 8 TYR B C 1
ATOM 2502 O O . TYR B 1 8 ? -6.688 -29.578 -19.641 1 70.06 8 TYR B O 1
ATOM 2510 N N . LEU B 1 9 ? -4.871 -28.375 -19.656 1 74.25 9 LEU B N 1
ATOM 2511 C CA . LEU B 1 9 ? -5.184 -27.766 -18.359 1 74.25 9 LEU B CA 1
ATOM 2512 C C . LEU B 1 9 ? -6.449 -26.922 -18.438 1 74.25 9 LEU B C 1
ATOM 2514 O O . LEU B 1 9 ? -7.273 -26.953 -17.531 1 74.25 9 LEU B O 1
ATOM 2518 N N . SER B 1 10 ? -6.648 -26.312 -19.547 1 78.38 10 SER B N 1
ATOM 2519 C CA . SER B 1 10 ? -7.844 -25.5 -19.75 1 78.38 10 SER B CA 1
ATOM 2520 C C . SER B 1 10 ? -9.094 -26.359 -19.812 1 78.38 10 SER B C 1
ATOM 2522 O O . SER B 1 10 ? -10.125 -26.031 -19.234 1 78.38 10 SER B O 1
ATOM 2524 N N . THR B 1 11 ? -8.938 -27.438 -20.516 1 81.88 11 THR B N 1
ATOM 2525 C CA . THR B 1 11 ? -10.07 -28.344 -20.656 1 81.88 11 THR B CA 1
ATOM 2526 C C . THR B 1 11 ? -10.406 -29 -19.328 1 81.88 11 THR B C 1
ATOM 2528 O O . THR B 1 11 ? -11.578 -29.172 -18.984 1 81.88 11 THR B O 1
ATOM 2531 N N . LEU B 1 12 ? -9.398 -29.375 -18.656 1 81.94 12 LEU B N 1
ATOM 2532 C CA . LEU B 1 12 ? -9.602 -29.953 -17.344 1 81.94 12 LEU B CA 1
ATOM 2533 C C . LEU B 1 12 ? -10.281 -28.953 -16.406 1 81.94 12 LEU B C 1
ATOM 2535 O O . LEU B 1 12 ? -11.219 -29.312 -15.695 1 81.94 12 LEU B O 1
ATOM 2539 N N . GLY B 1 13 ? -9.867 -27.781 -16.438 1 85.38 13 GLY B N 1
ATOM 2540 C CA . GLY B 1 13 ? -10.477 -26.734 -15.633 1 85.38 13 GLY B CA 1
ATOM 2541 C C . GLY B 1 13 ? -11.953 -26.531 -15.938 1 85.38 13 GLY B C 1
ATOM 2542 O O . GLY B 1 13 ? -12.766 -26.391 -15.031 1 85.38 13 GLY B O 1
ATOM 2543 N N . ALA B 1 14 ? -12.242 -26.562 -17.172 1 84.69 14 ALA B N 1
ATOM 2544 C CA . ALA B 1 14 ? -13.633 -26.406 -17.594 1 84.69 14 ALA B CA 1
ATOM 2545 C C . ALA B 1 14 ? -14.492 -27.562 -17.109 1 84.69 14 ALA B C 1
ATOM 2547 O O . ALA B 1 14 ? -15.633 -27.375 -16.672 1 84.69 14 ALA B O 1
ATOM 2548 N N . ALA B 1 15 ? -13.953 -28.688 -17.219 1 86.19 15 ALA B N 1
ATOM 2549 C CA . ALA B 1 15 ? -14.672 -29.875 -16.766 1 86.19 15 ALA B CA 1
ATOM 2550 C C . ALA B 1 15 ? -14.93 -29.812 -15.258 1 86.19 15 ALA B C 1
ATOM 2552 O O . ALA B 1 15 ? -16.016 -30.188 -14.789 1 86.19 15 ALA B O 1
ATOM 2553 N N . LEU B 1 16 ? -13.961 -29.375 -14.602 1 89 16 LEU B N 1
ATOM 2554 C CA . LEU B 1 16 ? -14.094 -29.25 -13.156 1 89 16 LEU B CA 1
ATOM 2555 C C . LEU B 1 16 ? -15.164 -28.219 -12.789 1 89 16 LEU B C 1
ATOM 2557 O O . LEU B 1 16 ? -15.938 -28.438 -11.859 1 89 16 LEU B O 1
ATOM 2561 N N . ASP B 1 17 ? -15.203 -27.188 -13.477 1 90.81 17 ASP B N 1
ATOM 2562 C CA . ASP B 1 17 ? -16.219 -26.156 -13.258 1 90.81 17 ASP B CA 1
ATOM 2563 C C . ASP B 1 17 ? -17.625 -26.719 -13.438 1 90.81 17 ASP B C 1
ATOM 2565 O O . ASP B 1 17 ? -18.5 -26.484 -12.617 1 90.81 17 ASP B O 1
ATOM 2569 N N . VAL B 1 18 ? -17.734 -27.5 -14.469 1 87.62 18 VAL B N 1
ATOM 2570 C CA . VAL B 1 18 ? -19.031 -28.109 -14.719 1 87.62 18 VAL B CA 1
ATOM 2571 C C . VAL B 1 18 ? -19.406 -29.047 -13.57 1 87.62 18 VAL B C 1
ATOM 2573 O O . VAL B 1 18 ? -20.562 -29.078 -13.125 1 87.62 18 VAL B O 1
ATOM 2576 N N . ALA B 1 19 ? -18.453 -29.734 -13.117 1 89.25 19 ALA B N 1
ATOM 2577 C CA . ALA B 1 19 ? -18.688 -30.656 -12.008 1 89.25 19 ALA B CA 1
ATOM 2578 C C . ALA B 1 19 ? -19.156 -29.906 -10.766 1 89.25 19 ALA B C 1
ATOM 2580 O O . ALA B 1 19 ? -20.109 -30.312 -10.109 1 89.25 19 ALA B O 1
ATOM 2581 N N . PHE B 1 20 ? -18.578 -28.828 -10.438 1 93.12 20 PHE B N 1
ATOM 2582 C CA . PHE B 1 20 ? -18.922 -28.031 -9.258 1 93.12 20 PHE B CA 1
ATOM 2583 C C . PHE B 1 20 ? -20.328 -27.484 -9.375 1 93.12 20 PHE B C 1
ATOM 2585 O O . PHE B 1 20 ? -21.062 -27.406 -8.383 1 93.12 20 PHE B O 1
ATOM 2592 N N . ARG B 1 21 ? -20.719 -27.172 -10.562 1 91.88 21 ARG B N 1
ATOM 2593 C CA . ARG B 1 21 ? -21.984 -26.484 -10.758 1 91.88 21 ARG B CA 1
ATOM 2594 C C . ARG B 1 21 ? -23.141 -27.469 -10.914 1 91.88 21 ARG B C 1
ATOM 2596 O O . ARG B 1 21 ? -24.297 -27.141 -10.641 1 91.88 21 ARG B O 1
ATOM 2603 N N . SER B 1 22 ? -22.766 -28.688 -11.359 1 91.69 22 SER B N 1
ATOM 2604 C CA . SER B 1 22 ? -23.875 -29.547 -11.773 1 91.69 22 SER B CA 1
ATOM 2605 C C . SER B 1 22 ? -23.891 -30.844 -10.977 1 91.69 22 SER B C 1
ATOM 2607 O O . SER B 1 22 ? -24.891 -31.562 -10.961 1 91.69 22 SER B O 1
ATOM 2609 N N . LEU B 1 23 ? -22.828 -31.219 -10.359 1 92.31 23 LEU B N 1
ATOM 2610 C CA . LEU B 1 23 ? -22.734 -32.5 -9.641 1 92.31 23 LEU B CA 1
ATOM 2611 C C . LEU B 1 23 ? -22.344 -32.281 -8.188 1 92.31 23 LEU B C 1
ATOM 2613 O O . LEU B 1 23 ? -21.156 -32.344 -7.84 1 92.31 23 LEU B O 1
ATOM 2617 N N . PRO B 1 24 ? -23.297 -32.156 -7.328 1 92.88 24 PRO B N 1
ATOM 2618 C CA . PRO B 1 24 ? -23.031 -31.719 -5.953 1 92.88 24 PRO B CA 1
ATOM 2619 C C . PRO B 1 24 ? -22.141 -32.688 -5.195 1 92.88 24 PRO B C 1
ATOM 2621 O O . PRO B 1 24 ? -21.219 -32.281 -4.496 1 92.88 24 PRO B O 1
ATOM 2624 N N . ASP B 1 25 ? -22.375 -33.969 -5.32 1 90.69 25 ASP B N 1
ATOM 2625 C CA . ASP B 1 25 ? -21.594 -34.969 -4.578 1 90.69 25 ASP B CA 1
ATOM 2626 C C . ASP B 1 25 ? -20.141 -35 -5.039 1 90.69 25 ASP B C 1
ATOM 2628 O O . ASP B 1 25 ? -19.219 -35.031 -4.215 1 90.69 25 ASP B O 1
ATOM 2632 N N . LEU B 1 26 ? -20.062 -34.906 -6.285 1 92.06 26 LEU B N 1
ATOM 2633 C CA . LEU B 1 26 ? -18.703 -34.875 -6.824 1 92.06 26 LEU B CA 1
ATOM 2634 C C . LEU B 1 26 ? -17.984 -33.594 -6.441 1 92.06 26 LEU B C 1
ATOM 2636 O O . LEU B 1 26 ? -16.781 -33.594 -6.18 1 92.06 26 LEU B O 1
ATOM 2640 N N . ALA B 1 27 ? -18.734 -32.531 -6.477 1 93.62 27 ALA B N 1
ATOM 2641 C CA . ALA B 1 27 ? -18.156 -31.234 -6.129 1 93.62 27 ALA B CA 1
ATOM 2642 C C . ALA B 1 27 ? -17.547 -31.266 -4.734 1 93.62 27 ALA B C 1
ATOM 2644 O O . ALA B 1 27 ? -16.469 -30.703 -4.516 1 93.62 27 ALA B O 1
ATOM 2645 N N . VAL B 1 28 ? -18.125 -31.938 -3.883 1 93.19 28 VAL B N 1
ATOM 2646 C CA . VAL B 1 28 ? -17.641 -32.031 -2.514 1 93.19 28 VAL B CA 1
ATOM 2647 C C . VAL B 1 28 ? -16.328 -32.812 -2.492 1 93.19 28 VAL B C 1
ATOM 2649 O O . VAL B 1 28 ? -15.359 -32.406 -1.838 1 93.19 28 VAL B O 1
ATOM 2652 N N . GLU B 1 29 ? -16.25 -33.906 -3.201 1 91 29 GLU B N 1
ATOM 2653 C CA . GLU B 1 29 ? -15.039 -34.719 -3.264 1 91 29 GLU B CA 1
ATOM 2654 C C . GLU B 1 29 ? -13.875 -33.938 -3.873 1 91 29 GLU B C 1
ATOM 2656 O O . GLU B 1 29 ? -12.742 -34.031 -3.398 1 91 29 GLU B O 1
ATOM 2661 N N . LEU B 1 30 ? -14.242 -33.25 -4.852 1 90.5 30 LEU B N 1
ATOM 2662 C CA . LEU B 1 30 ? -13.227 -32.406 -5.496 1 90.5 30 LEU B CA 1
ATOM 2663 C C . LEU B 1 30 ? -12.719 -31.344 -4.543 1 90.5 30 LEU B C 1
ATOM 2665 O O . LEU B 1 30 ? -11.516 -31.062 -4.492 1 90.5 30 LEU B O 1
ATOM 2669 N N . ALA B 1 31 ? -13.625 -30.719 -3.852 1 92.88 31 ALA B N 1
ATOM 2670 C CA . ALA B 1 31 ? -13.25 -29.703 -2.871 1 92.88 31 ALA B CA 1
ATOM 2671 C C . ALA B 1 31 ? -12.336 -30.281 -1.798 1 92.88 31 ALA B C 1
ATOM 2673 O O . ALA B 1 31 ? -11.344 -29.672 -1.413 1 92.88 31 ALA B O 1
ATOM 2674 N N . ILE B 1 32 ? -12.617 -31.5 -1.362 1 89.75 32 ILE B N 1
ATOM 2675 C CA . ILE B 1 32 ? -11.789 -32.188 -0.367 1 89.75 32 ILE B CA 1
ATOM 2676 C C . ILE B 1 32 ? -10.391 -32.406 -0.927 1 89.75 32 ILE B C 1
ATOM 2678 O O . ILE B 1 32 ? -9.398 -32.156 -0.242 1 89.75 32 ILE B O 1
ATOM 2682 N N . ASP B 1 33 ? -10.352 -32.844 -2.143 1 87.19 33 ASP B N 1
ATOM 2683 C CA . ASP B 1 33 ? -9.07 -33.062 -2.795 1 87.19 33 ASP B CA 1
ATOM 2684 C C . ASP B 1 33 ? -8.25 -31.766 -2.852 1 87.19 33 ASP B C 1
ATOM 2686 O O . ASP B 1 33 ? -7.055 -31.781 -2.535 1 87.19 33 ASP B O 1
ATOM 2690 N N . MET B 1 34 ? -8.852 -30.703 -3.156 1 87.94 34 MET B N 1
ATOM 2691 C CA . MET B 1 34 ? -8.164 -29.422 -3.289 1 87.94 34 MET B CA 1
ATOM 2692 C C . MET B 1 34 ? -7.676 -28.922 -1.934 1 87.94 34 MET B C 1
ATOM 2694 O O . MET B 1 34 ? -6.602 -28.328 -1.837 1 87.94 34 MET B O 1
ATOM 2698 N N . LEU B 1 35 ? -8.398 -29.172 -0.939 1 89.62 35 LEU B N 1
ATOM 2699 C CA . LEU B 1 35 ? -8.094 -28.672 0.397 1 89.62 35 LEU B CA 1
ATOM 2700 C C . LEU B 1 35 ? -7.004 -29.516 1.056 1 89.62 35 LEU B C 1
ATOM 2702 O O . LEU B 1 35 ? -6.281 -29.016 1.927 1 89.62 35 LEU B O 1
ATOM 2706 N N . THR B 1 36 ? -6.891 -30.703 0.671 1 85.44 36 THR B N 1
ATOM 2707 C CA . THR B 1 36 ? -5.949 -31.594 1.325 1 85.44 36 THR B CA 1
ATOM 2708 C C . THR B 1 36 ? -4.715 -31.812 0.452 1 85.44 36 THR B C 1
ATOM 2710 O O . THR B 1 36 ? -3.809 -32.562 0.826 1 85.44 36 THR B O 1
ATOM 2713 N N . ASP B 1 37 ? -4.82 -31.203 -0.696 1 74.12 37 ASP B N 1
ATOM 2714 C CA . ASP B 1 37 ? -3.684 -31.312 -1.604 1 74.12 37 ASP B CA 1
ATOM 2715 C C . ASP B 1 37 ? -2.418 -30.734 -0.977 1 74.12 37 ASP B C 1
ATOM 2717 O O . ASP B 1 37 ? -2.371 -29.531 -0.652 1 74.12 37 ASP B O 1
ATOM 2721 N N . PRO B 1 38 ? -1.57 -31.641 -0.528 1 60.41 38 PRO B N 1
ATOM 2722 C CA . PRO B 1 38 ? -0.382 -31.078 0.115 1 60.41 38 PRO B CA 1
ATOM 2723 C C . PRO B 1 38 ? 0.345 -30.062 -0.772 1 60.41 38 PRO B C 1
ATOM 2725 O O . PRO B 1 38 ? 0.713 -28.984 -0.309 1 60.41 38 PRO B O 1
ATOM 2728 N N . ARG B 1 39 ? 1.398 -30.625 -1.612 1 58.62 39 ARG B N 1
ATOM 2729 C CA . ARG B 1 39 ? 2.521 -29.938 -2.238 1 58.62 39 ARG B CA 1
ATOM 2730 C C . ARG B 1 39 ? 2.07 -29.188 -3.48 1 58.62 39 ARG B C 1
ATOM 2732 O O . ARG B 1 39 ? 1.016 -29.469 -4.047 1 58.62 39 ARG B O 1
ATOM 2739 N N . SER B 1 40 ? 2.467 -28.094 -3.617 1 52.84 40 SER B N 1
ATOM 2740 C CA . SER B 1 40 ? 2.592 -27.188 -4.75 1 52.84 40 SER B CA 1
ATOM 2741 C C . SER B 1 40 ? 2.779 -27.938 -6.055 1 52.84 40 SER B C 1
ATOM 2743 O O . SER B 1 40 ? 3.645 -27.594 -6.863 1 52.84 40 SER B O 1
ATOM 2745 N N . GLU B 1 41 ? 2.016 -29.094 -6.156 1 53.19 41 GLU B N 1
ATOM 2746 C CA . GLU B 1 41 ? 2.227 -29.703 -7.465 1 53.19 41 GLU B CA 1
ATOM 2747 C C . GLU B 1 41 ? 1.585 -28.875 -8.57 1 53.19 41 GLU B C 1
ATOM 2749 O O . GLU B 1 41 ? 0.421 -28.484 -8.461 1 53.19 41 GLU B O 1
ATOM 2754 N N . PRO B 1 42 ? 2.299 -28.469 -9.469 1 57.97 42 PRO B N 1
ATOM 2755 C CA . PRO B 1 42 ? 1.823 -27.562 -10.516 1 57.97 42 PRO B CA 1
ATOM 2756 C C . PRO B 1 42 ? 0.622 -28.109 -11.273 1 57.97 42 PRO B C 1
ATOM 2758 O O . PRO B 1 42 ? -0.162 -27.344 -11.844 1 57.97 42 PRO B O 1
ATOM 2761 N N . HIS B 1 43 ? 0.329 -29.531 -11.156 1 61.34 43 HIS B N 1
ATOM 2762 C CA . HIS B 1 43 ? -0.736 -30.078 -11.992 1 61.34 43 HIS B CA 1
ATOM 2763 C C . HIS B 1 43 ? -1.861 -30.656 -11.141 1 61.34 43 HIS B C 1
ATOM 2765 O O . HIS B 1 43 ? -2.549 -31.594 -11.562 1 61.34 43 HIS B O 1
ATOM 2771 N N . SER B 1 44 ? -2.066 -30.125 -10.047 1 72.88 44 SER B N 1
ATOM 2772 C CA . SER B 1 44 ? -3.182 -30.562 -9.211 1 72.88 44 SER B CA 1
ATOM 2773 C C . SER B 1 44 ? -4.508 -30.031 -9.742 1 72.88 44 SER B C 1
ATOM 2775 O O . SER B 1 44 ? -4.535 -29.094 -10.539 1 72.88 44 SER B O 1
ATOM 2777 N N . LEU B 1 45 ? -5.648 -30.75 -9.367 1 75.44 45 LEU B N 1
ATOM 2778 C CA . LEU B 1 45 ? -6.98 -30.344 -9.805 1 75.44 45 LEU B CA 1
ATOM 2779 C C . LEU B 1 45 ? -7.273 -28.906 -9.398 1 75.44 45 LEU B C 1
ATOM 2781 O O . LEU B 1 45 ? -7.816 -28.125 -10.195 1 75.44 45 LEU B O 1
ATOM 2785 N N . GLY B 1 46 ? -6.812 -28.625 -8.219 1 79.31 46 GLY B N 1
ATOM 2786 C CA . GLY B 1 46 ? -7.031 -27.266 -7.73 1 79.31 46 GLY B CA 1
ATOM 2787 C C . GLY B 1 46 ? -6.305 -26.219 -8.547 1 79.31 46 GLY B C 1
ATOM 2788 O O . GLY B 1 46 ? -6.867 -25.156 -8.859 1 79.31 46 GLY B O 1
ATOM 2789 N N . ARG B 1 47 ? -5.172 -26.484 -8.906 1 77.38 47 ARG B N 1
ATOM 2790 C CA . ARG B 1 47 ? -4.375 -25.531 -9.68 1 77.38 47 ARG B CA 1
ATOM 2791 C C . ARG B 1 47 ? -4.891 -25.422 -11.109 1 77.38 47 ARG B C 1
ATOM 2793 O O . ARG B 1 47 ? -4.855 -24.359 -11.711 1 77.38 47 ARG B O 1
ATOM 2800 N N . SER B 1 48 ? -5.363 -26.531 -11.617 1 76.06 48 SER B N 1
ATOM 2801 C CA . SER B 1 48 ? -5.953 -26.531 -12.953 1 76.06 48 SER B CA 1
ATOM 2802 C C . SER B 1 48 ? -7.219 -25.672 -12.992 1 76.06 48 SER B C 1
ATOM 2804 O O . SER B 1 48 ? -7.438 -24.922 -13.938 1 76.06 48 SER B O 1
ATOM 2806 N N . LEU B 1 49 ? -7.996 -25.844 -12 1 84.75 49 LEU B N 1
ATOM 2807 C CA . LEU B 1 49 ? -9.234 -25.078 -11.914 1 84.75 49 LEU B CA 1
ATOM 2808 C C . LEU B 1 49 ? -8.953 -23.594 -11.711 1 84.75 49 LEU B C 1
ATOM 2810 O O . LEU B 1 49 ? -9.648 -22.75 -12.266 1 84.75 49 LEU B O 1
ATOM 2814 N N . ALA B 1 50 ? -7.922 -23.344 -10.977 1 79.12 50 ALA B N 1
ATOM 2815 C CA . ALA B 1 50 ? -7.566 -21.969 -10.672 1 79.12 50 ALA B CA 1
ATOM 2816 C C . ALA B 1 50 ? -7.117 -21.219 -11.93 1 79.12 50 ALA B C 1
ATOM 2818 O O . ALA B 1 50 ? -7.219 -20 -12 1 79.12 50 ALA B O 1
ATOM 2819 N N . LEU B 1 51 ? -6.656 -21.906 -12.805 1 71.94 51 LEU B N 1
ATOM 2820 C CA . LEU B 1 51 ? -6.152 -21.312 -14.039 1 71.94 51 LEU B CA 1
ATOM 2821 C C . LEU B 1 51 ? -7.273 -21.156 -15.062 1 71.94 51 LEU B C 1
ATOM 2823 O O . LEU B 1 51 ? -7.113 -20.453 -16.062 1 71.94 51 LEU B O 1
ATOM 2827 N N . ALA B 1 52 ? -8.406 -21.812 -14.781 1 73 52 ALA B N 1
ATOM 2828 C CA . ALA B 1 52 ? -9.523 -21.766 -15.727 1 73 52 ALA B CA 1
ATOM 2829 C C . ALA B 1 52 ? -10.297 -20.453 -15.602 1 73 52 ALA B C 1
ATOM 2831 O O . ALA B 1 52 ? -10.375 -19.875 -14.516 1 73 52 ALA B O 1
ATOM 2832 N N . PRO B 1 53 ? -10.633 -19.906 -16.703 1 74.25 53 PRO B N 1
ATOM 2833 C CA . PRO B 1 53 ? -11.469 -18.719 -16.641 1 74.25 53 PRO B CA 1
ATOM 2834 C C . PRO B 1 53 ? -12.844 -18.984 -16.016 1 74.25 53 PRO B C 1
ATOM 2836 O O . PRO B 1 53 ? -13.727 -19.531 -16.688 1 74.25 53 PRO B O 1
ATOM 2839 N N . LEU B 1 54 ? -12.953 -18.953 -14.766 1 74.81 54 LEU B N 1
ATOM 2840 C CA . LEU B 1 54 ? -14.234 -19.094 -14.078 1 74.81 54 LEU B CA 1
ATOM 2841 C C . LEU B 1 54 ? -15.086 -17.844 -14.25 1 74.81 54 LEU B C 1
ATOM 2843 O O . LEU B 1 54 ? -15.742 -17.406 -13.305 1 74.81 54 LEU B O 1
ATOM 2847 N N . ALA B 1 55 ? -14.992 -17.344 -15.453 1 66.38 55 ALA B N 1
ATOM 2848 C CA . ALA B 1 55 ? -15.75 -16.125 -15.734 1 66.38 55 ALA B CA 1
ATOM 2849 C C . ALA B 1 55 ? -17.234 -16.422 -15.898 1 66.38 55 ALA B C 1
ATOM 2851 O O . ALA B 1 55 ? -17.609 -17.516 -16.312 1 66.38 55 ALA B O 1
ATOM 2852 N N . ASP B 1 56 ? -18.125 -15.688 -15.375 1 76.81 56 ASP B N 1
ATOM 2853 C CA . ASP B 1 56 ? -19.562 -15.641 -15.617 1 76.81 56 ASP B CA 1
ATOM 2854 C C . ASP B 1 56 ? -20.297 -16.672 -14.758 1 76.81 56 ASP B C 1
ATOM 2856 O O . ASP B 1 56 ? -21.203 -17.359 -15.242 1 76.81 56 ASP B O 1
ATOM 2860 N N . ILE B 1 57 ? -19.75 -16.906 -13.68 1 85 57 ILE B N 1
ATOM 2861 C CA . ILE B 1 57 ? -20.484 -17.75 -12.742 1 85 57 ILE B CA 1
ATOM 2862 C C . ILE B 1 57 ? -21.641 -16.969 -12.141 1 85 57 ILE B C 1
ATOM 2864 O O . ILE B 1 57 ? -21.453 -15.906 -11.562 1 85 57 ILE B O 1
ATOM 2868 N N . ASP B 1 58 ? -22.812 -17.484 -12.359 1 85.94 58 ASP B N 1
ATOM 2869 C CA . ASP B 1 58 ? -24 -16.828 -11.836 1 85.94 58 ASP B CA 1
ATOM 2870 C C . ASP B 1 58 ? -24.188 -17.125 -10.352 1 85.94 58 ASP B C 1
ATOM 2872 O O . ASP B 1 58 ? -23.359 -17.797 -9.734 1 85.94 58 ASP B O 1
ATOM 2876 N N . GLU B 1 59 ? -25.219 -16.641 -9.82 1 90.44 59 GLU B N 1
ATOM 2877 C CA . GLU B 1 59 ? -25.469 -16.75 -8.383 1 90.44 59 GLU B CA 1
ATOM 2878 C C . GLU B 1 59 ? -25.656 -18.203 -7.969 1 90.44 59 GLU B C 1
ATOM 2880 O O . GLU B 1 59 ? -25.141 -18.625 -6.926 1 90.44 59 GLU B O 1
ATOM 2885 N N . GLU B 1 60 ? -26.312 -18.938 -8.805 1 91.94 60 GLU B N 1
ATOM 2886 C CA . GLU B 1 60 ? -26.531 -20.344 -8.492 1 91.94 60 GLU B CA 1
ATOM 2887 C C . GLU B 1 60 ? -25.219 -21.125 -8.461 1 91.94 60 GLU B C 1
ATOM 2889 O O . GLU B 1 60 ? -25 -21.953 -7.574 1 91.94 60 GLU B O 1
ATOM 2894 N N . GLY B 1 61 ? -24.5 -20.797 -9.414 1 91.88 61 GLY B N 1
ATOM 2895 C CA . GLY B 1 61 ? -23.188 -21.438 -9.445 1 91.88 61 GLY B CA 1
ATOM 2896 C C . GLY B 1 61 ? -22.328 -21.094 -8.234 1 91.88 61 GLY B C 1
ATOM 2897 O O . GLY B 1 61 ? -21.672 -21.969 -7.676 1 91.88 61 GLY B O 1
ATOM 2898 N N . ALA B 1 62 ? -22.375 -19.906 -7.84 1 93.5 62 ALA B N 1
ATOM 2899 C CA . ALA B 1 62 ? -21.625 -19.453 -6.672 1 93.5 62 ALA B CA 1
ATOM 2900 C C . ALA B 1 62 ? -22.062 -20.203 -5.414 1 93.5 62 ALA B C 1
ATOM 2902 O O . ALA B 1 62 ? -21.219 -20.625 -4.605 1 93.5 62 ALA B O 1
ATOM 2903 N N . VAL B 1 63 ? -23.312 -20.406 -5.367 1 94.06 63 VAL B N 1
ATOM 2904 C CA . VAL B 1 63 ? -23.875 -21.094 -4.215 1 94.06 63 VAL B CA 1
ATOM 2905 C C . VAL B 1 63 ? -23.422 -22.562 -4.215 1 94.06 63 VAL B C 1
ATOM 2907 O O . VAL B 1 63 ? -23.062 -23.109 -3.168 1 94.06 63 VAL B O 1
ATOM 2910 N N . ARG B 1 64 ? -23.375 -23.125 -5.395 1 94.25 64 ARG B N 1
ATOM 2911 C CA . ARG B 1 64 ? -22.969 -24.516 -5.508 1 94.25 64 ARG B CA 1
ATOM 2912 C C . ARG B 1 64 ? -21.516 -24.688 -5.078 1 94.25 64 ARG B C 1
ATOM 2914 O O . ARG B 1 64 ? -21.188 -25.64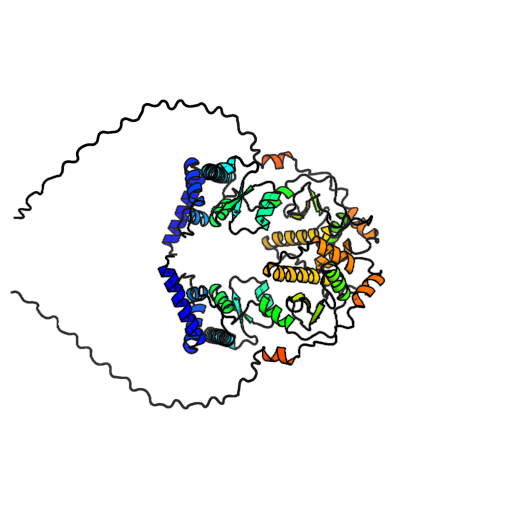1 -4.367 1 94.25 64 ARG B O 1
ATOM 2921 N N . TYR B 1 65 ? -20.719 -23.781 -5.516 1 95.06 65 TYR B N 1
ATOM 2922 C CA . TYR B 1 65 ? -19.312 -23.797 -5.086 1 95.06 65 TYR B CA 1
ATOM 2923 C C . TYR B 1 65 ? -19.203 -23.672 -3.572 1 95.06 65 TYR B C 1
ATOM 2925 O O . TYR B 1 65 ? -18.484 -24.438 -2.932 1 95.06 65 TYR B O 1
ATOM 2933 N N . ARG B 1 66 ? -19.875 -22.75 -3.059 1 94.88 66 ARG B N 1
ATOM 2934 C CA . ARG B 1 66 ? -19.828 -22.5 -1.622 1 94.88 66 ARG B CA 1
ATOM 2935 C C . ARG B 1 66 ? -20.281 -23.719 -0.837 1 94.88 66 ARG B C 1
ATOM 2937 O O . ARG B 1 66 ? -19.625 -24.141 0.115 1 94.88 66 ARG B O 1
ATOM 2944 N N . ASP B 1 67 ? -21.359 -24.266 -1.257 1 93.5 67 ASP B N 1
ATOM 2945 C CA . ASP B 1 67 ? -21.906 -25.438 -0.563 1 93.5 67 ASP B CA 1
ATOM 2946 C C . ASP B 1 67 ? -20.922 -26.594 -0.578 1 93.5 67 ASP B C 1
ATOM 2948 O O . ASP B 1 67 ? -20.766 -27.297 0.424 1 93.5 67 ASP B O 1
ATOM 2952 N N . ALA B 1 68 ? -20.344 -26.719 -1.713 1 94.75 68 ALA B N 1
ATOM 2953 C CA . ALA B 1 68 ? -19.375 -27.812 -1.85 1 94.75 68 ALA B CA 1
ATOM 2954 C C . ALA B 1 68 ? -18.234 -27.656 -0.86 1 94.75 68 ALA B C 1
ATOM 2956 O O . ALA B 1 68 ? -17.859 -28.609 -0.169 1 94.75 68 ALA B O 1
ATOM 2957 N N . PHE B 1 69 ? -17.672 -26.5 -0.748 1 94.44 69 PHE B N 1
ATOM 2958 C CA . PHE B 1 69 ? -16.516 -26.281 0.11 1 94.44 69 PHE B CA 1
ATOM 2959 C C . PHE B 1 69 ? -16.922 -26.281 1.579 1 94.44 69 PHE B C 1
ATOM 2961 O O . PHE B 1 69 ? -16.172 -26.766 2.434 1 94.44 69 PHE B O 1
ATOM 2968 N N . VAL B 1 70 ? -18.062 -25.734 1.89 1 92.81 70 VAL B N 1
ATOM 2969 C CA . VAL B 1 70 ? -18.547 -25.766 3.266 1 92.81 70 VAL B CA 1
ATOM 2970 C C . VAL B 1 70 ? -18.703 -27.203 3.734 1 92.81 70 VAL B C 1
ATOM 2972 O O . VAL B 1 70 ? -18.281 -27.562 4.836 1 92.81 70 VAL B O 1
ATOM 2975 N N . GLU B 1 71 ? -19.297 -27.984 2.873 1 92.12 71 GLU B N 1
ATOM 2976 C CA . GLU B 1 71 ? -19.469 -29.391 3.215 1 92.12 71 GLU B CA 1
ATOM 2977 C C . GLU B 1 71 ? -18.109 -30.094 3.34 1 92.12 71 GLU B C 1
ATOM 2979 O O . GLU B 1 71 ? -17.906 -30.906 4.242 1 92.12 71 GLU B O 1
ATOM 2984 N N . ALA B 1 72 ? -17.281 -29.766 2.473 1 93.06 72 ALA B N 1
ATOM 2985 C CA . ALA B 1 72 ? -15.93 -30.328 2.535 1 93.06 72 ALA B CA 1
ATOM 2986 C C . ALA B 1 72 ? -15.25 -29.984 3.855 1 93.06 72 ALA B C 1
ATOM 2988 O O . ALA B 1 72 ? -14.672 -30.859 4.508 1 93.06 72 ALA B O 1
ATOM 2989 N N . TRP B 1 73 ? -15.289 -28.734 4.234 1 92.12 73 TRP B N 1
ATOM 2990 C CA . TRP B 1 73 ? -14.695 -28.312 5.496 1 92.12 73 TRP B CA 1
ATOM 2991 C C . TRP B 1 73 ? -15.305 -29.062 6.672 1 92.12 73 TRP B C 1
ATOM 2993 O O . TRP B 1 73 ? -14.594 -29.484 7.59 1 92.12 73 TRP B O 1
ATOM 3003 N N . ARG B 1 74 ? -16.562 -29.219 6.66 1 90.38 74 ARG B N 1
ATOM 3004 C CA . ARG B 1 74 ? -17.266 -29.938 7.719 1 90.38 74 ARG B CA 1
ATOM 3005 C C . ARG B 1 74 ? -16.766 -31.375 7.828 1 90.38 74 ARG B C 1
ATOM 3007 O O . ARG B 1 74 ? -16.609 -31.906 8.93 1 90.38 74 ARG B O 1
ATOM 3014 N N . MET B 1 75 ? -16.547 -31.953 6.734 1 90.5 75 MET B N 1
ATOM 3015 C CA . MET B 1 75 ? -16.141 -33.344 6.703 1 90.5 75 MET B CA 1
ATOM 3016 C C . MET B 1 75 ? -14.688 -33.5 7.16 1 90.5 75 MET B C 1
ATOM 3018 O O . MET B 1 75 ? -14.336 -34.469 7.832 1 90.5 75 MET B O 1
ATOM 3022 N N . ILE B 1 76 ? -13.836 -32.531 6.773 1 90.25 76 ILE B N 1
ATOM 3023 C CA . ILE B 1 76 ? -12.422 -32.562 7.125 1 90.25 76 ILE B CA 1
ATOM 3024 C C . ILE B 1 76 ? -12.25 -32.281 8.609 1 90.25 76 ILE B C 1
ATOM 3026 O O . ILE B 1 76 ? -11.445 -32.906 9.289 1 90.25 76 ILE B O 1
ATOM 3030 N N . ASP B 1 77 ? -12.875 -31.203 9.047 1 87 77 ASP B N 1
ATOM 3031 C CA . ASP B 1 77 ? -12.82 -30.797 10.445 1 87 77 ASP B CA 1
ATOM 3032 C C . ASP B 1 77 ? -14.227 -30.531 10.992 1 87 77 ASP B C 1
ATOM 3034 O O . ASP B 1 77 ? -14.75 -29.422 10.852 1 87 77 ASP B O 1
ATOM 3038 N N . PRO B 1 78 ? -14.703 -31.438 11.711 1 82.56 78 PRO B N 1
ATOM 3039 C CA . PRO B 1 78 ? -16.078 -31.328 12.203 1 82.56 78 PRO B CA 1
ATOM 3040 C C . PRO B 1 78 ? -16.25 -30.172 13.188 1 82.56 78 PRO B C 1
ATOM 3042 O O . PRO B 1 78 ? -17.391 -29.734 13.43 1 82.56 78 PRO B O 1
ATOM 3045 N N . SER B 1 79 ? -15.141 -29.656 13.695 1 80 79 SER B N 1
ATOM 3046 C CA . SER B 1 79 ? -15.25 -28.531 14.617 1 80 79 SER B CA 1
ATOM 3047 C C . SER B 1 79 ? -15.688 -27.266 13.898 1 80 79 SER B C 1
ATOM 3049 O O . SER B 1 79 ? -16.219 -26.328 14.516 1 80 79 SER B O 1
ATOM 3051 N N . THR B 1 80 ? -15.477 -27.281 12.617 1 75 80 THR B N 1
ATOM 3052 C CA . THR B 1 80 ? -15.914 -26.141 11.812 1 75 80 THR B CA 1
ATOM 3053 C C . THR B 1 80 ? -17.422 -26 11.859 1 75 80 THR B C 1
ATOM 3055 O O . THR B 1 80 ? -17.953 -24.875 11.883 1 75 80 THR B O 1
ATOM 3058 N N . ALA B 1 81 ? -18.062 -27.125 11.828 1 66 81 ALA B N 1
ATOM 3059 C CA . ALA B 1 81 ? -19.531 -27.141 11.891 1 66 81 ALA B CA 1
ATOM 3060 C C . ALA B 1 81 ? -20.016 -26.641 13.242 1 66 81 ALA B C 1
ATOM 3062 O O . ALA B 1 81 ? -21.109 -26.078 13.344 1 66 81 ALA B O 1
ATOM 3063 N N . ALA B 1 82 ? -19.219 -26.844 14.172 1 65.75 82 ALA B N 1
ATOM 3064 C CA . ALA B 1 82 ? -19.609 -26.516 15.539 1 65.75 82 ALA B CA 1
ATOM 3065 C C . ALA B 1 82 ? -19.344 -25.047 15.844 1 65.75 82 ALA B C 1
ATOM 3067 O O . ALA B 1 82 ? -19.812 -24.516 16.844 1 65.75 82 ALA B O 1
ATOM 3068 N N . ALA B 1 83 ? -18.781 -24.5 14.922 1 68.69 83 ALA B N 1
ATOM 3069 C CA . ALA B 1 83 ? -18.359 -23.125 15.203 1 68.69 83 ALA B CA 1
ATOM 3070 C C . ALA B 1 83 ? -19.547 -22.156 15.117 1 68.69 83 ALA B C 1
ATOM 3072 O O . ALA B 1 83 ? -20.438 -22.344 14.281 1 68.69 83 ALA B O 1
ATOM 3073 N N . SER B 1 84 ? -19.578 -21.312 16.016 1 77.94 84 SER B N 1
ATOM 3074 C CA . SER B 1 84 ? -20.641 -20.328 16.141 1 77.94 84 SER B CA 1
ATOM 3075 C C . SER B 1 84 ? -20.609 -19.344 14.977 1 77.94 84 SER B C 1
ATOM 3077 O O . SER B 1 84 ? -21.656 -18.812 14.57 1 77.94 84 SER B O 1
ATOM 3079 N N . LEU B 1 85 ? -19.453 -19.25 14.367 1 86.69 85 LEU B N 1
ATOM 3080 C CA . LEU B 1 85 ? -19.328 -18.281 13.281 1 86.69 85 LEU B CA 1
ATOM 3081 C C . LEU B 1 85 ? -19.141 -19 11.945 1 86.69 85 LEU B C 1
ATOM 3083 O O . LEU B 1 85 ? -18.438 -20 11.867 1 86.69 85 LEU B O 1
ATOM 3087 N N . PRO B 1 86 ? -19.812 -18.531 10.977 1 88.56 86 PRO B N 1
ATOM 3088 C CA . PRO B 1 86 ? -19.609 -19.125 9.648 1 88.56 86 PRO B CA 1
ATOM 3089 C C . PRO B 1 86 ? -18.188 -18.953 9.133 1 88.56 86 PRO B C 1
ATOM 3091 O O . PRO B 1 86 ? -17.547 -17.953 9.414 1 88.56 86 PRO B O 1
ATOM 3094 N N . PRO B 1 87 ? -17.812 -19.875 8.367 1 90.25 87 PRO B N 1
ATOM 3095 C CA . PRO B 1 87 ? -16.422 -19.812 7.871 1 90.25 87 PRO B CA 1
ATOM 3096 C C . PRO B 1 87 ? -16.25 -18.828 6.723 1 90.25 87 PRO B C 1
ATOM 3098 O O . PRO B 1 87 ? -17.172 -18.625 5.93 1 90.25 87 PRO B O 1
ATOM 3101 N N . TYR B 1 88 ? -15.094 -18.203 6.664 1 94.5 88 TYR B N 1
ATOM 3102 C CA . TYR B 1 88 ? -14.641 -17.391 5.535 1 94.5 88 TYR B CA 1
ATOM 3103 C C . TYR B 1 88 ? -13.195 -17.719 5.176 1 94.5 88 TYR B C 1
ATOM 3105 O O . TYR B 1 88 ? -12.289 -17.531 5.996 1 94.5 88 TYR B O 1
ATOM 3113 N N . PRO B 1 89 ? -12.977 -18.203 4.055 1 94.94 89 PRO B N 1
ATOM 3114 C CA . PRO B 1 89 ? -11.641 -18.672 3.68 1 94.94 89 PRO B CA 1
ATOM 3115 C C . PRO B 1 89 ? -10.648 -17.516 3.488 1 94.94 89 PRO B C 1
ATOM 3117 O O . PRO B 1 89 ? -10.992 -16.5 2.869 1 94.94 89 PRO B O 1
ATOM 3120 N N . CYS B 1 90 ? -9.477 -17.672 4.039 1 94.12 90 CYS B N 1
ATOM 3121 C CA . CYS B 1 90 ? -8.344 -16.766 3.867 1 94.12 90 CYS B CA 1
ATOM 3122 C C . CYS B 1 90 ? -7.129 -17.516 3.33 1 94.12 90 CYS B C 1
ATOM 3124 O O . CYS B 1 90 ? -6.883 -18.656 3.711 1 94.12 90 CYS B O 1
ATOM 3126 N N . SER B 1 91 ? -6.469 -16.828 2.475 1 92.31 91 SER B N 1
ATOM 3127 C CA . SER B 1 91 ? -5.246 -17.438 1.964 1 92.31 91 SER B CA 1
ATOM 3128 C C . SER B 1 91 ? -4.211 -17.609 3.07 1 92.31 91 SER B C 1
ATOM 3130 O O . SER B 1 91 ? -4.086 -16.75 3.951 1 92.31 91 SER B O 1
ATOM 3132 N N . THR B 1 92 ? -3.451 -18.688 2.963 1 88.31 92 THR B N 1
ATOM 3133 C CA . THR B 1 92 ? -2.334 -18.891 3.879 1 88.31 92 THR B CA 1
ATOM 3134 C C . THR B 1 92 ? -1.318 -17.75 3.744 1 88.31 92 THR B C 1
ATOM 3136 O O . THR B 1 92 ? -0.521 -17.516 4.656 1 88.31 92 THR B O 1
ATOM 3139 N N . ALA B 1 93 ? -1.387 -17.094 2.643 1 84.44 93 ALA B N 1
ATOM 3140 C CA . ALA B 1 93 ? -0.489 -15.977 2.402 1 84.44 93 ALA B CA 1
ATOM 3141 C C . ALA B 1 93 ? -1.145 -14.656 2.803 1 84.44 93 ALA B C 1
ATOM 3143 O O . ALA B 1 93 ? -0.569 -13.586 2.602 1 84.44 93 ALA B O 1
ATOM 3144 N N . ALA B 1 94 ? -2.289 -14.789 3.412 1 84.88 94 ALA B N 1
ATOM 3145 C CA . ALA B 1 94 ? -3.033 -13.578 3.746 1 84.88 94 ALA B CA 1
ATOM 3146 C C . ALA B 1 94 ? -2.367 -12.828 4.895 1 84.88 94 ALA B C 1
ATOM 3148 O O . ALA B 1 94 ? -1.741 -13.438 5.766 1 84.88 94 ALA B O 1
ATOM 3149 N N . SER B 1 95 ? -2.518 -11.57 4.836 1 84 95 SER B N 1
ATOM 3150 C CA . SER B 1 95 ? -1.998 -10.727 5.906 1 84 95 SER B CA 1
ATOM 3151 C C . SER B 1 95 ? -2.812 -10.891 7.184 1 84 95 SER B C 1
ATOM 3153 O O . SER B 1 95 ? -3.959 -11.344 7.141 1 84 95 SER B O 1
ATOM 3155 N N . SER B 1 96 ? -2.172 -10.547 8.234 1 87.44 96 SER B N 1
ATOM 3156 C CA . SER B 1 96 ? -2.881 -10.562 9.508 1 87.44 96 SER B CA 1
ATOM 3157 C C . SER B 1 96 ? -4.062 -9.594 9.492 1 87.44 96 SER B C 1
ATOM 3159 O O . SER B 1 96 ? -5.109 -9.883 10.078 1 87.44 96 SER B O 1
ATOM 3161 N N . GLU B 1 97 ? -3.941 -8.578 8.789 1 85.62 97 GLU B N 1
ATOM 3162 C CA . GLU B 1 97 ? -5.004 -7.582 8.68 1 85.62 97 GLU B CA 1
ATOM 3163 C C . GLU B 1 97 ? -6.25 -8.172 8.031 1 85.62 97 GLU B C 1
ATOM 3165 O O . GLU B 1 97 ? -7.371 -7.879 8.445 1 85.62 97 GLU B O 1
ATOM 3170 N N . GLU B 1 98 ? -5.973 -8.992 7.105 1 90.31 98 GLU B N 1
ATOM 3171 C CA . GLU B 1 98 ? -7.094 -9.625 6.422 1 90.31 98 GLU B CA 1
ATOM 3172 C C . GLU B 1 98 ? -7.84 -10.578 7.352 1 90.31 98 GLU B C 1
ATOM 3174 O O . GLU B 1 98 ? -9.07 -10.578 7.387 1 90.31 98 GLU B O 1
ATOM 3179 N N . THR B 1 99 ? -7.105 -11.289 8.086 1 92.38 99 THR B N 1
ATOM 3180 C CA . THR B 1 99 ? -7.711 -12.234 9.023 1 92.38 99 THR B CA 1
ATOM 3181 C C . THR B 1 99 ? -8.492 -11.5 10.109 1 92.38 99 THR B C 1
ATOM 3183 O O . THR B 1 99 ? -9.578 -11.93 10.492 1 92.38 99 THR B O 1
ATOM 3186 N N . GLU B 1 100 ? -7.953 -10.438 10.57 1 92.25 100 GLU B N 1
ATOM 3187 C CA . GLU B 1 100 ? -8.625 -9.633 11.586 1 92.25 100 GLU B CA 1
ATOM 3188 C C . GLU B 1 100 ? -9.93 -9.047 11.055 1 92.25 100 GLU B C 1
ATOM 3190 O O . GLU B 1 100 ? -10.922 -8.961 11.781 1 92.25 100 GLU B O 1
ATOM 3195 N N . LEU B 1 101 ? -9.883 -8.68 9.844 1 93.5 101 LEU B N 1
ATOM 3196 C CA . LEU B 1 101 ? -11.094 -8.141 9.234 1 93.5 101 LEU B CA 1
ATOM 3197 C C . LEU B 1 101 ? -12.18 -9.211 9.148 1 93.5 101 LEU B C 1
ATOM 3199 O O . LEU B 1 101 ? -13.352 -8.938 9.422 1 93.5 101 LEU B O 1
ATOM 3203 N N . VAL B 1 102 ? -11.789 -10.398 8.789 1 94.94 102 VAL B N 1
ATOM 3204 C CA . VAL B 1 102 ? -12.734 -11.508 8.727 1 94.94 102 VAL B CA 1
ATOM 3205 C C . VAL B 1 102 ? -13.406 -11.695 10.086 1 94.94 102 VAL B C 1
ATOM 3207 O O . VAL B 1 102 ? -14.633 -11.805 10.164 1 94.94 102 VAL B O 1
ATOM 3210 N N . GLN B 1 103 ? -12.633 -11.633 11.07 1 93.69 103 GLN B N 1
ATOM 3211 C CA . GLN B 1 103 ? -13.141 -11.797 12.43 1 93.69 103 GLN B CA 1
ATOM 3212 C C . GLN B 1 103 ? -14.039 -10.633 12.828 1 93.69 103 GLN B C 1
ATOM 3214 O O . GLN B 1 103 ? -15.102 -10.828 13.422 1 93.69 103 GLN B O 1
ATOM 3219 N N . SER B 1 104 ? -13.625 -9.469 12.461 1 93.25 104 SER B N 1
ATOM 3220 C CA . SER B 1 104 ? -14.383 -8.281 12.812 1 93.25 104 SER B CA 1
ATOM 3221 C C . SER B 1 104 ? -15.75 -8.273 12.141 1 93.25 104 SER B C 1
ATOM 3223 O O . SER B 1 104 ? -16.688 -7.641 12.633 1 93.25 104 SER B O 1
ATOM 3225 N N . LEU B 1 105 ? -15.852 -8.977 11.047 1 94.38 105 LEU B N 1
ATOM 3226 C CA . LEU B 1 105 ? -17.109 -9.023 10.312 1 94.38 105 LEU B CA 1
ATOM 3227 C C . LEU B 1 105 ? -17.984 -10.172 10.797 1 94.38 105 LEU B C 1
ATOM 3229 O O . LEU B 1 105 ? -19.078 -10.391 10.273 1 94.38 105 LEU B O 1
ATOM 3233 N N . GLY B 1 106 ? -17.5 -10.898 11.758 1 91.5 106 GLY B N 1
ATOM 3234 C CA . GLY B 1 106 ? -18.297 -11.945 12.375 1 91.5 106 GLY B CA 1
ATOM 3235 C C . GLY B 1 106 ? -18.109 -13.305 11.719 1 91.5 106 GLY B C 1
ATOM 3236 O O . GLY B 1 106 ? -19.031 -14.133 11.742 1 91.5 106 GLY B O 1
ATOM 3237 N N . TYR B 1 107 ? -17 -13.477 11.055 1 93.06 107 TYR B N 1
ATOM 3238 C CA . TYR B 1 107 ? -16.703 -14.766 10.422 1 93.06 107 TYR B CA 1
ATOM 3239 C C . TYR B 1 107 ? -15.5 -15.43 11.078 1 93.06 107 TYR B C 1
ATOM 3241 O O . TYR B 1 107 ? -14.727 -14.773 11.781 1 93.06 107 TYR B O 1
ATOM 3249 N N . ARG B 1 108 ? -15.406 -16.703 10.867 1 91.75 108 ARG B N 1
ATOM 3250 C CA . ARG B 1 108 ? -14.227 -17.453 11.281 1 91.75 108 ARG B CA 1
ATOM 3251 C C . ARG B 1 108 ? -13.258 -17.641 10.125 1 91.75 108 ARG B C 1
ATOM 3253 O O . ARG B 1 108 ? -13.594 -18.25 9.109 1 91.75 108 ARG B O 1
ATOM 3260 N N . PRO B 1 109 ? -12.125 -17.172 10.305 1 93.44 109 PRO B N 1
ATOM 3261 C CA . PRO B 1 109 ? -11.164 -17.375 9.227 1 93.44 109 PRO B CA 1
ATOM 3262 C C . PRO B 1 109 ? -10.711 -18.828 9.102 1 93.44 109 PRO B C 1
ATOM 3264 O O . PRO B 1 109 ? -10.336 -19.453 10.102 1 93.44 109 PRO B O 1
ATOM 3267 N N . ILE B 1 110 ? -10.781 -19.391 7.918 1 91.88 110 ILE B N 1
ATOM 3268 C CA . ILE B 1 110 ? -10.242 -20.703 7.594 1 91.88 110 ILE B CA 1
ATOM 3269 C C . ILE B 1 110 ? -9.117 -20.562 6.578 1 91.88 110 ILE B C 1
ATOM 3271 O O . ILE B 1 110 ? -9.297 -19.969 5.512 1 91.88 110 ILE B O 1
ATOM 3275 N N . LEU B 1 111 ? -7.984 -21.062 6.961 1 90.81 111 LEU B N 1
ATOM 3276 C CA . LEU B 1 111 ? -6.824 -20.922 6.086 1 90.81 111 LEU B CA 1
ATOM 3277 C C . LEU B 1 111 ? -6.863 -21.938 4.953 1 90.81 111 LEU B C 1
ATOM 3279 O O . LEU B 1 111 ? -7.09 -23.125 5.188 1 90.81 111 LEU B O 1
ATOM 3283 N N . VAL B 1 112 ? -6.688 -21.438 3.789 1 91.56 112 VAL B N 1
ATOM 3284 C CA . VAL B 1 112 ? -6.641 -22.297 2.609 1 91.56 112 VAL B CA 1
ATOM 3285 C C . VAL B 1 112 ? -5.445 -21.922 1.739 1 91.56 112 VAL B C 1
ATOM 3287 O O . VAL B 1 112 ? -4.906 -20.812 1.863 1 91.56 112 VAL B O 1
ATOM 3290 N N . GLN B 1 113 ? -5.035 -22.812 0.9 1 88 113 GLN B N 1
ATOM 3291 C CA . GLN B 1 113 ? -3.951 -22.531 -0.033 1 88 113 GLN B CA 1
ATOM 3292 C C . GLN B 1 113 ? -4.344 -21.422 -1.013 1 88 113 GLN B C 1
ATOM 3294 O O . GLN B 1 113 ? -5.531 -21.234 -1.297 1 88 113 GLN B O 1
ATOM 3299 N N . THR B 1 114 ? -3.395 -20.781 -1.562 1 87.88 114 THR B N 1
ATOM 3300 C CA . THR B 1 114 ? -3.609 -19.609 -2.398 1 87.88 114 THR B CA 1
ATOM 3301 C C . THR B 1 114 ? -4.469 -19.969 -3.611 1 87.88 114 THR B C 1
ATOM 3303 O O . THR B 1 114 ? -5.352 -19.203 -3.996 1 87.88 114 THR B O 1
ATOM 3306 N N . HIS B 1 115 ? -4.199 -21.109 -4.172 1 85.5 115 HIS B N 1
ATOM 3307 C CA . HIS B 1 115 ? -4.941 -21.438 -5.383 1 85.5 115 HIS B CA 1
ATOM 3308 C C . HIS B 1 115 ? -6.406 -21.734 -5.07 1 85.5 115 HIS B C 1
ATOM 3310 O O . HIS B 1 115 ? -7.285 -21.453 -5.883 1 85.5 115 HIS B O 1
ATOM 3316 N N . VAL B 1 116 ? -6.633 -22.25 -3.926 1 90.75 116 VAL B N 1
ATOM 3317 C CA . VAL B 1 116 ? -8.008 -22.5 -3.518 1 90.75 116 VAL B CA 1
ATOM 3318 C C . VAL B 1 116 ? -8.75 -21.188 -3.305 1 90.75 116 VAL B C 1
ATOM 3320 O O . VAL B 1 116 ? -9.898 -21.031 -3.727 1 90.75 116 VAL B O 1
ATOM 3323 N N . ARG B 1 117 ? -8.055 -20.266 -2.648 1 93.5 117 ARG B N 1
ATOM 3324 C CA . ARG B 1 117 ? -8.648 -18.953 -2.441 1 93.5 117 ARG B CA 1
ATOM 3325 C C . ARG B 1 117 ? -9 -18.297 -3.77 1 93.5 117 ARG B C 1
ATOM 3327 O O . ARG B 1 117 ? -10.062 -17.672 -3.896 1 93.5 117 ARG B O 1
ATOM 3334 N N . GLN B 1 118 ? -8.211 -18.531 -4.703 1 89.69 118 GLN B N 1
ATOM 3335 C CA . GLN B 1 118 ? -8.438 -17.969 -6.031 1 89.69 118 GLN B CA 1
ATOM 3336 C C . GLN B 1 118 ? -9.68 -18.562 -6.68 1 89.69 118 GLN B C 1
ATOM 3338 O O . GLN B 1 118 ? -10.461 -17.844 -7.309 1 89.69 118 GLN B O 1
ATOM 3343 N N . ILE B 1 119 ? -9.859 -19.781 -6.504 1 91 119 ILE B N 1
ATOM 3344 C CA . ILE B 1 119 ? -11.023 -20.469 -7.051 1 91 119 ILE B CA 1
ATOM 3345 C C . ILE B 1 119 ? -12.297 -19.922 -6.418 1 91 119 ILE B C 1
ATOM 3347 O O . ILE B 1 119 ? -13.258 -19.609 -7.117 1 91 119 ILE B O 1
ATOM 3351 N N . LEU B 1 120 ? -12.211 -19.766 -5.176 1 94.5 120 LEU B N 1
ATOM 3352 C CA . LEU B 1 120 ? -13.391 -19.344 -4.426 1 94.5 120 LEU B CA 1
ATOM 3353 C C . LEU B 1 120 ? -13.742 -17.891 -4.734 1 94.5 120 LEU B C 1
ATOM 3355 O O . LEU B 1 120 ? -14.914 -17.531 -4.742 1 94.5 120 LEU B O 1
ATOM 3359 N N . GLU B 1 121 ? -12.789 -17.109 -4.992 1 92.5 121 GLU B N 1
ATOM 3360 C CA . GLU B 1 121 ? -13.023 -15.734 -5.387 1 92.5 121 GLU B CA 1
ATOM 3361 C C . GLU B 1 121 ? -13.539 -15.648 -6.82 1 92.5 121 GLU B C 1
ATOM 3363 O O . GLU B 1 121 ? -14.516 -14.938 -7.09 1 92.5 121 GLU B O 1
ATOM 3368 N N . ALA B 1 122 ? -12.93 -16.422 -7.652 1 89.94 122 ALA B N 1
ATOM 3369 C CA . ALA B 1 122 ? -13.297 -16.391 -9.062 1 89.94 122 ALA B CA 1
ATOM 3370 C C . ALA B 1 122 ? -14.711 -16.938 -9.273 1 89.94 122 ALA B C 1
ATOM 3372 O O . ALA B 1 122 ? -15.43 -16.484 -10.172 1 89.94 122 ALA B O 1
ATOM 3373 N N . SER B 1 123 ? -15.062 -17.859 -8.5 1 92.31 123 SER B N 1
ATOM 3374 C CA . SER B 1 123 ? -16.391 -18.453 -8.594 1 92.31 123 SER B CA 1
ATOM 3375 C C . SER B 1 123 ? -17.438 -17.578 -7.902 1 92.31 123 SER B C 1
ATOM 3377 O O . SER B 1 123 ? -18.625 -17.906 -7.898 1 92.31 123 SER B O 1
ATOM 3379 N N . GLN B 1 124 ? -16.969 -16.531 -7.164 1 91.25 124 GLN B N 1
ATOM 3380 C CA . GLN B 1 124 ? -17.828 -15.609 -6.441 1 91.25 124 GLN B CA 1
ATOM 3381 C C . GLN B 1 124 ? -18.484 -16.281 -5.234 1 91.25 124 GLN B C 1
ATOM 3383 O O . GLN B 1 124 ? -19.391 -15.734 -4.625 1 91.25 124 GLN B O 1
ATOM 3388 N N . ALA B 1 125 ? -17.969 -17.484 -4.992 1 93.38 125 ALA B N 1
ATOM 3389 C CA . ALA B 1 125 ? -18.469 -18.172 -3.801 1 93.38 125 ALA B CA 1
ATOM 3390 C C . ALA B 1 125 ? -18.094 -17.406 -2.533 1 93.38 125 ALA B C 1
ATOM 3392 O O . ALA B 1 125 ? -18.906 -17.312 -1.603 1 93.38 125 ALA B O 1
ATOM 3393 N N . TYR B 1 126 ? -16.891 -16.938 -2.535 1 94.31 126 TYR B N 1
ATOM 3394 C CA . TYR B 1 126 ? -16.375 -16.109 -1.456 1 94.31 126 TYR B CA 1
ATOM 3395 C C . TYR B 1 126 ? -15.562 -14.938 -2.01 1 94.31 126 TYR B C 1
ATOM 3397 O O . TYR B 1 126 ? -14.344 -15.039 -2.16 1 94.31 126 TYR B O 1
ATOM 3405 N N . PRO B 1 127 ? -16.219 -13.883 -2.182 1 92.5 127 PRO B N 1
ATOM 3406 C CA . PRO B 1 127 ? -15.461 -12.711 -2.623 1 92.5 127 PRO B CA 1
ATOM 3407 C C . PRO B 1 127 ? -14.383 -12.297 -1.625 1 92.5 127 PRO B C 1
ATOM 3409 O O . PRO B 1 127 ? -14.344 -12.812 -0.505 1 92.5 127 PRO B O 1
ATOM 3412 N N . SER B 1 128 ? -13.469 -11.43 -2.117 1 93.69 128 SER B N 1
ATOM 3413 C CA . SER B 1 128 ? -12.508 -10.906 -1.157 1 93.69 128 SER B CA 1
ATOM 3414 C C . SER B 1 128 ? -13.203 -10.297 0.055 1 93.69 128 SER B C 1
ATOM 3416 O O . SER B 1 128 ? -14.273 -9.703 -0.073 1 93.69 128 SER B O 1
ATOM 3418 N N . ILE B 1 129 ? -12.57 -10.484 1.173 1 94.38 129 ILE B N 1
ATOM 3419 C CA . ILE B 1 129 ? -13.195 -10 2.402 1 94.38 129 ILE B CA 1
ATOM 3420 C C . ILE B 1 129 ? -13.391 -8.492 2.326 1 94.38 129 ILE B C 1
ATOM 3422 O O . ILE B 1 129 ? -14.359 -7.957 2.869 1 94.38 129 ILE B O 1
ATOM 3426 N N . LYS B 1 130 ? -12.5 -7.805 1.686 1 93.69 130 LYS B N 1
ATOM 3427 C CA . LYS B 1 130 ? -12.633 -6.363 1.505 1 93.69 130 LYS B CA 1
ATOM 3428 C C . LYS B 1 130 ? -13.852 -6.02 0.654 1 93.69 130 LYS B C 1
ATOM 3430 O O . LYS B 1 130 ? -14.641 -5.145 1.017 1 93.69 130 LYS B O 1
ATOM 3435 N N . MET B 1 131 ? -14.031 -6.766 -0.401 1 92.88 131 MET B N 1
ATOM 3436 C CA . MET B 1 131 ? -15.188 -6.547 -1.266 1 92.88 131 MET B CA 1
ATOM 3437 C C . MET B 1 131 ? -16.484 -6.848 -0.524 1 92.88 131 MET B C 1
ATOM 3439 O O . MET B 1 131 ? -17.484 -6.141 -0.693 1 92.88 131 MET B O 1
ATOM 3443 N N . HIS B 1 132 ? -16.359 -7.871 0.19 1 94 132 HIS B N 1
ATOM 3444 C CA . HIS B 1 132 ? -17.516 -8.234 0.994 1 94 132 HIS B CA 1
ATOM 3445 C C . HIS B 1 132 ? -17.875 -7.121 1.977 1 94 132 HIS B C 1
ATOM 3447 O O . HIS B 1 132 ? -19.031 -6.734 2.088 1 94 132 HIS B O 1
ATOM 3453 N N . ALA B 1 133 ? -16.922 -6.605 2.662 1 96.56 133 ALA B N 1
ATOM 3454 C CA . ALA B 1 133 ? -17.125 -5.523 3.621 1 96.56 133 ALA B CA 1
ATOM 3455 C C . ALA B 1 133 ? -17.688 -4.285 2.936 1 96.56 133 ALA B C 1
ATOM 3457 O O . ALA B 1 133 ? -18.594 -3.629 3.473 1 96.56 133 ALA B O 1
ATOM 3458 N N . GLU B 1 134 ? -17.203 -3.943 1.807 1 96.19 134 GLU B N 1
ATOM 3459 C CA . GLU B 1 134 ? -17.688 -2.793 1.048 1 96.19 134 GLU B CA 1
ATOM 3460 C C . GLU B 1 134 ? -19.156 -2.953 0.686 1 96.19 134 GLU B C 1
ATOM 3462 O O . GLU B 1 134 ? -19.938 -2.002 0.794 1 96.19 134 GLU B O 1
ATOM 3467 N N . SER B 1 135 ? -19.469 -4.172 0.274 1 94.31 135 SER B N 1
ATOM 3468 C CA . SER B 1 135 ? -20.859 -4.438 -0.071 1 94.31 135 SER B CA 1
ATOM 3469 C C . SER B 1 135 ? -21.781 -4.281 1.143 1 94.31 135 SER B C 1
ATOM 3471 O O . SER B 1 135 ? -22.906 -3.799 1.021 1 94.31 135 SER B O 1
ATOM 3473 N N . LEU B 1 136 ? -21.297 -4.676 2.248 1 95.56 136 LEU B N 1
ATOM 3474 C CA . LEU B 1 136 ? -22.078 -4.551 3.475 1 95.56 136 LEU B CA 1
ATOM 3475 C C . LEU B 1 136 ? -22.344 -3.086 3.803 1 95.56 136 LEU B C 1
ATOM 3477 O O . LEU B 1 136 ? -23.469 -2.723 4.164 1 95.56 136 LEU B O 1
ATOM 3481 N N . LEU B 1 137 ? -21.328 -2.271 3.73 1 96.88 137 LEU B N 1
ATOM 3482 C CA . LEU B 1 137 ? -21.516 -0.846 3.984 1 96.88 137 LEU B CA 1
ATOM 3483 C C . LEU B 1 137 ? -22.5 -0.237 3.004 1 96.88 137 LEU B C 1
ATOM 3485 O O . LEU B 1 137 ? -23.422 0.475 3.412 1 96.88 137 LEU B O 1
ATOM 3489 N N . LEU B 1 138 ? -22.344 -0.557 1.739 1 96.38 138 LEU B N 1
ATOM 3490 C CA . LEU B 1 138 ? -23.203 0.016 0.7 1 96.38 138 LEU B CA 1
ATOM 3491 C C . LEU B 1 138 ? -24.641 -0.433 0.871 1 96.38 138 LEU B C 1
ATOM 3493 O O . LEU B 1 138 ? -25.578 0.299 0.517 1 96.38 138 LEU B O 1
ATOM 3497 N N . GLY B 1 139 ? -24.797 -1.619 1.392 1 94.94 139 GLY B N 1
ATOM 3498 C CA . GLY B 1 139 ? -26.141 -2.178 1.552 1 94.94 139 GLY B CA 1
ATOM 3499 C C . GLY B 1 139 ? -26.766 -1.832 2.887 1 94.94 139 GLY B C 1
ATOM 3500 O O . GLY B 1 139 ? -27.938 -2.148 3.125 1 94.94 139 GLY B O 1
ATOM 3501 N N . SER B 1 140 ? -26.062 -1.211 3.713 1 95.88 140 SER B N 1
ATOM 3502 C CA . SER B 1 140 ? -26.562 -0.876 5.043 1 95.88 140 SER B CA 1
ATOM 3503 C C . SER B 1 140 ? -27.594 0.25 4.98 1 95.88 140 SER B C 1
ATOM 3505 O O . SER B 1 140 ? -27.531 1.11 4.102 1 95.88 140 SER B O 1
ATOM 3507 N N . PRO B 1 141 ? -28.484 0.243 5.961 1 95.5 141 PRO B N 1
ATOM 3508 C CA . PRO B 1 141 ? -29.484 1.304 5.984 1 95.5 141 PRO B CA 1
ATOM 3509 C C . PRO B 1 141 ? -28.906 2.66 6.379 1 95.5 141 PRO B C 1
ATOM 3511 O O . PRO B 1 141 ? -27.844 2.725 6.992 1 95.5 141 PRO B O 1
ATOM 3514 N N . GLY B 1 142 ? -29.594 3.742 6.023 1 95 142 GLY B N 1
ATOM 3515 C CA . GLY B 1 142 ? -29.188 5.09 6.395 1 95 142 GLY B CA 1
ATOM 3516 C C . GLY B 1 142 ? -29.156 5.312 7.895 1 95 142 GLY B C 1
ATOM 3517 O O . GLY B 1 142 ? -29.969 4.742 8.625 1 95 142 GLY B O 1
ATOM 3518 N N . SER B 1 143 ? -28.203 6.086 8.242 1 92 143 SER B N 1
ATOM 3519 C CA . SER B 1 143 ? -28.078 6.418 9.656 1 92 143 SER B CA 1
ATOM 3520 C C . SER B 1 143 ? -28.922 7.648 10.008 1 92 143 SER B C 1
ATOM 3522 O O . SER B 1 143 ? -28.984 8.602 9.219 1 92 143 SER B O 1
ATOM 3524 N N . ALA B 1 144 ? -29.469 7.652 11.211 1 85.75 144 ALA B N 1
ATOM 3525 C CA . ALA B 1 144 ? -30.25 8.789 11.688 1 85.75 144 ALA B CA 1
ATOM 3526 C C . ALA B 1 144 ? -29.359 9.859 12.305 1 85.75 144 ALA B C 1
ATOM 3528 O O . ALA B 1 144 ? -29.734 11.031 12.375 1 85.75 144 ALA B O 1
ATOM 3529 N N . GLN B 1 145 ? -28.266 9.477 12.773 1 88.56 145 GLN B N 1
ATOM 3530 C CA . GLN B 1 145 ? -27.344 10.391 13.445 1 88.56 145 GLN B CA 1
ATOM 3531 C C . GLN B 1 145 ? -26.016 10.477 12.688 1 88.56 145 GLN B C 1
ATOM 3533 O O . GLN B 1 145 ? -25.5 9.469 12.203 1 88.56 145 GLN B O 1
ATOM 3538 N N . ASP B 1 146 ? -25.578 11.742 12.672 1 88.81 146 ASP B N 1
ATOM 3539 C CA . ASP B 1 146 ? -24.281 11.977 12.047 1 88.81 146 ASP B CA 1
ATOM 3540 C C . ASP B 1 146 ? -23.188 12.125 13.102 1 88.81 146 ASP B C 1
ATOM 3542 O O . ASP B 1 146 ? -23.359 12.82 14.102 1 88.81 146 ASP B O 1
ATOM 3546 N N . PRO B 1 147 ? -22.156 11.469 12.883 1 89.75 147 PRO B N 1
ATOM 3547 C CA . PRO B 1 147 ? -21.031 11.703 13.797 1 89.75 147 PRO B CA 1
ATOM 3548 C C . PRO B 1 147 ? -20.609 13.172 13.836 1 89.75 147 PRO B C 1
ATOM 3550 O O . PRO B 1 147 ? -20.656 13.859 12.82 1 89.75 147 PRO B O 1
ATOM 3553 N N . ALA B 1 148 ? -20.203 13.57 15.055 1 87.81 148 ALA B N 1
ATOM 3554 C CA . ALA B 1 148 ? -19.672 14.922 15.172 1 87.81 148 ALA B CA 1
ATOM 3555 C C . ALA B 1 148 ? -18.469 15.117 14.25 1 87.81 148 ALA B C 1
ATOM 3557 O O . ALA B 1 148 ? -17.562 14.281 14.227 1 87.81 148 ALA B O 1
ATOM 3558 N N . GLY B 1 149 ? -18.5 16.156 13.406 1 90.38 149 GLY B N 1
ATOM 3559 C CA . GLY B 1 149 ? -17.391 16.422 12.492 1 90.38 149 GLY B CA 1
ATOM 3560 C C . GLY B 1 149 ? -17.719 16.109 11.047 1 90.38 149 GLY B C 1
ATOM 3561 O O . GLY B 1 149 ? -16.938 16.438 10.148 1 90.38 149 GLY B O 1
ATOM 3562 N N . THR B 1 150 ? -18.891 15.539 10.859 1 92.06 150 THR B N 1
ATOM 3563 C CA . THR B 1 150 ? -19.328 15.203 9.508 1 92.06 150 THR B CA 1
ATOM 3564 C C . THR B 1 150 ? -19.375 16.453 8.625 1 92.06 150 THR B C 1
ATOM 3566 O O . THR B 1 150 ? -19.031 16.391 7.445 1 92.06 150 THR B O 1
ATOM 3569 N N . ASP B 1 151 ? -19.797 17.547 9.25 1 90.44 151 ASP B N 1
ATOM 3570 C CA . ASP B 1 151 ? -19.859 18.797 8.516 1 90.44 151 ASP B CA 1
ATOM 3571 C C . ASP B 1 151 ? -18.469 19.219 8.039 1 90.44 151 ASP B C 1
ATOM 3573 O O . ASP B 1 151 ? -18.312 19.734 6.922 1 90.44 151 ASP B O 1
ATOM 3577 N N . ARG B 1 152 ? -17.484 18.953 8.844 1 91.75 152 ARG B N 1
ATOM 3578 C CA . ARG B 1 152 ? -16.109 19.266 8.477 1 91.75 152 ARG B CA 1
ATOM 3579 C C . ARG B 1 152 ? -15.625 18.375 7.34 1 91.75 152 ARG B C 1
ATOM 3581 O O . ARG B 1 152 ? -14.938 18.828 6.43 1 91.75 152 ARG B O 1
ATOM 3588 N N . LEU B 1 153 ? -15.992 17.125 7.438 1 94.38 153 LEU B N 1
ATOM 3589 C CA . LEU B 1 153 ? -15.633 16.203 6.367 1 94.38 153 LEU B CA 1
ATOM 3590 C C . LEU B 1 153 ? -16.281 16.625 5.051 1 94.38 153 LEU B C 1
ATOM 3592 O O . LEU B 1 153 ? -15.609 16.656 4.012 1 94.38 153 LEU B O 1
ATOM 3596 N N . ILE B 1 154 ? -17.5 16.969 5.113 1 93.62 154 ILE B N 1
ATOM 3597 C CA . ILE B 1 154 ? -18.234 17.391 3.92 1 93.62 154 ILE B CA 1
ATOM 3598 C C . ILE B 1 154 ? -17.578 18.641 3.324 1 93.62 154 ILE B C 1
ATOM 3600 O O . ILE B 1 154 ? -17.406 18.734 2.107 1 93.62 154 ILE B O 1
ATOM 3604 N N . ALA B 1 155 ? -17.203 19.578 4.164 1 92.06 155 ALA B N 1
ATOM 3605 C CA . ALA B 1 155 ? -16.531 20.781 3.707 1 92.06 155 ALA B CA 1
ATOM 3606 C C . ALA B 1 155 ? -15.234 20.453 2.984 1 92.06 155 ALA B C 1
ATOM 3608 O O . ALA B 1 155 ? -14.953 21 1.914 1 92.06 155 ALA B O 1
ATOM 3609 N N . ALA B 1 156 ? -14.469 19.578 3.541 1 93.88 156 ALA B N 1
ATOM 3610 C CA . ALA B 1 156 ? -13.195 19.188 2.943 1 93.88 156 ALA B CA 1
ATOM 3611 C C . ALA B 1 156 ? -13.406 18.484 1.602 1 93.88 156 ALA B C 1
ATOM 3613 O O . ALA B 1 156 ? -12.711 18.766 0.628 1 93.88 156 ALA B O 1
ATOM 3614 N N . LEU B 1 157 ? -14.375 17.609 1.588 1 95.31 157 LEU B N 1
ATOM 3615 C CA . LEU B 1 157 ? -14.656 16.875 0.359 1 95.31 157 LEU B CA 1
ATOM 3616 C C . LEU B 1 157 ? -15.156 17.828 -0.733 1 95.31 157 LEU B C 1
ATOM 3618 O O . LEU B 1 157 ? -14.828 17.641 -1.909 1 95.31 157 LEU B O 1
ATOM 3622 N N . THR B 1 158 ? -15.898 18.812 -0.354 1 92.06 158 THR B N 1
ATOM 3623 C CA . THR B 1 158 ? -16.406 19.781 -1.315 1 92.06 158 THR B CA 1
ATOM 3624 C C . THR B 1 158 ? -15.25 20.578 -1.935 1 92.06 158 THR B C 1
ATOM 3626 O O . THR B 1 158 ? -15.289 20.906 -3.119 1 92.06 158 THR B O 1
ATOM 3629 N N . LEU B 1 159 ? -14.281 20.859 -1.148 1 89.75 159 LEU B N 1
ATOM 3630 C CA . LEU B 1 159 ? -13.102 21.547 -1.654 1 89.75 159 LEU B CA 1
ATOM 3631 C C . LEU B 1 159 ? -12.328 20.672 -2.631 1 89.75 159 LEU B C 1
ATOM 3633 O O . LEU B 1 159 ? -11.812 21.156 -3.641 1 89.75 159 LEU B O 1
ATOM 3637 N N . LEU B 1 160 ? -12.25 19.391 -2.332 1 93.12 160 LEU B N 1
ATOM 3638 C CA . LEU B 1 160 ? -11.461 18.453 -3.127 1 93.12 160 LEU B CA 1
ATOM 3639 C C . LEU B 1 160 ? -12.203 18.062 -4.402 1 93.12 160 LEU B C 1
ATOM 3641 O O . LEU B 1 160 ? -11.578 17.781 -5.422 1 93.12 160 LEU B O 1
ATOM 3645 N N . PHE B 1 161 ? -13.516 18.031 -4.227 1 92.5 161 PHE B N 1
ATOM 3646 C CA . PHE B 1 161 ? -14.344 17.578 -5.344 1 92.5 161 PHE B CA 1
ATOM 3647 C C . PHE B 1 161 ? -15.391 18.641 -5.691 1 92.5 161 PHE B C 1
ATOM 3649 O O . PHE B 1 161 ? -16.594 18.406 -5.543 1 92.5 161 PHE B O 1
ATOM 3656 N N . PRO B 1 162 ? -14.906 19.672 -6.332 1 88.69 162 PRO B N 1
ATOM 3657 C CA . PRO B 1 162 ? -15.812 20.797 -6.586 1 88.69 162 PRO B CA 1
ATOM 3658 C C . PRO B 1 162 ? -16.891 20.469 -7.617 1 88.69 162 PRO B C 1
ATOM 3660 O O . PRO B 1 162 ? -17.922 21.141 -7.68 1 88.69 162 PRO B O 1
ATOM 3663 N N . ALA B 1 163 ? -16.703 19.438 -8.328 1 86.31 163 ALA B N 1
ATOM 3664 C CA . ALA B 1 163 ? -17.641 19.078 -9.383 1 86.31 163 ALA B CA 1
ATOM 3665 C C . ALA B 1 163 ? -18.844 18.328 -8.82 1 86.31 163 ALA B C 1
ATOM 3667 O O . ALA B 1 163 ? -19.859 18.188 -9.492 1 86.31 163 ALA B O 1
ATOM 3668 N N . LEU B 1 164 ? -18.625 17.844 -7.609 1 87.56 164 LEU B N 1
ATOM 3669 C CA . LEU B 1 164 ? -19.734 17.125 -7.008 1 87.56 164 LEU B CA 1
ATOM 3670 C C . LEU B 1 164 ? -20.812 18.094 -6.508 1 87.56 164 LEU B C 1
ATOM 3672 O O . LEU B 1 164 ? -20.484 19.094 -5.875 1 87.56 164 LEU B O 1
ATOM 3676 N N . GLU B 1 165 ? -22.047 17.828 -6.957 1 83.31 165 GLU B N 1
ATOM 3677 C CA . GLU B 1 165 ? -23.156 18.703 -6.586 1 83.31 165 GLU B CA 1
ATOM 3678 C C . GLU B 1 165 ? -24.125 17.984 -5.66 1 83.31 165 GLU B C 1
ATOM 3680 O O . GLU B 1 165 ? -24.234 16.75 -5.691 1 83.31 165 GLU B O 1
ATOM 3685 N N . GLY B 1 166 ? -24.766 18.75 -4.758 1 83.19 166 GLY B N 1
ATOM 3686 C CA . GLY B 1 166 ? -25.781 18.188 -3.891 1 83.19 166 GLY B CA 1
ATOM 3687 C C . GLY B 1 166 ? -25.203 17.5 -2.666 1 83.19 166 GLY B C 1
ATOM 3688 O O . GLY B 1 166 ? -24.234 17.969 -2.082 1 83.19 166 GLY B O 1
ATOM 3689 N N . ASP B 1 167 ? -25.953 16.438 -2.229 1 87.69 167 ASP B N 1
ATOM 3690 C CA . ASP B 1 167 ? -25.469 15.625 -1.108 1 87.69 167 ASP B CA 1
ATOM 3691 C C . ASP B 1 167 ? -24.344 14.703 -1.539 1 87.69 167 ASP B C 1
ATOM 3693 O O . ASP B 1 167 ? -24.531 13.812 -2.365 1 87.69 167 ASP B O 1
ATOM 3697 N N . ILE B 1 168 ? -23.266 14.969 -0.955 1 93.69 168 ILE B N 1
ATOM 3698 C CA . ILE B 1 168 ? -22.094 14.258 -1.471 1 93.69 168 ILE B CA 1
ATOM 3699 C C . ILE B 1 168 ? -21.734 13.109 -0.531 1 93.69 168 ILE B C 1
ATOM 3701 O O . ILE B 1 168 ? -20.906 12.258 -0.868 1 93.69 168 ILE B O 1
ATOM 3705 N N . VAL B 1 169 ? -22.406 13.102 0.692 1 96.31 169 VAL B N 1
ATOM 3706 C CA . VAL B 1 169 ? -22.062 12.055 1.65 1 96.31 169 VAL B CA 1
ATOM 3707 C C . VAL B 1 169 ? -23.344 11.367 2.133 1 96.31 169 VAL B C 1
ATOM 3709 O O . VAL B 1 169 ? -24.328 12.039 2.482 1 96.31 169 VAL B O 1
ATOM 3712 N N . SER B 1 170 ? -23.391 10.07 2.066 1 96.31 170 SER B N 1
ATOM 3713 C CA . SER B 1 170 ? -24.438 9.242 2.664 1 96.31 170 SER B CA 1
ATOM 3714 C C . SER B 1 170 ? -23.906 8.469 3.869 1 96.31 170 SER B C 1
ATOM 3716 O O . SER B 1 170 ? -22.891 7.777 3.771 1 96.31 170 SER B O 1
ATOM 3718 N N . ILE B 1 171 ? -24.625 8.641 4.941 1 96.81 171 ILE B N 1
ATOM 3719 C CA . ILE B 1 171 ? -24.188 7.992 6.172 1 96.81 171 ILE B CA 1
ATOM 3720 C C . ILE B 1 171 ? -25.016 6.738 6.422 1 96.81 171 ILE B C 1
ATOM 3722 O O . ILE B 1 171 ? -26.25 6.777 6.363 1 96.81 171 ILE B O 1
ATOM 3726 N N . ARG B 1 172 ? -24.344 5.621 6.656 1 97.19 172 ARG B N 1
ATOM 3727 C CA . ARG B 1 172 ? -25 4.332 6.828 1 97.19 172 ARG B CA 1
ATOM 3728 C C . ARG B 1 172 ? -24.75 3.773 8.227 1 97.19 172 ARG B C 1
ATOM 3730 O O . ARG B 1 172 ? -23.703 4.016 8.828 1 97.19 172 ARG B O 1
ATOM 3737 N N . ARG B 1 173 ? -25.734 2.982 8.703 1 95.75 173 ARG B N 1
ATOM 3738 C CA . ARG B 1 173 ? -25.578 2.277 9.969 1 95.75 173 ARG B CA 1
ATOM 3739 C C . ARG B 1 173 ? -24.672 1.059 9.812 1 95.75 173 ARG B C 1
ATOM 3741 O O . ARG B 1 173 ? -25.156 -0.054 9.594 1 95.75 173 ARG B O 1
ATOM 3748 N N . TYR 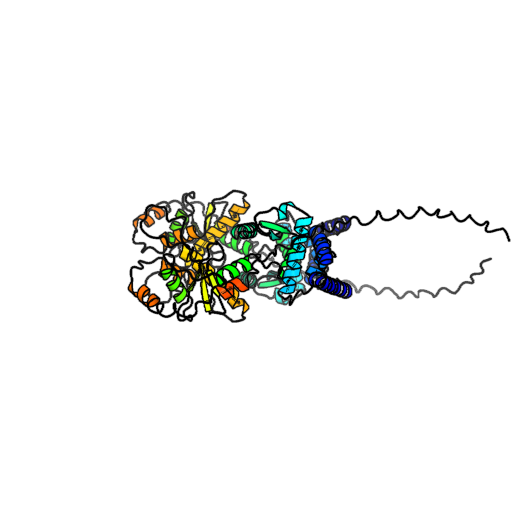B 1 174 ? -23.5 1.256 9.898 1 95.12 174 TYR B N 1
ATOM 3749 C CA . TYR B 1 174 ? -22.422 0.277 9.75 1 95.12 174 TYR B CA 1
ATOM 3750 C C . TYR B 1 174 ? -21.422 0.385 10.891 1 95.12 174 TYR B C 1
ATOM 3752 O O . TYR B 1 174 ? -20.812 1.439 11.094 1 95.12 174 TYR B O 1
ATOM 3760 N N . ASP B 1 175 ? -21.266 -0.68 11.664 1 90.94 175 ASP B N 1
ATOM 3761 C CA . ASP B 1 175 ? -20.5 -0.589 12.906 1 90.94 175 ASP B CA 1
ATOM 3762 C C . ASP B 1 175 ? -19.172 -1.35 12.797 1 90.94 175 ASP B C 1
ATOM 3764 O O . ASP B 1 175 ? -18.5 -1.586 13.805 1 90.94 175 ASP B O 1
ATOM 3768 N N . ARG B 1 176 ? -18.781 -1.688 11.609 1 91.5 176 ARG B N 1
ATOM 3769 C CA . ARG B 1 176 ? -17.5 -2.377 11.414 1 91.5 176 ARG B CA 1
ATOM 3770 C C . ARG B 1 176 ? -16.391 -1.39 11.094 1 91.5 176 ARG B C 1
ATOM 3772 O O . ARG B 1 176 ? -16.656 -0.29 10.602 1 91.5 176 ARG B O 1
ATOM 3779 N N . PRO B 1 177 ? -15.117 -1.791 11.336 1 87.75 177 PRO B N 1
ATOM 3780 C CA . PRO B 1 177 ? -14 -0.854 11.203 1 87.75 177 PRO B CA 1
ATOM 3781 C C . PRO B 1 177 ? -13.641 -0.569 9.75 1 87.75 177 PRO B C 1
ATOM 3783 O O . PRO B 1 177 ? -13.047 0.471 9.453 1 87.75 177 PRO B O 1
ATOM 3786 N N . TYR B 1 178 ? -13.992 -1.516 8.875 1 93.12 178 TYR B N 1
ATOM 3787 C CA . TYR B 1 178 ? -13.695 -1.333 7.461 1 93.12 178 TYR B CA 1
ATOM 3788 C C . TYR B 1 178 ? -14.906 -1.645 6.598 1 93.12 178 TYR B C 1
ATOM 3790 O O . TYR B 1 178 ? -15.633 -2.605 6.859 1 93.12 178 TYR B O 1
ATOM 3798 N N . PRO B 1 179 ? -15.031 -0.898 5.531 1 95.88 179 PRO B N 1
ATOM 3799 C CA . PRO B 1 179 ? -14.398 0.393 5.25 1 95.88 179 PRO B CA 1
ATOM 3800 C C . PRO B 1 179 ? -15.031 1.542 6.031 1 95.88 179 PRO B C 1
ATOM 3802 O O . PRO B 1 179 ? -16.141 1.406 6.543 1 95.88 179 PRO B O 1
ATOM 3805 N N . ARG B 1 180 ? -14.305 2.646 6.098 1 94.88 180 ARG B N 1
ATOM 3806 C CA . ARG B 1 180 ? -14.836 3.848 6.734 1 94.88 180 ARG B CA 1
ATOM 3807 C C . ARG B 1 180 ? -15.656 4.672 5.746 1 94.88 180 ARG B C 1
ATOM 3809 O O . ARG B 1 180 ? -16.75 5.137 6.074 1 94.88 180 ARG B O 1
ATOM 3816 N N . VAL B 1 181 ? -15.109 4.887 4.633 1 97.31 181 VAL B N 1
ATOM 3817 C CA . VAL B 1 181 ? -15.719 5.688 3.576 1 97.31 181 VAL B CA 1
ATOM 3818 C C . VAL B 1 181 ? -15.461 5.035 2.219 1 97.31 181 VAL B C 1
ATOM 3820 O O . VAL B 1 181 ? -14.375 4.512 1.969 1 97.31 181 VAL B O 1
ATOM 3823 N N . LEU B 1 182 ? -16.469 5.047 1.378 1 97.56 182 LEU B N 1
ATOM 3824 C CA . LEU B 1 182 ? -16.375 4.516 0.023 1 97.56 182 LEU B CA 1
ATOM 3825 C C . LEU B 1 182 ? -16.953 5.5 -0.991 1 97.56 182 LEU B C 1
ATOM 3827 O O . LEU B 1 182 ? -17.969 6.145 -0.728 1 97.56 182 LEU B O 1
ATOM 3831 N N . TRP B 1 183 ? -16.266 5.547 -2.109 1 96.06 183 TRP B N 1
ATOM 3832 C CA . TRP B 1 183 ? -16.844 6.223 -3.26 1 96.06 183 TRP B CA 1
ATOM 3833 C C . TRP B 1 183 ? -17.781 5.289 -4.023 1 96.06 183 TRP B C 1
ATOM 3835 O O . TRP B 1 183 ? -17.375 4.203 -4.441 1 96.06 183 TRP B O 1
ATOM 3845 N N . ASP B 1 184 ? -18.969 5.668 -4.117 1 94.06 184 ASP B N 1
ATOM 3846 C CA . ASP B 1 184 ? -19.938 4.934 -4.93 1 94.06 184 ASP B CA 1
ATOM 3847 C C . ASP B 1 184 ? -20.078 5.559 -6.316 1 94.06 184 ASP B C 1
ATOM 3849 O O . ASP B 1 184 ? -20.766 6.559 -6.484 1 94.06 184 ASP B O 1
ATOM 3853 N N . SER B 1 185 ? -19.516 4.957 -7.242 1 89.25 185 SER B N 1
ATOM 3854 C CA . SER B 1 185 ? -19.5 5.496 -8.594 1 89.25 185 SER B CA 1
ATOM 3855 C C . SER B 1 185 ? -20.906 5.5 -9.203 1 89.25 185 SER B C 1
ATOM 3857 O O . SER B 1 185 ? -21.203 6.309 -10.086 1 89.25 185 SER B O 1
ATOM 3859 N N . GLY B 1 186 ? -21.75 4.609 -8.805 1 88.19 186 GLY B N 1
ATOM 3860 C CA . GLY B 1 186 ? -23.109 4.551 -9.312 1 88.19 186 GLY B CA 1
ATOM 3861 C C . GLY B 1 186 ? -23.938 5.762 -8.938 1 88.19 186 GLY B C 1
ATOM 3862 O O . GLY B 1 186 ? -24.578 6.371 -9.789 1 88.19 186 GLY B O 1
ATOM 3863 N N . THR B 1 187 ? -23.828 6.121 -7.711 1 90 187 THR B N 1
ATOM 3864 C CA . THR B 1 187 ? -24.641 7.234 -7.215 1 90 187 THR B CA 1
ATOM 3865 C C . THR B 1 187 ? -23.812 8.516 -7.176 1 90 187 THR B C 1
ATOM 3867 O O . THR B 1 187 ? -24.359 9.602 -6.938 1 90 187 THR B O 1
ATOM 3870 N N . GLN B 1 188 ? -22.531 8.453 -7.355 1 90.56 188 GLN B N 1
ATOM 3871 C CA . GLN B 1 188 ? -21.594 9.578 -7.332 1 90.56 188 GLN B CA 1
ATOM 3872 C C . GLN B 1 188 ? -21.625 10.281 -5.98 1 90.56 188 GLN B C 1
ATOM 3874 O O . GLN B 1 188 ? -21.719 11.508 -5.914 1 90.56 188 GLN B O 1
ATOM 3879 N N . MET B 1 189 ? -21.641 9.445 -4.914 1 94.94 189 MET B N 1
ATOM 3880 C CA . MET B 1 189 ? -21.594 9.922 -3.537 1 94.94 189 MET B CA 1
ATOM 3881 C C . MET B 1 189 ? -20.594 9.133 -2.711 1 94.94 189 MET B C 1
ATOM 3883 O O . MET B 1 189 ? -20.25 8 -3.053 1 94.94 189 MET B O 1
ATOM 3887 N N . PHE B 1 190 ? -20.109 9.812 -1.742 1 97.38 190 PHE B N 1
ATOM 3888 C CA . PHE B 1 190 ? -19.328 9.094 -0.74 1 97.38 190 PHE B CA 1
ATOM 3889 C C . PHE B 1 190 ? -20.25 8.445 0.297 1 97.38 190 PHE B C 1
ATOM 3891 O O . PHE B 1 190 ? -21.141 9.102 0.837 1 97.38 190 PHE B O 1
ATOM 3898 N N . VAL B 1 191 ? -20.062 7.203 0.535 1 97.75 191 VAL B N 1
ATOM 3899 C CA . VAL B 1 191 ? -20.828 6.469 1.538 1 97.75 191 VAL B CA 1
ATOM 3900 C C . VAL B 1 191 ? -19.953 6.188 2.754 1 97.75 191 VAL B C 1
ATOM 3902 O O . VAL B 1 191 ? -18.859 5.613 2.625 1 97.75 191 VAL B O 1
ATOM 3905 N N . MET B 1 192 ? -20.359 6.617 3.945 1 97.5 192 MET B N 1
ATOM 3906 C CA . MET B 1 192 ? -19.5 6.5 5.117 1 97.5 192 MET B CA 1
ATOM 3907 C C . MET B 1 192 ? -20.234 5.797 6.258 1 97.5 192 MET B C 1
ATOM 3909 O O . MET B 1 192 ? -21.469 5.805 6.312 1 97.5 192 MET B O 1
ATOM 3913 N N . SER B 1 193 ? -19.469 5.191 7.078 1 96.25 193 SER B N 1
ATOM 3914 C CA . SER B 1 193 ? -19.984 4.566 8.289 1 96.25 193 SER B CA 1
ATOM 3915 C C . SER B 1 193 ? -20.453 5.617 9.297 1 96.25 193 SER B C 1
ATOM 3917 O O . SER B 1 193 ? -19.766 6.617 9.523 1 96.25 193 SER B O 1
ATOM 3919 N N . GLY B 1 194 ? -21.562 5.391 9.898 1 94.56 194 GLY B N 1
ATOM 3920 C CA . GLY B 1 194 ? -22.094 6.281 10.922 1 94.56 194 GLY B CA 1
ATOM 3921 C C . GLY B 1 194 ? -21.422 6.102 12.273 1 94.56 194 GLY B C 1
ATOM 3922 O O . GLY B 1 194 ? -21.672 6.875 13.195 1 94.56 194 GLY B O 1
ATOM 3923 N N . SER B 1 195 ? -20.547 5.164 12.367 1 90.94 195 SER B N 1
ATOM 3924 C CA . SER B 1 195 ? -19.922 4.859 13.648 1 90.94 195 SER B CA 1
ATOM 3925 C C . SER B 1 195 ? -18.562 5.523 13.773 1 90.94 195 SER B C 1
ATOM 3927 O O . SER B 1 195 ? -17.797 5.238 14.703 1 90.94 195 SER B O 1
ATOM 3929 N N . LEU B 1 196 ? -18.25 6.402 12.828 1 91.19 196 LEU B N 1
ATOM 3930 C CA . LEU B 1 196 ? -16.953 7.059 12.867 1 91.19 196 LEU B CA 1
ATOM 3931 C C . LEU B 1 196 ? -16.875 8.047 14.023 1 91.19 196 LEU B C 1
ATOM 3933 O O . LEU B 1 196 ? -17.891 8.625 14.422 1 91.19 196 LEU B O 1
ATOM 3937 N N . GLY B 1 197 ? -15.75 8.094 14.617 1 85.5 197 GLY B N 1
ATOM 3938 C CA . GLY B 1 197 ? -15.469 8.969 15.75 1 85.5 197 GLY B CA 1
ATOM 3939 C C . GLY B 1 197 ? -14.125 8.672 16.406 1 85.5 197 GLY B C 1
ATOM 3940 O O . GLY B 1 197 ? -13.453 7.711 16.047 1 85.5 197 GLY B O 1
ATOM 3941 N N . CYS B 1 198 ? -13.68 9.68 17.109 1 83.69 198 CYS B N 1
ATOM 3942 C CA . CYS B 1 198 ? -12.414 9.5 17.812 1 83.69 198 CYS B CA 1
ATOM 3943 C C . CYS B 1 198 ? -12.633 8.852 19.172 1 83.69 198 CYS B C 1
ATOM 3945 O O . CYS B 1 198 ? -13.242 9.445 20.062 1 83.69 198 CYS B O 1
ATOM 3947 N N . ALA B 1 199 ? -12.305 7.605 19.328 1 74.44 199 ALA B N 1
ATOM 3948 C CA . ALA B 1 199 ? -12.453 6.926 20.609 1 74.44 199 ALA B CA 1
ATOM 3949 C C . ALA B 1 199 ? -11.227 7.145 21.5 1 74.44 199 ALA B C 1
ATOM 3951 O O . ALA B 1 199 ? -11.328 7.125 22.719 1 74.44 199 ALA B O 1
ATOM 3952 N N . GLU B 1 200 ? -10.141 7.371 20.984 1 74.56 200 GLU B N 1
ATOM 3953 C CA . GLU B 1 200 ? -8.859 7.406 21.688 1 74.56 200 GLU B CA 1
ATOM 3954 C C . GLU B 1 200 ? -8.664 8.734 22.406 1 74.56 200 GLU B C 1
ATOM 3956 O O . GLU B 1 200 ? -8.086 8.781 23.484 1 74.56 200 GLU B O 1
ATOM 3961 N N . HIS B 1 201 ? -9.156 9.742 21.828 1 74.81 201 HIS B N 1
ATOM 3962 C CA . HIS B 1 201 ? -8.844 11.062 22.375 1 74.81 201 HIS B CA 1
ATOM 3963 C C . HIS B 1 201 ? -10.062 11.68 23.047 1 74.81 201 HIS B C 1
ATOM 3965 O O . HIS B 1 201 ? -10.016 12.844 23.484 1 74.81 201 HIS B O 1
ATOM 3971 N N . LEU B 1 202 ? -11.242 10.977 22.984 1 60.56 202 LEU B N 1
ATOM 3972 C CA . LEU B 1 202 ? -12.445 11.453 23.641 1 60.56 202 LEU B CA 1
ATOM 3973 C C . LEU B 1 202 ? -12.227 11.594 25.141 1 60.56 202 LEU B C 1
ATOM 3975 O O . LEU B 1 202 ? -12.852 12.438 25.797 1 60.56 202 LEU B O 1
ATOM 3979 N N . THR B 1 203 ? -11.539 10.672 25.703 1 49.91 203 THR B N 1
ATOM 3980 C CA . THR B 1 203 ? -11.516 10.609 27.156 1 49.91 203 THR B CA 1
ATOM 3981 C C . THR B 1 203 ? -10.844 11.852 27.734 1 49.91 203 THR B C 1
ATOM 3983 O O . THR B 1 203 ? -10.93 12.102 28.938 1 49.91 203 THR B O 1
ATOM 3986 N N . ASP B 1 204 ? -9.758 12.172 27.109 1 44.03 204 ASP B N 1
ATOM 3987 C CA . ASP B 1 204 ? -9.18 13.242 27.906 1 44.03 204 ASP B CA 1
ATOM 3988 C C . ASP B 1 204 ? -10.188 14.375 28.109 1 44.03 204 ASP B C 1
ATOM 3990 O O . ASP B 1 204 ? -11.133 14.523 27.328 1 44.03 204 ASP B O 1
ATOM 3994 N N . ASN B 1 205 ? -10.039 15.133 29.25 1 42.44 205 ASN B N 1
ATOM 3995 C CA . ASN B 1 205 ? -10.859 16.125 29.922 1 42.44 205 ASN B CA 1
ATOM 3996 C C . ASN B 1 205 ? -11.531 17.078 28.922 1 42.44 205 ASN B C 1
ATOM 3998 O O . ASN B 1 205 ? -12.102 18.094 29.328 1 42.44 205 ASN B O 1
ATOM 4002 N N . ARG B 1 206 ? -11.039 17.109 27.672 1 45.41 206 ARG B N 1
ATOM 4003 C CA . ARG B 1 206 ? -11.383 18.375 27.047 1 45.41 206 ARG B CA 1
ATOM 4004 C C . ARG B 1 206 ? -12.758 18.297 26.391 1 45.41 206 ARG B C 1
ATOM 4006 O O . ARG B 1 206 ? -13.164 17.234 25.891 1 45.41 206 ARG B O 1
ATOM 4013 N N . THR B 1 207 ? -13.773 18.953 26.75 1 52.53 207 THR B N 1
ATOM 4014 C CA . THR B 1 207 ? -15.109 19.422 26.375 1 52.53 207 THR B CA 1
ATOM 4015 C C . THR B 1 207 ? -15.242 19.531 24.859 1 52.53 207 THR B C 1
ATOM 4017 O O . THR B 1 207 ? -16.344 19.672 24.344 1 52.53 207 THR B O 1
ATOM 4020 N N . GLU B 1 208 ? -14.18 19.422 24.109 1 62.38 208 GLU B N 1
ATOM 4021 C CA . GLU B 1 208 ? -14.359 19.672 22.688 1 62.38 208 GLU B CA 1
ATOM 4022 C C . GLU B 1 208 ? -14.148 18.406 21.875 1 62.38 208 GLU B C 1
ATOM 4024 O O . GLU B 1 208 ? -13.234 17.625 22.141 1 62.38 208 GLU B O 1
ATOM 4029 N N . PRO B 1 209 ? -15.148 18.031 21.094 1 71.69 209 PRO B N 1
ATOM 4030 C CA . PRO B 1 209 ? -15.047 16.828 20.25 1 71.69 209 PRO B CA 1
ATOM 4031 C C . PRO B 1 209 ? -13.758 16.781 19.438 1 71.69 209 PRO B C 1
ATOM 4033 O O . PRO B 1 209 ? -13.242 17.812 19.016 1 71.69 209 PRO B O 1
ATOM 4036 N N . CYS B 1 210 ? -13.117 15.625 19.469 1 83.56 210 CYS B N 1
ATOM 4037 C CA . CYS B 1 210 ? -11.922 15.383 18.656 1 83.56 210 CYS B CA 1
ATOM 4038 C C . CYS B 1 210 ? -12.297 15.016 17.234 1 83.56 210 CYS B C 1
ATOM 4040 O O . CYS B 1 210 ? -13.141 14.148 17.016 1 83.56 210 CYS B O 1
ATOM 4042 N N . PHE B 1 211 ? -11.688 15.703 16.203 1 86.75 211 PHE B N 1
ATOM 4043 C CA . PHE B 1 211 ? -12.078 15.5 14.812 1 86.75 211 PHE B CA 1
ATOM 4044 C C . PHE B 1 211 ? -10.969 14.797 14.031 1 86.75 211 PHE B C 1
ATOM 4046 O O . PHE B 1 211 ? -10.898 14.898 12.812 1 86.75 211 PHE B O 1
ATOM 4053 N N . CYS B 1 212 ? -10.125 14.102 14.82 1 90.62 212 CYS B N 1
ATOM 4054 C CA . CYS B 1 212 ? -8.992 13.453 14.18 1 90.62 212 CYS B CA 1
ATOM 4055 C C . CYS B 1 212 ? -9.453 12.352 13.227 1 90.62 212 CYS B C 1
ATOM 4057 O O . CYS B 1 212 ? -8.758 12.031 12.266 1 90.62 212 CYS B O 1
ATOM 4059 N N . TRP B 1 213 ? -10.664 11.805 13.477 1 92.31 213 TRP B N 1
ATOM 4060 C CA . TRP B 1 213 ? -11.188 10.758 12.609 1 92.31 213 TRP B CA 1
ATOM 4061 C C . TRP B 1 213 ? -11.469 11.297 11.211 1 92.31 213 TRP B C 1
ATOM 4063 O O . TRP B 1 213 ? -11.492 10.539 10.242 1 92.31 213 TRP B O 1
ATOM 4073 N N . VAL B 1 214 ? -11.672 12.625 11.031 1 93.94 214 VAL B N 1
ATOM 4074 C CA . VAL B 1 214 ? -11.984 13.242 9.75 1 93.94 214 VAL B CA 1
ATOM 4075 C C . VAL B 1 214 ? -10.812 13.07 8.781 1 93.94 214 VAL B C 1
ATOM 4077 O O . VAL B 1 214 ? -11.008 12.852 7.586 1 93.94 214 VAL B O 1
ATOM 4080 N N . GLY B 1 215 ? -9.617 13.164 9.367 1 94.56 215 GLY B N 1
ATOM 4081 C CA . GLY B 1 215 ? -8.438 12.961 8.539 1 94.56 215 GLY B CA 1
ATOM 4082 C C . GLY B 1 215 ? -8.367 11.578 7.922 1 94.56 215 GLY B C 1
ATOM 4083 O O . GLY B 1 215 ? -8.156 11.445 6.715 1 94.56 215 GLY B O 1
ATOM 4084 N N . SER B 1 216 ? -8.609 10.531 8.727 1 93.94 216 SER B N 1
ATOM 4085 C CA . SER B 1 216 ? -8.586 9.156 8.234 1 93.94 216 SER B CA 1
ATOM 4086 C C . SER B 1 216 ? -9.695 8.914 7.215 1 93.94 216 SER B C 1
ATOM 4088 O O . SER B 1 216 ? -9.469 8.273 6.184 1 93.94 216 SER B O 1
ATOM 4090 N N . ALA B 1 217 ? -10.812 9.461 7.523 1 95.88 217 ALA B N 1
ATOM 4091 C CA . ALA B 1 217 ? -11.953 9.297 6.625 1 95.88 217 ALA B CA 1
ATOM 4092 C C . ALA B 1 217 ? -11.695 9.977 5.285 1 95.88 217 ALA B C 1
ATOM 4094 O O . ALA B 1 217 ? -12.047 9.445 4.23 1 95.88 217 ALA B O 1
ATOM 4095 N N . LEU B 1 218 ? -11.125 11.133 5.336 1 96.44 218 LEU B N 1
ATOM 4096 C CA . LEU B 1 218 ? -10.836 11.891 4.125 1 96.44 218 LEU B CA 1
ATOM 4097 C C . LEU B 1 218 ? -9.836 11.148 3.242 1 96.44 218 LEU B C 1
ATOM 4099 O O . LEU B 1 218 ? -10.031 11.047 2.027 1 96.44 218 LEU B O 1
ATOM 4103 N N . LEU B 1 219 ? -8.836 10.578 3.867 1 95.81 219 LEU B N 1
ATOM 4104 C CA . LEU B 1 219 ? -7.848 9.797 3.125 1 95.81 219 LEU B CA 1
ATOM 4105 C C . LEU B 1 219 ? -8.492 8.578 2.48 1 95.81 219 LEU B C 1
ATOM 4107 O O . LEU B 1 219 ? -8.227 8.273 1.316 1 95.81 219 LEU B O 1
ATOM 4111 N N . ASP B 1 220 ? -9.336 7.949 3.207 1 96.19 220 ASP B N 1
ATOM 4112 C CA . ASP B 1 220 ? -10.023 6.773 2.684 1 96.19 220 ASP B CA 1
ATOM 4113 C C . ASP B 1 220 ? -10.938 7.145 1.517 1 96.19 220 ASP B C 1
ATOM 4115 O O . ASP B 1 220 ? -11.023 6.406 0.534 1 96.19 220 ASP B O 1
ATOM 4119 N N . ALA B 1 221 ? -11.594 8.289 1.682 1 96.94 221 ALA B N 1
ATOM 4120 C CA . ALA B 1 221 ? -12.492 8.75 0.627 1 96.94 221 ALA B CA 1
ATOM 4121 C C . ALA B 1 221 ? -11.734 8.969 -0.681 1 96.94 221 ALA B C 1
ATOM 4123 O O . ALA B 1 221 ? -12.148 8.469 -1.731 1 96.94 221 ALA B O 1
ATOM 4124 N N . VAL B 1 222 ? -10.672 9.648 -0.604 1 95.81 222 VAL B N 1
ATOM 4125 C CA . VAL B 1 222 ? -9.883 9.969 -1.79 1 95.81 222 VAL B CA 1
ATOM 4126 C C . VAL B 1 222 ? -9.305 8.688 -2.387 1 95.81 222 VAL B C 1
ATOM 4128 O O . VAL B 1 222 ? -9.305 8.508 -3.607 1 95.81 222 VAL B O 1
ATOM 4131 N N . ALA B 1 223 ? -8.828 7.832 -1.487 1 94.5 223 ALA B N 1
ATOM 4132 C CA . ALA B 1 223 ? -8.273 6.566 -1.96 1 94.5 223 ALA B CA 1
ATOM 4133 C C . ALA B 1 223 ? -9.328 5.75 -2.701 1 94.5 223 ALA B C 1
ATOM 4135 O O . ALA B 1 223 ? -9.047 5.168 -3.752 1 94.5 223 ALA B O 1
ATOM 4136 N N . SER B 1 224 ? -10.492 5.664 -2.125 1 94.81 224 SER B N 1
ATOM 4137 C CA . SER B 1 224 ? -11.578 4.93 -2.76 1 94.81 224 SER B CA 1
ATOM 4138 C C . SER B 1 224 ? -11.945 5.535 -4.109 1 94.81 224 SER B C 1
ATOM 4140 O O . SER B 1 224 ? -12.141 4.812 -5.09 1 94.81 224 SER B O 1
ATOM 4142 N N . TRP B 1 225 ? -11.992 6.867 -4.156 1 94.19 225 TRP B N 1
ATOM 4143 C CA . TRP B 1 225 ? -12.297 7.574 -5.395 1 94.19 225 TRP B CA 1
ATOM 4144 C C . TRP B 1 225 ? -11.242 7.289 -6.457 1 94.19 225 TRP B C 1
ATOM 4146 O O . TRP B 1 225 ? -11.578 6.977 -7.605 1 94.19 225 TRP B O 1
ATOM 4156 N N . ARG B 1 226 ? -10 7.336 -6.082 1 90.69 226 ARG B N 1
ATOM 4157 C CA . ARG B 1 226 ? -8.898 7.07 -7 1 90.69 226 ARG B CA 1
ATOM 4158 C C . ARG B 1 226 ? -8.984 5.66 -7.566 1 90.69 226 ARG B C 1
ATOM 4160 O O . ARG B 1 226 ? -8.805 5.457 -8.773 1 90.69 226 ARG B O 1
ATOM 4167 N N . ALA B 1 227 ? -9.203 4.742 -6.672 1 88.19 227 ALA B N 1
ATOM 4168 C CA . ALA B 1 227 ? -9.234 3.336 -7.066 1 88.19 227 ALA B CA 1
ATOM 4169 C C . ALA B 1 227 ? -10.367 3.074 -8.055 1 88.19 227 ALA B C 1
ATOM 4171 O O . ALA B 1 227 ? -10.195 2.32 -9.016 1 88.19 227 ALA B O 1
ATOM 4172 N N . LYS B 1 228 ? -11.445 3.674 -7.867 1 87.44 228 LYS B N 1
ATOM 4173 C CA . LYS B 1 228 ? -12.617 3.412 -8.703 1 87.44 228 LYS B CA 1
ATOM 4174 C C . LYS B 1 228 ? -12.547 4.199 -10.008 1 87.44 228 LYS B C 1
ATOM 4176 O O . LYS B 1 228 ? -13.055 3.75 -11.039 1 87.44 228 LYS B O 1
ATOM 4181 N N . THR B 1 229 ? -11.945 5.371 -9.961 1 83.31 229 THR B N 1
ATOM 4182 C CA . THR B 1 229 ? -11.859 6.195 -11.164 1 83.31 229 THR B CA 1
ATOM 4183 C C . THR B 1 229 ? -10.711 5.738 -12.055 1 83.31 229 THR B C 1
ATOM 4185 O O . THR B 1 229 ? -10.75 5.926 -13.273 1 83.31 229 THR B O 1
ATOM 4188 N N . ALA B 1 230 ? -9.586 5.391 -11.484 1 72.5 230 ALA B N 1
ATOM 4189 C CA . ALA B 1 230 ? -8.5 4.828 -12.281 1 72.5 230 ALA B CA 1
ATOM 4190 C C . ALA B 1 230 ? -8.992 3.664 -13.141 1 72.5 230 ALA B C 1
ATOM 4192 O O . ALA B 1 230 ? -8.562 3.504 -14.281 1 72.5 230 ALA B O 1
ATOM 4193 N N . SER B 1 231 ? -9.758 2.951 -12.641 1 64.69 231 SER B N 1
ATOM 4194 C CA . SER B 1 231 ? -10.281 1.786 -13.344 1 64.69 231 SER B CA 1
ATOM 4195 C C . SER B 1 231 ? -11.18 2.201 -14.508 1 64.69 231 SER B C 1
ATOM 4197 O O . SER B 1 231 ? -11.312 1.47 -15.492 1 64.69 231 SER B O 1
ATOM 4199 N N . ASP B 1 232 ? -11.766 3.348 -14.391 1 60.06 232 ASP B N 1
ATOM 4200 C CA . ASP B 1 232 ? -12.719 3.775 -15.414 1 60.06 232 ASP B CA 1
ATOM 4201 C C . ASP B 1 232 ? -12 4.496 -16.562 1 60.06 232 ASP B C 1
ATOM 4203 O O . ASP B 1 232 ? -12.641 4.941 -17.516 1 60.06 232 ASP B O 1
ATOM 4207 N N . GLY B 1 233 ? -10.641 4.285 -16.641 1 56 233 GLY B N 1
ATOM 4208 C CA . GLY B 1 233 ? -9.898 4.84 -17.766 1 56 233 GLY B CA 1
ATOM 4209 C C . GLY B 1 233 ? -9.859 6.355 -17.766 1 56 233 GLY B C 1
ATOM 4210 O O . GLY B 1 233 ? -9.367 6.969 -18.703 1 56 233 GLY B O 1
ATOM 4211 N N . GLY B 1 234 ? -10.672 6.992 -17.078 1 49.62 234 GLY B N 1
ATOM 4212 C CA . GLY B 1 234 ? -10.797 8.438 -17.188 1 49.62 234 GLY B CA 1
ATOM 4213 C C . GLY B 1 234 ? -9.633 9.188 -16.562 1 49.62 234 GLY B C 1
ATOM 4214 O O . GLY B 1 234 ? -8.945 8.664 -15.695 1 49.62 234 GLY B O 1
ATOM 4215 N N . GLY B 1 235 ? -8.773 9.805 -17.312 1 51.34 235 GLY B N 1
ATOM 4216 C CA . GLY B 1 235 ? -7.73 10.742 -16.938 1 51.34 235 GLY B CA 1
ATOM 4217 C C . GLY B 1 235 ? -8.031 11.477 -15.648 1 51.34 235 GLY B C 1
ATOM 4218 O O . GLY B 1 235 ? -8.461 12.633 -15.672 1 51.34 235 GLY B O 1
ATOM 4219 N N . GLY B 1 236 ? -8.695 10.875 -14.781 1 52.25 236 GLY B N 1
ATOM 4220 C CA . GLY B 1 236 ? -9.328 11.555 -13.664 1 52.25 236 GLY B CA 1
ATOM 4221 C C . GLY B 1 236 ? -8.391 12.508 -12.938 1 52.25 236 GLY B C 1
ATOM 4222 O O . GLY B 1 236 ? -7.184 12.492 -13.172 1 52.25 236 GLY B O 1
ATOM 4223 N N . GLN B 1 237 ? -8.969 13.555 -12.375 1 61.81 237 GLN B N 1
ATOM 4224 C CA . GLN B 1 237 ? -8.367 14.602 -11.555 1 61.81 237 GLN B CA 1
ATOM 4225 C C . GLN B 1 237 ? -7.426 14.016 -10.508 1 61.81 237 GLN B C 1
ATOM 4227 O O . GLN B 1 237 ? -7.773 13.047 -9.828 1 61.81 237 GLN B O 1
ATOM 4232 N N . HIS B 1 238 ? -6.133 14.156 -10.672 1 78.94 238 HIS B N 1
ATOM 4233 C CA . HIS B 1 238 ? -5.129 13.766 -9.688 1 78.94 238 HIS B CA 1
ATOM 4234 C C . HIS B 1 238 ? -5.223 14.633 -8.438 1 78.94 238 HIS B C 1
ATOM 4236 O O . HIS B 1 238 ? -5.172 15.859 -8.516 1 78.94 238 HIS B O 1
ATOM 4242 N N . ILE B 1 239 ? -5.766 14.078 -7.426 1 86.25 239 ILE B N 1
ATOM 4243 C CA . ILE B 1 239 ? -5.762 14.758 -6.133 1 86.25 239 ILE B CA 1
ATOM 4244 C C . ILE B 1 239 ? -4.484 14.414 -5.371 1 86.25 239 ILE B C 1
ATOM 4246 O O . ILE B 1 239 ? -4.273 13.258 -4.992 1 86.25 239 ILE B O 1
ATOM 4250 N N . SER B 1 240 ? -3.664 15.422 -5.273 1 85.75 240 SER B N 1
ATOM 4251 C CA . SER B 1 240 ? -2.398 15.203 -4.582 1 85.75 240 SER B CA 1
ATOM 4252 C C . SER B 1 240 ? -2.609 15.055 -3.076 1 85.75 240 SER B C 1
ATOM 4254 O O . SER B 1 240 ? -3.639 15.477 -2.545 1 85.75 240 SER B O 1
ATOM 4256 N N . ASP B 1 241 ? -1.708 14.508 -2.418 1 85.44 241 ASP B N 1
ATOM 4257 C CA . ASP B 1 241 ? -1.761 14.398 -0.963 1 85.44 241 ASP B CA 1
ATOM 4258 C C . ASP B 1 241 ? -1.784 15.773 -0.307 1 85.44 241 ASP B C 1
ATOM 4260 O O . ASP B 1 241 ? -2.473 15.984 0.695 1 85.44 241 ASP B O 1
ATOM 4264 N N . GLU B 1 242 ? -1.078 16.672 -0.874 1 86.5 242 GLU B N 1
ATOM 4265 C CA . GLU B 1 242 ? -1.037 18.031 -0.336 1 86.5 242 GLU B CA 1
ATOM 4266 C C . GLU B 1 242 ? -2.412 18.688 -0.395 1 86.5 242 GLU B C 1
ATOM 4268 O O . GLU B 1 242 ? -2.791 19.438 0.515 1 86.5 242 GLU B O 1
ATOM 4273 N N . ALA B 1 243 ? -3.074 18.375 -1.462 1 90.19 243 ALA B N 1
ATOM 4274 C CA . ALA B 1 243 ? -4.422 18.922 -1.589 1 90.19 243 ALA B CA 1
ATOM 4275 C C . ALA B 1 243 ? -5.34 18.375 -0.495 1 90.19 243 ALA B C 1
ATOM 4277 O O . ALA B 1 243 ? -6.176 19.109 0.036 1 90.19 243 ALA B O 1
ATOM 4278 N N . VAL B 1 244 ? -5.137 17.125 -0.177 1 93.94 244 VAL B N 1
ATOM 4279 C CA . VAL B 1 244 ? -5.949 16.5 0.861 1 93.94 244 VAL B CA 1
ATOM 4280 C C . VAL B 1 244 ? 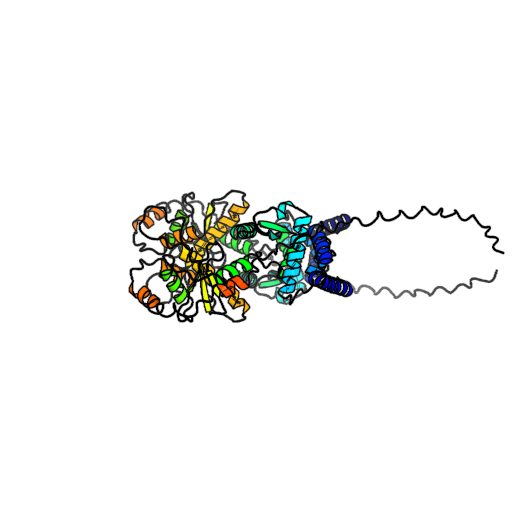-5.664 17.156 2.209 1 93.94 244 VAL B C 1
ATOM 4282 O O . VAL B 1 244 ? -6.59 17.531 2.934 1 93.94 244 VAL B O 1
ATOM 4285 N N . PHE B 1 245 ? -4.422 17.375 2.428 1 93.25 245 PHE B N 1
ATOM 4286 C CA . PHE B 1 245 ? -4.051 17.969 3.709 1 93.25 245 PHE B CA 1
ATOM 4287 C C . PHE B 1 245 ? -4.414 19.438 3.746 1 93.25 245 PHE B C 1
ATOM 4289 O O . PHE B 1 245 ? -4.77 19.969 4.801 1 93.25 245 PHE B O 1
ATOM 4296 N N . HIS B 1 246 ? -4.332 20.062 2.629 1 91.12 246 HIS B N 1
ATOM 4297 C CA . HIS B 1 246 ? -4.797 21.438 2.559 1 91.12 246 HIS B CA 1
ATOM 4298 C C . HIS B 1 246 ? -6.273 21.547 2.93 1 91.12 246 HIS B C 1
ATOM 4300 O O . HIS B 1 246 ? -6.652 22.375 3.754 1 91.12 246 HIS B O 1
ATOM 4306 N N . ALA B 1 247 ? -7.047 20.703 2.367 1 91.75 247 ALA B N 1
ATOM 4307 C CA . ALA B 1 247 ? -8.477 20.688 2.658 1 91.75 247 ALA B CA 1
ATOM 4308 C C . ALA B 1 247 ? -8.734 20.359 4.125 1 91.75 247 ALA B C 1
ATOM 4310 O O . ALA B 1 247 ? -9.57 21 4.773 1 91.75 247 ALA B O 1
ATOM 4311 N N . LEU B 1 248 ? -8.016 19.406 4.594 1 93 248 LEU B N 1
ATOM 4312 C CA . LEU B 1 248 ? -8.172 18.984 5.984 1 93 248 LEU B CA 1
ATOM 4313 C C . LEU B 1 248 ? -7.859 20.141 6.934 1 93 248 LEU B C 1
ATOM 4315 O O . LEU B 1 248 ? -8.656 20.453 7.824 1 93 248 LEU B O 1
ATOM 4319 N N . LEU B 1 249 ? -6.75 20.781 6.727 1 88.62 249 LEU B N 1
ATOM 4320 C CA . LEU B 1 249 ? -6.301 21.828 7.633 1 88.62 249 LEU B CA 1
ATOM 4321 C C . LEU B 1 249 ? -7.195 23.062 7.52 1 88.62 249 LEU B C 1
ATOM 4323 O O . LEU B 1 249 ? -7.434 23.75 8.508 1 88.62 249 LEU B O 1
ATOM 4327 N N . ARG B 1 250 ? -7.68 23.234 6.395 1 85.62 250 ARG B N 1
ATOM 4328 C CA . ARG B 1 250 ? -8.562 24.375 6.176 1 85.62 250 ARG B CA 1
ATOM 4329 C C . ARG B 1 250 ? -9.922 24.141 6.82 1 85.62 250 ARG B C 1
ATOM 4331 O O . ARG B 1 250 ? -10.516 25.062 7.383 1 85.62 250 ARG B O 1
ATOM 4338 N N . CYS B 1 251 ? -10.336 22.922 6.801 1 87.56 251 CYS B N 1
ATOM 4339 C CA . CYS B 1 251 ? -11.719 22.672 7.18 1 87.56 251 CYS B CA 1
ATOM 4340 C C . CYS B 1 251 ? -11.805 22.109 8.594 1 87.56 251 CYS B C 1
ATOM 4342 O O . CYS B 1 251 ? -12.867 22.156 9.219 1 87.56 251 CYS B O 1
ATOM 4344 N N . VAL B 1 252 ? -10.75 21.531 9.023 1 80.25 252 VAL B N 1
ATOM 4345 C CA . VAL B 1 252 ? -10.805 20.859 10.32 1 80.25 252 VAL B CA 1
ATOM 4346 C C . VAL B 1 252 ? -9.914 21.594 11.312 1 80.25 252 VAL B C 1
ATOM 4348 O O . VAL B 1 252 ? -10.211 21.641 12.508 1 80.25 252 VAL B O 1
ATOM 4351 N N . GLY B 1 253 ? -8.625 22.094 10.828 1 61.53 253 GLY B N 1
ATOM 4352 C CA . GLY B 1 253 ? -7.664 22.734 11.711 1 61.53 253 GLY B CA 1
ATOM 4353 C C . GLY B 1 253 ? -8.156 24.062 12.266 1 61.53 253 GLY B C 1
ATOM 4354 O O . GLY B 1 253 ? -7.824 24.438 13.391 1 61.53 253 GLY B O 1
ATOM 4355 N N . SER B 1 254 ? -8.305 25.141 11.25 1 52.59 254 SER B N 1
ATOM 4356 C CA . SER B 1 254 ? -8.531 26.531 11.625 1 52.59 254 SER B CA 1
ATOM 4357 C C . SER B 1 254 ? -9.516 26.641 12.789 1 52.59 254 SER B C 1
ATOM 4359 O O . SER B 1 254 ? -10.273 25.703 13.055 1 52.59 254 SER B O 1
ATOM 4361 N N . ASP B 1 255 ? -9.523 28 13.375 1 38.72 255 ASP B N 1
ATOM 4362 C CA . ASP B 1 255 ? -10.602 28.719 14.039 1 38.72 255 ASP B CA 1
ATOM 4363 C C . ASP B 1 255 ? -11.93 28.5 13.328 1 38.72 255 ASP B C 1
ATOM 4365 O O . ASP B 1 255 ? -12.312 29.281 12.453 1 38.72 255 ASP B O 1
ATOM 4369 N N . ALA B 1 256 ? -12.125 27.5 12.773 1 40.5 256 ALA B N 1
ATOM 4370 C CA . ALA B 1 256 ? -13.469 27.266 12.25 1 40.5 256 ALA B CA 1
ATOM 4371 C C . ALA B 1 256 ? -14.484 28.203 12.883 1 40.5 256 ALA B C 1
ATOM 4373 O O . ALA B 1 256 ? -15.688 27.922 12.859 1 40.5 256 ALA B O 1
ATOM 4374 N N . GLY B 1 257 ? -14.078 28.953 13.656 1 34.88 257 GLY B N 1
ATOM 4375 C CA . GLY B 1 257 ? -14.977 30.047 14.008 1 34.88 257 GLY B CA 1
ATOM 4376 C C . GLY B 1 257 ? -15.633 30.688 12.797 1 34.88 257 GLY B C 1
ATOM 4377 O O . GLY B 1 257 ? -16.391 31.641 12.938 1 34.88 257 GLY B O 1
ATOM 4378 N N . ASP B 1 258 ? -14.914 30.734 11.719 1 34.78 258 ASP B N 1
ATOM 4379 C CA . ASP B 1 258 ? -15.75 31.453 10.773 1 34.78 258 ASP B CA 1
ATOM 4380 C C . ASP B 1 258 ? -16.953 30.625 10.344 1 34.78 258 ASP B C 1
ATOM 4382 O O . ASP B 1 258 ? -16.828 29.719 9.523 1 34.78 258 ASP B O 1
ATOM 4386 N N . GLU B 1 259 ? -17.812 30.359 11.18 1 36.16 259 GLU B N 1
ATOM 4387 C CA . GLU B 1 259 ? -19.203 29.938 11.07 1 36.16 259 GLU B CA 1
ATOM 4388 C C . GLU B 1 259 ? -19.75 30.172 9.664 1 36.16 259 GLU B C 1
ATOM 4390 O O . GLU B 1 259 ? -20.688 29.5 9.234 1 36.16 259 GLU B O 1
ATOM 4395 N N . GLU B 1 260 ? -19.406 31.266 9.086 1 35.06 260 GLU B N 1
ATOM 4396 C CA . GLU B 1 260 ? -20.047 31.656 7.84 1 35.06 260 GLU B CA 1
ATOM 4397 C C . GLU B 1 260 ? -19.75 30.672 6.719 1 35.06 260 GLU B C 1
ATOM 4399 O O . GLU B 1 260 ? -20.641 30.359 5.914 1 35.06 260 GLU B O 1
ATOM 4404 N N . ARG B 1 261 ? -18.625 30.25 6.586 1 34.25 261 ARG B N 1
ATOM 4405 C CA . ARG B 1 261 ? -18.359 29.391 5.449 1 34.25 261 ARG B CA 1
ATOM 4406 C C . ARG B 1 261 ? -18.844 27.969 5.715 1 34.25 261 ARG B C 1
ATOM 4408 O O . ARG B 1 261 ? -19.156 27.219 4.781 1 34.25 261 ARG B O 1
ATOM 4415 N N . LEU B 1 262 ? -18.875 27.469 6.91 1 35.12 262 LEU B N 1
ATOM 4416 C CA . LEU B 1 262 ? -19.547 26.219 7.23 1 35.12 262 LEU B CA 1
ATOM 4417 C C . LEU B 1 262 ? -21.031 26.297 6.91 1 35.12 262 LEU B C 1
ATOM 4419 O O . LEU B 1 262 ? -21.656 25.297 6.551 1 35.12 262 LEU B O 1
ATOM 4423 N N . GLN B 1 263 ? -21.734 27.422 7.16 1 33.97 263 GLN B N 1
ATOM 4424 C CA . GLN B 1 263 ? -23.156 27.641 6.867 1 33.97 263 GLN B CA 1
ATOM 4425 C C . GLN B 1 263 ? -23.422 27.516 5.371 1 33.97 263 GLN B C 1
ATOM 4427 O O . GLN B 1 263 ? -24.516 27.109 4.961 1 33.97 263 GLN B O 1
ATOM 4432 N N . GLN B 1 264 ? -22.609 27.984 4.559 1 32.03 264 GLN B N 1
ATOM 4433 C CA . GLN B 1 264 ? -22.953 27.922 3.137 1 32.03 264 GLN B CA 1
ATOM 4434 C C . GLN B 1 264 ? -22.891 26.484 2.617 1 32.03 264 GLN B C 1
ATOM 4436 O O . GLN B 1 264 ? -23.625 26.125 1.696 1 32.03 264 GLN B O 1
ATOM 4441 N N . SER B 1 265 ? -22.031 25.688 3.125 1 30.86 265 SER B N 1
ATOM 4442 C CA . SER B 1 265 ? -21.984 24.328 2.594 1 30.86 265 SER B CA 1
ATOM 4443 C C . SER B 1 265 ? -23.109 23.469 3.148 1 30.86 265 SER B C 1
ATOM 4445 O O . SER B 1 265 ? -23.516 22.484 2.527 1 30.86 265 SER B O 1
ATOM 4447 N N . THR B 1 266 ? -23.594 23.625 4.387 1 31 266 THR B N 1
ATOM 4448 C CA . THR B 1 266 ? -24.719 22.891 4.949 1 31 266 THR B CA 1
ATOM 4449 C C . THR B 1 266 ? -26.031 23.344 4.328 1 31 266 THR B C 1
ATOM 4451 O O . THR B 1 266 ? -27.047 22.656 4.441 1 31 266 THR B O 1
ATOM 4454 N N . SER B 1 267 ? -26.312 24.578 4.02 1 30.66 267 SER B N 1
ATOM 4455 C CA . SER B 1 267 ? -27.641 24.984 3.549 1 30.66 267 SER B CA 1
ATOM 4456 C C . SER B 1 267 ? -28.031 24.234 2.289 1 30.66 267 SER B C 1
ATOM 4458 O O . SER B 1 267 ? -29.219 24.031 2.033 1 30.66 267 SER B O 1
ATOM 4460 N N . SER B 1 268 ? -27.172 23.812 1.426 1 29.81 268 SER B N 1
ATOM 4461 C CA . SER B 1 268 ? -27.719 23.156 0.247 1 29.81 268 SER B CA 1
ATOM 4462 C C . SER B 1 268 ? -28.062 21.703 0.541 1 29.81 268 SER B C 1
ATOM 4464 O O . SER B 1 268 ? -28.641 21.016 -0.306 1 29.81 268 SER B O 1
ATOM 4466 N N . TRP B 1 269 ? -27.75 21.203 1.734 1 29 269 TRP B N 1
ATOM 4467 C CA . TRP B 1 269 ? -27.875 19.781 2.033 1 29 269 TRP B CA 1
ATOM 4468 C C . TRP B 1 269 ? -29.281 19.453 2.537 1 29 269 TRP B C 1
ATOM 4470 O O . TRP B 1 269 ? -29.688 18.281 2.533 1 29 269 TRP B O 1
ATOM 4480 N N . SER B 1 270 ? -30.094 20.281 3.146 1 28.53 270 SER B N 1
ATOM 4481 C CA . SER B 1 270 ? -31.359 19.891 3.752 1 28.53 270 SER B CA 1
ATOM 4482 C C . SER B 1 270 ? -32.281 19.25 2.725 1 28.53 270 SER B C 1
ATOM 4484 O O . SER B 1 270 ? -33.219 18.547 3.086 1 28.53 270 SER B O 1
ATOM 4486 N N . SER B 1 271 ? -32.312 19.625 1.531 1 27.09 271 SER B N 1
ATOM 4487 C CA . SER B 1 271 ? -33.438 19.203 0.704 1 27.09 271 SER B CA 1
ATOM 4488 C C . SER B 1 271 ? -33.25 17.781 0.195 1 27.09 271 SER B C 1
ATOM 4490 O O . SER B 1 271 ? -34.188 17.203 -0.4 1 27.09 271 SER B O 1
ATOM 4492 N N . TYR B 1 272 ? -32 17.297 0.138 1 24.62 272 TYR B N 1
ATOM 4493 C CA . TYR B 1 272 ? -31.922 16.078 -0.646 1 24.62 272 TYR B CA 1
ATOM 4494 C C . TYR B 1 272 ? -32.188 14.852 0.227 1 24.62 272 TYR B C 1
ATOM 4496 O O . TYR B 1 272 ? -32.094 13.711 -0.241 1 24.62 272 TYR B O 1
ATOM 4504 N N . SER B 1 273 ? -32.188 14.875 1.552 1 26.16 273 SER B N 1
ATOM 4505 C CA . SER B 1 273 ? -32.375 13.719 2.424 1 26.16 273 SER B CA 1
ATOM 4506 C C . SER B 1 273 ? -33.656 12.969 2.086 1 26.16 273 SER B C 1
ATOM 4508 O O . SER B 1 273 ? -33.969 11.945 2.697 1 26.16 273 SER B O 1
ATOM 4510 N N . SER B 1 274 ? -34.719 13.617 1.65 1 25.91 274 SER B N 1
ATOM 4511 C CA . SER B 1 274 ? -36.031 12.961 1.748 1 25.91 274 SER B CA 1
ATOM 4512 C C . SER B 1 274 ? -36.125 11.781 0.784 1 25.91 274 SER B C 1
ATOM 4514 O O . SER B 1 274 ? -37 10.938 0.917 1 25.91 274 SER B O 1
ATOM 4516 N N . GLY B 1 275 ? -35.719 11.898 -0.48 1 25.3 275 GLY B N 1
ATOM 4517 C CA . GLY B 1 275 ? -36.469 11.047 -1.384 1 25.3 275 GLY B CA 1
ATOM 4518 C C . GLY B 1 275 ? -35.969 9.609 -1.403 1 25.3 275 GLY B C 1
ATOM 4519 O O . GLY B 1 275 ? -36.75 8.68 -1.591 1 25.3 275 GLY B O 1
ATOM 4520 N N . LYS B 1 276 ? -34.781 9.289 -2.006 1 27.75 276 LYS B N 1
ATOM 4521 C CA . LYS B 1 276 ? -34.75 7.922 -2.51 1 27.75 276 LYS B CA 1
ATOM 4522 C C . LYS B 1 276 ? -34.188 6.961 -1.46 1 27.75 276 LYS B C 1
ATOM 4524 O O . LYS B 1 276 ? -32.969 6.754 -1.379 1 27.75 276 LYS B O 1
ATOM 4529 N N . ALA B 1 277 ? -34.75 6.805 -0.269 1 27.12 277 ALA B N 1
ATOM 4530 C CA . ALA B 1 277 ? -34.531 5.727 0.691 1 27.12 277 ALA B CA 1
ATOM 4531 C C . ALA B 1 277 ? -34.562 4.363 0.003 1 27.12 277 ALA B C 1
ATOM 4533 O O . ALA B 1 277 ? -35.594 4.004 -0.612 1 27.12 277 ALA B O 1
ATOM 4534 N N . CYS B 1 278 ? -33.531 3.863 -0.523 1 25.53 278 CYS B N 1
ATOM 4535 C CA . CYS B 1 278 ? -33.625 2.494 -1.015 1 25.53 278 CYS B CA 1
ATOM 4536 C C . CYS B 1 278 ? -34.25 1.583 0.032 1 25.53 278 CYS B C 1
ATOM 4538 O O . CYS B 1 278 ? -33.938 1.685 1.219 1 25.53 278 CYS B O 1
ATOM 4540 N N . SER B 1 279 ? -35.344 0.975 -0.204 1 27.83 279 SER B N 1
ATOM 4541 C CA . SER B 1 279 ? -36.188 0.111 0.63 1 27.83 279 SER B CA 1
ATOM 4542 C C . SER B 1 279 ? -35.344 -1.003 1.264 1 27.83 279 SER B C 1
ATOM 4544 O O . SER B 1 279 ? -34.375 -1.461 0.681 1 27.83 279 SER B O 1
ATOM 4546 N N . GLU B 1 280 ? -35.406 -1.148 2.58 1 30.75 280 GLU B N 1
ATOM 4547 C CA . GLU B 1 280 ? -34.906 -2.238 3.418 1 30.75 280 GLU B CA 1
ATOM 4548 C C . GLU B 1 280 ? -35.062 -3.588 2.725 1 30.75 280 GLU B C 1
ATOM 4550 O O . GLU B 1 280 ? -34.25 -4.496 2.914 1 30.75 280 GLU B O 1
ATOM 4555 N N . GLU B 1 281 ? -36.156 -3.701 1.996 1 32.44 281 GLU B N 1
ATOM 4556 C CA . GLU B 1 281 ? -36.562 -4.969 1.386 1 32.44 281 GLU B CA 1
ATOM 4557 C C . GLU B 1 281 ? -35.531 -5.406 0.329 1 32.44 281 GLU B C 1
ATOM 4559 O O . GLU B 1 281 ? -35.219 -6.59 0.22 1 32.44 281 GLU B O 1
ATOM 4564 N N . GLU B 1 282 ? -35.062 -4.387 -0.462 1 31.61 282 GLU B N 1
ATOM 4565 C CA . GLU B 1 282 ? -34.188 -4.781 -1.557 1 31.61 282 GLU B CA 1
ATOM 4566 C C . GLU B 1 282 ? -32.844 -5.258 -1.034 1 31.61 282 GLU B C 1
ATOM 4568 O O . GLU B 1 282 ? -32.156 -6.055 -1.686 1 31.61 282 GLU B O 1
ATOM 4573 N N . VAL B 1 283 ? -32.438 -4.781 0.143 1 30.62 283 VAL B N 1
ATOM 4574 C CA . VAL B 1 283 ? -31.203 -5.266 0.724 1 30.62 283 VAL B CA 1
ATOM 4575 C C . VAL B 1 283 ? -31.406 -6.664 1.298 1 30.62 283 VAL B C 1
ATOM 4577 O O . VAL B 1 283 ? -30.531 -7.527 1.172 1 30.62 283 VAL B O 1
ATOM 4580 N N . ARG B 1 284 ? -32.531 -7.043 1.996 1 29.16 284 ARG B N 1
ATOM 4581 C CA . ARG B 1 284 ? -32.781 -8.352 2.594 1 29.16 284 ARG B CA 1
ATOM 4582 C C . ARG B 1 284 ? -32.844 -9.438 1.524 1 29.16 284 ARG B C 1
ATOM 4584 O O . ARG B 1 284 ? -32.5 -10.586 1.773 1 29.16 284 ARG B O 1
ATOM 4591 N N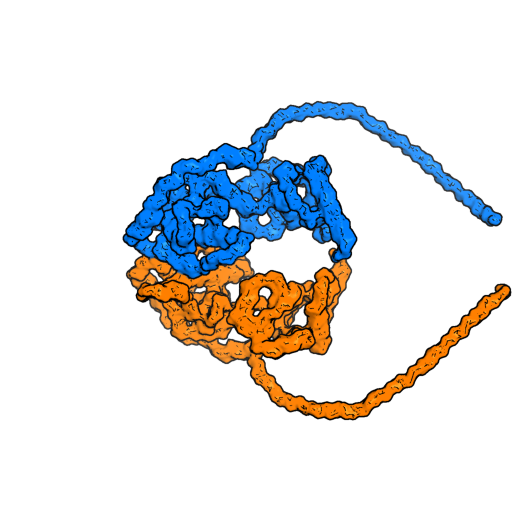 . ALA B 1 285 ? -33.438 -9.195 0.327 1 32.12 285 ALA B N 1
ATOM 4592 C CA . ALA B 1 285 ? -33.656 -10.219 -0.695 1 32.12 285 ALA B CA 1
ATOM 4593 C C . ALA B 1 285 ? -32.312 -10.742 -1.227 1 32.12 285 ALA B C 1
ATOM 4595 O O . ALA B 1 285 ? -32.281 -11.773 -1.907 1 32.12 285 ALA B O 1
ATOM 4596 N N . ARG B 1 286 ? -31.297 -9.883 -1.288 1 30.08 286 ARG B N 1
ATOM 4597 C CA . ARG B 1 286 ? -30.062 -10.461 -1.8 1 30.08 286 ARG B CA 1
ATOM 4598 C C . ARG B 1 286 ? -29.328 -11.219 -0.708 1 30.08 286 ARG B C 1
ATOM 4600 O O . ARG B 1 286 ? -28.234 -11.758 -0.946 1 30.08 286 ARG B O 1
ATOM 4607 N N . LEU B 1 287 ? -29.609 -10.992 0.511 1 27.44 287 LEU B N 1
ATOM 4608 C CA . LEU B 1 287 ? -28.984 -11.828 1.521 1 27.44 287 LEU B CA 1
ATOM 4609 C C . LEU B 1 287 ? -29.703 -13.164 1.658 1 27.44 287 LEU B C 1
ATOM 4611 O O . LEU B 1 287 ? -30.922 -13.195 1.82 1 27.44 287 LEU B O 1
ATOM 4615 N N . PRO B 1 288 ? -29.281 -14.242 1.029 1 27.55 288 PRO B N 1
ATOM 4616 C CA . PRO B 1 288 ? -30 -15.484 1.308 1 27.55 288 PRO B CA 1
ATOM 4617 C C . PRO B 1 288 ? -30.281 -15.688 2.797 1 27.55 288 PRO B C 1
ATOM 4619 O O . PRO B 1 288 ? -29.375 -15.492 3.623 1 27.55 288 PRO B O 1
ATOM 4622 N N . CYS B 1 289 ? -31.375 -15.188 3.242 1 25.38 289 CYS B N 1
ATOM 4623 C CA . CYS B 1 289 ? -31.859 -15.555 4.574 1 25.38 289 CYS B CA 1
ATOM 4624 C C . CYS B 1 289 ? -31.766 -17.062 4.797 1 25.38 289 CYS B C 1
ATOM 4626 O O . CYS B 1 289 ? -32.312 -17.828 4.02 1 25.38 289 CYS B O 1
ATOM 4628 N N . ALA B 1 290 ? -30.719 -17.531 5.523 1 27.05 290 ALA B N 1
ATOM 4629 C CA . ALA B 1 290 ? -30.609 -18.922 5.98 1 27.05 290 ALA B CA 1
ATOM 4630 C C . ALA B 1 290 ? -31.891 -19.375 6.66 1 27.05 290 ALA B C 1
ATOM 4632 O O . ALA B 1 290 ? -31.953 -20.484 7.199 1 27.05 290 ALA B O 1
ATOM 4633 N N . GLU B 1 291 ? -32.844 -18.453 6.766 1 29.94 291 GLU B N 1
ATOM 4634 C CA . GLU B 1 291 ? -33.781 -18.984 7.754 1 29.94 291 GLU B CA 1
ATOM 4635 C C . GLU B 1 291 ? -34.531 -20.203 7.207 1 29.94 291 GLU B C 1
ATOM 4637 O O . GLU B 1 291 ? -35.281 -20.875 7.945 1 29.94 291 GLU B O 1
ATOM 4642 N N . ASP B 1 292 ? -34.844 -20.172 5.91 1 27.39 292 ASP B N 1
ATOM 4643 C CA . ASP B 1 292 ? -35.938 -21.125 5.699 1 27.39 292 ASP B CA 1
ATOM 4644 C C . ASP B 1 292 ? -35.438 -22.562 5.789 1 27.39 292 ASP B C 1
ATOM 4646 O O . ASP B 1 292 ? -35.156 -23.203 4.766 1 27.39 292 ASP B O 1
ATOM 4650 N N . ALA B 1 293 ? -34.344 -22.844 6.668 1 27.55 293 ALA B N 1
ATOM 4651 C CA . ALA B 1 293 ? -34.125 -24.281 6.797 1 27.55 293 ALA B CA 1
ATOM 4652 C C . ALA B 1 293 ? -35.406 -25 7.25 1 27.55 293 ALA B C 1
ATOM 4654 O O . ALA B 1 293 ? -35.906 -24.734 8.344 1 27.55 293 ALA B O 1
ATOM 4655 N N . GLY B 1 294 ? -36.281 -25.203 6.348 1 24.84 294 GLY B N 1
ATOM 4656 C CA . GLY B 1 294 ? -37.375 -26.125 6.523 1 24.84 294 GLY B CA 1
ATOM 4657 C C . GLY B 1 294 ? -37.031 -27.328 7.375 1 24.84 294 GLY B C 1
ATOM 4658 O O . GLY B 1 294 ? -35.906 -27.812 7.344 1 24.84 294 GLY B O 1
ATOM 4659 N N . SER B 1 295 ? -37.656 -27.516 8.531 1 28.39 295 SER B N 1
ATOM 4660 C CA . SER B 1 295 ? -37.75 -28.672 9.414 1 28.39 295 SER B CA 1
ATOM 4661 C C . SER B 1 295 ? -38 -29.953 8.617 1 28.39 295 SER B C 1
ATOM 4663 O O . SER B 1 295 ? -39.125 -30.312 8.328 1 28.39 295 SER B O 1
ATOM 4665 N N . GLY B 1 296 ? -37.344 -30.141 7.461 1 23.56 296 GLY B N 1
ATOM 4666 C CA . GLY B 1 296 ? -37.625 -31.438 6.863 1 23.56 296 GLY B CA 1
ATOM 4667 C C . GLY B 1 296 ? -37.406 -32.594 7.828 1 23.56 296 GLY B C 1
ATOM 4668 O O . GLY B 1 296 ? -36.406 -32.656 8.523 1 23.56 296 GLY B O 1
ATOM 4669 N N . GLU B 1 297 ? -38.469 -33.188 8.336 1 25.48 297 GLU B N 1
ATOM 4670 C CA . GLU B 1 297 ? -38.594 -34.438 9.078 1 25.48 297 GLU B CA 1
ATOM 4671 C C . GLU B 1 297 ? -37.812 -35.562 8.414 1 25.48 297 GLU B C 1
ATOM 4673 O O . GLU B 1 297 ? -38.062 -35.906 7.254 1 25.48 297 GLU B O 1
ATOM 4678 N N . LEU B 1 298 ? -36.5 -35.562 8.633 1 24.16 298 LEU B N 1
ATOM 4679 C CA . LEU B 1 298 ? -35.688 -36.719 8.219 1 24.16 298 LEU B CA 1
ATOM 4680 C C . LEU B 1 298 ? -36.375 -38.031 8.578 1 24.16 298 LEU B C 1
ATOM 4682 O O . LEU B 1 298 ? -36.562 -38.344 9.758 1 24.16 298 LEU B O 1
ATOM 4686 N N . GLU B 1 299 ? -37.344 -38.406 7.742 1 22.16 299 GLU B N 1
ATOM 4687 C CA . GLU B 1 299 ? -37.906 -39.75 7.91 1 22.16 299 GLU B CA 1
ATOM 4688 C C . GLU B 1 299 ? -36.781 -40.781 7.973 1 22.16 299 GLU B C 1
ATOM 4690 O O . GLU B 1 299 ? -35.938 -40.844 7.094 1 22.16 299 GLU B O 1
ATOM 4695 N N . TYR B 1 300 ? -36.438 -41.281 9.164 1 22.59 300 TYR B N 1
ATOM 4696 C CA . TYR B 1 300 ? -35.562 -42.406 9.516 1 22.59 300 TYR B CA 1
ATOM 4697 C C . TYR B 1 300 ? -35.844 -43.625 8.648 1 22.59 300 TYR B C 1
ATOM 4699 O O . TYR B 1 300 ? -36.906 -44.219 8.75 1 22.59 300 TYR B O 1
ATOM 4707 N N . ILE B 1 301 ? -35.531 -43.531 7.344 1 23.23 301 ILE B N 1
ATOM 4708 C CA . ILE B 1 301 ? -35.719 -44.75 6.566 1 23.23 301 ILE B CA 1
ATOM 4709 C C . ILE B 1 301 ? -35 -45.906 7.234 1 23.23 301 ILE B C 1
ATOM 4711 O O . ILE B 1 301 ? -33.812 -45.812 7.531 1 23.23 301 ILE B O 1
ATOM 4715 N N . ASP B 1 302 ? -35.688 -46.812 7.91 1 22.98 302 ASP B N 1
ATOM 4716 C CA . ASP B 1 302 ? -35.344 -48.062 8.562 1 22.98 302 ASP B CA 1
ATOM 4717 C C . ASP B 1 302 ? -34.562 -48.969 7.613 1 22.98 302 ASP B C 1
ATOM 4719 O O . ASP B 1 302 ? -35.094 -49.438 6.621 1 22.98 302 ASP B O 1
ATOM 4723 N N . PRO B 1 303 ? -33.312 -48.562 7.266 1 23.44 303 PRO B N 1
ATOM 4724 C CA . PRO B 1 303 ? -32.531 -49.312 6.27 1 23.44 303 PRO B CA 1
ATOM 4725 C C . PRO B 1 303 ? -32.469 -50.812 6.555 1 23.44 303 PRO B C 1
ATOM 4727 O O . PRO B 1 303 ? -31.484 -51.312 7.082 1 23.44 303 PRO B O 1
ATOM 4730 N N . THR B 1 304 ? -33.5 -51.438 7.098 1 26.06 304 THR B N 1
ATOM 4731 C CA . THR B 1 304 ? -33.406 -52.844 7.453 1 26.06 304 THR B CA 1
ATOM 4732 C C . THR B 1 304 ? -33.031 -53.656 6.234 1 26.06 304 THR B C 1
ATOM 4734 O O . THR B 1 304 ? -33.188 -54.875 6.23 1 26.06 304 THR B O 1
ATOM 4737 N N . GLY B 1 305 ? -32.688 -52.969 5.125 1 25.2 305 GLY B N 1
ATOM 4738 C CA . GLY B 1 305 ? -32.719 -53.969 4.062 1 25.2 305 GLY B CA 1
ATOM 4739 C C . GLY B 1 305 ? -31.734 -55.094 4.254 1 25.2 305 GLY B C 1
ATOM 4740 O O . GLY B 1 305 ? -30.781 -54.969 5.016 1 25.2 305 GLY B O 1
ATOM 4741 N N . PRO B 1 306 ? -31.953 -56.344 3.814 1 29.73 306 PRO B N 1
ATOM 4742 C CA . PRO B 1 306 ? -31.328 -57.625 4.168 1 29.73 306 PRO B CA 1
ATOM 4743 C C . PRO B 1 306 ? -29.844 -57.656 3.809 1 29.73 306 PRO B C 1
ATOM 4745 O O . PRO B 1 306 ? -29.391 -56.906 2.947 1 29.73 306 PRO B O 1
ATOM 4748 N N . PRO B 1 307 ? -28.938 -58.312 4.609 1 28.55 307 PRO B N 1
ATOM 4749 C CA . PRO B 1 307 ? -27.469 -58.406 4.684 1 28.55 307 PRO B CA 1
ATOM 4750 C C . PRO B 1 307 ? -26.844 -58.938 3.389 1 28.55 307 PRO B C 1
ATOM 4752 O O . PRO B 1 307 ? -27.297 -59.938 2.832 1 28.55 307 PRO B O 1
ATOM 4755 N N . PRO B 1 308 ? -26.453 -58 2.451 1 25.8 308 PRO B N 1
ATOM 4756 C CA . PRO B 1 308 ? -26.094 -58.531 1.125 1 25.8 308 PRO B CA 1
ATOM 4757 C C . PRO B 1 308 ? -25.172 -59.719 1.188 1 25.8 308 PRO B C 1
ATOM 4759 O O . PRO B 1 308 ? -24.312 -59.812 2.078 1 25.8 308 PRO B O 1
ATOM 4762 N N . VAL B 1 309 ? -25.578 -60.844 0.633 1 26.03 309 VAL B N 1
ATOM 4763 C CA . VAL B 1 309 ? -25.031 -62.188 0.563 1 26.03 309 VAL B CA 1
ATOM 4764 C C . VAL B 1 309 ? -23.625 -62.156 -0.045 1 26.03 309 VAL B C 1
ATOM 4766 O O . VAL B 1 309 ? -23.422 -61.562 -1.092 1 26.03 309 VAL B O 1
ATOM 4769 N N . ARG B 1 310 ? -22.578 -62.406 0.81 1 24.83 310 ARG B N 1
ATOM 4770 C CA . ARG B 1 310 ? -21.125 -62.5 0.655 1 24.83 310 ARG B CA 1
ATOM 4771 C C . ARG B 1 310 ? -20.75 -63.406 -0.498 1 24.83 310 ARG B C 1
ATOM 4773 O O . ARG B 1 310 ? -21.062 -64.625 -0.467 1 24.83 310 ARG B O 1
ATOM 4780 N N . PRO B 1 311 ? -20.844 -62.844 -1.81 1 24.44 311 PRO B N 1
ATOM 4781 C CA . PRO B 1 311 ? -20.578 -63.844 -2.852 1 24.44 311 PRO B CA 1
ATOM 4782 C C . PRO B 1 311 ? -19.281 -64.625 -2.613 1 24.44 311 PRO B C 1
ATOM 4784 O O . PRO B 1 311 ? -18.359 -64.062 -1.958 1 24.44 311 PRO B O 1
ATOM 4787 N N . SER B 1 312 ? -19.312 -65.938 -2.658 1 22.27 312 SER B N 1
ATOM 4788 C CA . SER B 1 312 ? -18.391 -67.062 -2.434 1 22.27 312 SER B CA 1
ATOM 4789 C C . SER B 1 312 ? -17.141 -66.938 -3.307 1 22.27 312 SER B C 1
ATOM 4791 O O . SER B 1 312 ? -17.203 -66.375 -4.406 1 22.27 312 SER B O 1
ATOM 4793 N N . SER B 1 313 ? -15.898 -67.125 -2.738 1 22.88 313 SER B N 1
ATOM 4794 C CA . SER B 1 313 ? -14.453 -67.062 -2.971 1 22.88 313 SER B CA 1
ATOM 4795 C C . SER B 1 313 ? -14.078 -68 -4.148 1 22.88 313 SER B C 1
ATOM 4797 O O . SER B 1 313 ? -12.953 -68.5 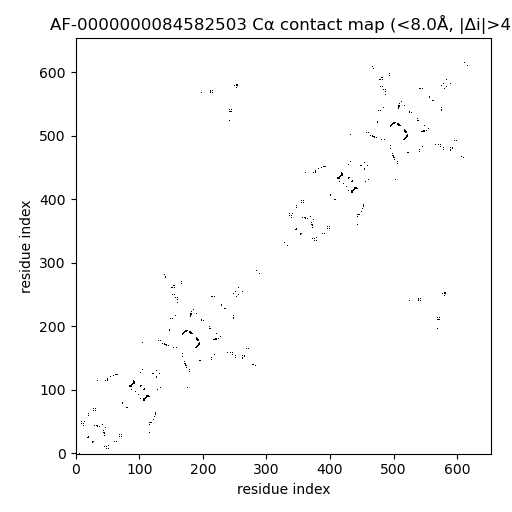-4.223 1 22.88 313 SER B O 1
ATOM 4799 N N . SER B 1 314 ? -14.789 -67.812 -5.387 1 22.56 314 SER B N 1
ATOM 4800 C CA . SER B 1 314 ? -14.484 -68.938 -6.309 1 22.56 314 SER B CA 1
ATOM 4801 C C . SER B 1 314 ? -12.992 -69 -6.586 1 22.56 314 SER B C 1
ATOM 4803 O O . SER B 1 314 ? -12.312 -68 -6.707 1 22.56 314 SER B O 1
ATOM 4805 N N . GLN B 1 315 ? -12.375 -70.25 -6.582 1 23.58 315 GLN B N 1
ATOM 4806 C CA . GLN B 1 315 ? -11.102 -71 -6.609 1 23.58 315 GLN B CA 1
ATOM 4807 C C . GLN B 1 315 ? -10.383 -70.812 -7.941 1 23.58 315 GLN B C 1
ATOM 4809 O O . GLN B 1 315 ? -10.898 -71.188 -8.992 1 23.58 315 GLN B O 1
ATOM 4814 N N . PHE B 1 316 ? -9.75 -69.625 -8.242 1 22.42 316 PHE B N 1
ATOM 4815 C CA . PHE B 1 316 ? -9.008 -69.375 -9.484 1 22.42 316 PHE B CA 1
ATOM 4816 C C . PHE B 1 316 ? -7.93 -70.438 -9.648 1 22.42 316 PHE B C 1
ATOM 4818 O O . PHE B 1 316 ? -7.039 -70.562 -8.805 1 22.42 316 PHE B O 1
ATOM 4825 N N . SER B 1 317 ? -8.258 -71.625 -10.266 1 23.25 317 SER B N 1
ATOM 4826 C CA . SER B 1 317 ? -7.414 -72.812 -10.602 1 23.25 317 SER B CA 1
ATOM 4827 C C . SER B 1 317 ? -6.207 -72.375 -11.43 1 23.25 317 SER B C 1
ATOM 4829 O O . SER B 1 317 ? -6.34 -71.562 -12.367 1 23.25 317 SER B O 1
ATOM 4831 N N . HIS B 1 318 ? -4.879 -72.562 -10.945 1 23.55 318 HIS B N 1
ATOM 4832 C CA . HIS B 1 318 ? -3.502 -72.375 -11.383 1 23.55 318 HIS B CA 1
ATOM 4833 C C . HIS B 1 318 ? -3.225 -73.125 -12.68 1 23.55 318 HIS B C 1
ATOM 4835 O O . HIS B 1 318 ? -3.393 -74.312 -12.734 1 23.55 318 HIS B O 1
ATOM 4841 N N . PRO B 1 319 ? -3.533 -72.562 -13.914 1 24.05 319 PRO B N 1
ATOM 4842 C CA . PRO B 1 319 ? -3.26 -73.438 -15.094 1 24.05 319 PRO B CA 1
ATOM 4843 C C . PRO B 1 319 ? -1.807 -73.875 -15.164 1 24.05 319 PRO B C 1
ATOM 4845 O O . PRO B 1 319 ? -0.917 -73.188 -14.625 1 24.05 319 PRO B O 1
ATOM 4848 N N . SER B 1 320 ? -1.506 -75.25 -15.445 1 23.23 320 SER B N 1
ATOM 4849 C CA . SER B 1 320 ? -0.378 -76.188 -15.57 1 23.23 320 SER B CA 1
ATOM 4850 C C . SER B 1 320 ? 0.561 -75.75 -16.688 1 23.23 320 SER B C 1
ATOM 4852 O O . SER B 1 320 ? 0.116 -75.188 -17.719 1 23.23 320 SER B O 1
ATOM 4854 N N . ALA B 1 321 ? 1.945 -75.688 -16.422 1 27.83 321 ALA B N 1
ATOM 4855 C CA . ALA B 1 321 ? 3.199 -75.438 -17.125 1 27.83 321 ALA B CA 1
ATOM 4856 C C . ALA B 1 321 ? 3.344 -76.375 -18.312 1 27.83 321 ALA B C 1
ATOM 4858 O O . ALA B 1 321 ? 3.502 -77.625 -18.125 1 27.83 321 ALA B O 1
ATOM 4859 N N . ALA B 1 322 ? 2.566 -76.312 -19.453 1 23.62 322 ALA B N 1
ATOM 4860 C CA . ALA B 1 322 ? 2.805 -77.188 -20.547 1 23.62 322 ALA B CA 1
ATOM 4861 C C . ALA B 1 322 ? 4.277 -77.188 -20.969 1 23.62 322 ALA B C 1
ATOM 4863 O O . ALA B 1 322 ? 4.953 -76.188 -20.859 1 23.62 322 ALA B O 1
ATOM 4864 N N . ASP B 1 323 ? 4.906 -78.438 -21.25 1 24.11 323 ASP B N 1
ATOM 4865 C CA . ASP B 1 323 ? 6.117 -79.125 -21.672 1 24.11 323 ASP B CA 1
ATOM 4866 C C . ASP B 1 323 ? 6.539 -78.75 -23.078 1 24.11 323 ASP B C 1
ATOM 4868 O O . ASP B 1 323 ? 5.855 -79.062 -24.047 1 24.11 323 ASP B O 1
ATOM 4872 N N . ALA B 1 324 ? 6.754 -77.438 -23.438 1 25.69 324 ALA B N 1
ATOM 4873 C CA . ALA B 1 324 ? 7.234 -77.25 -24.797 1 25.69 324 ALA B CA 1
ATOM 4874 C C . ALA B 1 324 ? 8.422 -78.188 -25.109 1 25.69 324 ALA B C 1
ATOM 4876 O O . ALA B 1 324 ? 9.492 -78 -24.5 1 25.69 324 ALA B O 1
ATOM 4877 N N . THR B 1 325 ? 8.211 -79.438 -25.656 1 22.62 325 THR B N 1
ATOM 4878 C CA . THR B 1 325 ? 8.891 -80.562 -26.281 1 22.62 325 THR B CA 1
ATOM 4879 C C . THR B 1 325 ? 9.852 -80.062 -27.359 1 22.62 325 THR B C 1
ATOM 4881 O O . THR B 1 325 ? 9.617 -79 -27.984 1 22.62 325 THR B O 1
ATOM 4884 N N . ALA B 1 326 ? 10.883 -81.062 -27.688 1 26.77 326 ALA B N 1
ATOM 4885 C CA . ALA B 1 326 ? 12.102 -81.562 -28.328 1 26.77 326 ALA B CA 1
ATOM 4886 C C . ALA B 1 326 ? 11.938 -81.625 -29.844 1 26.77 326 ALA B C 1
ATOM 4888 O O . ALA B 1 326 ? 12.922 -81.688 -30.578 1 26.77 326 ALA B O 1
ATOM 4889 N N . HIS B 1 327 ? 10.852 -81.438 -30.688 1 25.3 327 HIS B N 1
ATOM 4890 C CA . HIS B 1 327 ? 11.258 -81.688 -32.062 1 25.3 327 HIS B CA 1
ATOM 4891 C C . HIS B 1 327 ? 12.055 -80.5 -32.625 1 25.3 327 HIS B C 1
ATOM 4893 O O . HIS B 1 327 ? 11.75 -79.375 -32.344 1 25.3 327 HIS B O 1
#

Solvent-accessible surface area (backbone atoms only — not comparable to full-atom values): 37658 Å² total; per-residue (Å²): 130,55,70,65,57,50,49,49,37,44,53,50,11,51,51,48,52,49,35,31,58,71,32,64,73,57,20,23,54,50,37,41,49,45,72,62,53,79,70,87,50,81,80,36,71,42,45,26,39,43,70,25,84,47,71,84,52,49,70,69,40,12,49,35,43,37,52,18,43,54,51,24,45,32,70,76,37,57,64,59,65,67,42,92,37,56,78,41,81,36,33,69,82,52,52,70,66,55,50,50,48,38,43,68,72,60,29,33,68,37,78,34,55,58,46,55,44,47,38,33,34,52,34,54,42,44,55,53,68,66,58,49,33,46,50,48,50,72,55,34,54,74,41,93,58,76,35,84,51,51,68,36,42,50,50,22,47,44,66,77,37,67,85,65,70,79,68,49,70,46,48,14,60,31,87,53,87,57,58,50,30,36,49,36,76,88,78,65,27,34,40,29,37,33,65,56,62,42,74,83,66,52,72,56,88,66,93,61,86,54,56,24,36,42,52,57,38,50,52,35,31,51,50,35,41,48,58,58,39,57,72,64,70,50,87,60,88,82,77,50,69,44,56,53,30,38,28,42,38,63,43,61,13,38,66,70,66,64,53,64,67,60,50,63,67,54,67,70,47,73,74,70,77,71,69,86,71,76,59,71,63,67,50,53,68,69,46,79,67,75,69,75,66,68,82,68,76,77,72,76,72,77,72,72,67,77,81,81,80,79,82,80,83,82,78,81,77,80,82,77,84,79,79,84,73,82,125,130,56,70,65,58,53,50,50,37,44,51,51,11,50,52,48,52,50,35,31,58,71,33,62,71,57,21,22,54,51,37,39,50,48,72,62,52,78,73,88,52,82,82,37,73,41,45,27,38,43,70,26,83,49,70,85,54,50,72,66,40,10,48,34,46,37,51,18,42,53,51,23,44,33,71,75,39,58,63,58,65,68,42,92,37,55,79,39,81,36,35,70,81,51,52,69,66,56,49,49,48,37,42,68,72,59,28,32,68,37,77,36,55,59,46,55,45,47,38,34,34,50,34,53,42,45,55,53,67,66,59,48,31,46,50,51,48,72,57,33,53,74,39,93,58,75,36,84,50,50,68,34,42,51,52,23,47,42,69,75,38,69,84,66,70,74,67,48,69,44,46,13,60,32,87,52,86,58,58,51,30,36,51,36,79,88,78,65,27,34,39,29,37,32,65,55,62,42,75,83,64,49,70,52,89,60,91,60,88,52,56,23,38,42,53,57,39,50,52,36,31,52,50,34,40,47,59,58,37,58,71,65,69,49,86,58,85,81,76,51,67,47,57,53,30,40,28,42,35,64,44,64,16,40,69,62,70,58,54,64,65,59,50,61,65,53,65,66,41,71,76,65,76,72,68,86,73,76,58,70,62,67,48,53,70,71,42,81,68,75,68,77,66,68,84,71,77,76,72,79,71,77,76,68,70,79,81,80,76,76,81,79,81,80,79,84,78,82,83,80,86,78,78,88,77,85,128

Organism: Pycnoporus cinnabarinus (NCBI:txid5643)